Protein 3LB5 (pdb70)

Structure (mmCIF, N/CA/C/O backbone):
data_3LB5
#
_entry.id   3LB5
#
_cell.length_a   91.710
_cell.length_b   97.920
_cell.length_c   111.850
_cell.angle_alpha   90.00
_cell.angle_beta   90.00
_cell.angle_gamma   90.00
#
_symmetry.space_group_name_H-M   'C 2 2 21'
#
loop_
_entity.id
_entity.type
_entity.pdbx_description
1 polymer 'Hit-like protein involved in cell-cycle regulation'
2 non-polymer 'UNKNOWN LIGAND'
3 water water
#
loop_
_atom_site.grou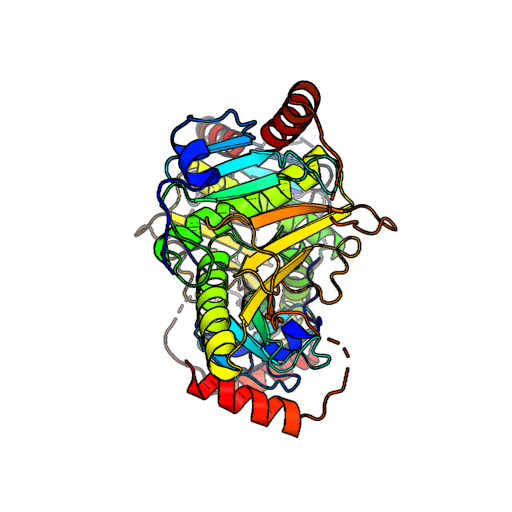p_PDB
_atom_site.id
_atom_site.type_symbol
_atom_site.label_atom_id
_atom_site.label_alt_id
_atom_site.label_comp_id
_atom_site.label_asym_id
_atom_site.label_entity_id
_atom_site.label_seq_id
_atom_site.pdbx_PDB_ins_code
_atom_site.Cartn_x
_atom_site.Cartn_y
_atom_site.Cartn_z
_atom_site.occupancy
_atom_site.B_iso_or_equiv
_atom_site.auth_seq_id
_atom_site.auth_comp_id
_atom_site.auth_asym_id
_atom_site.auth_atom_id
_atom_site.pdbx_PDB_model_num
ATOM 1 N N . ALA A 1 25 ? 41.365 9.186 -21.818 1.00 15.41 4 ALA A N 1
ATOM 2 C CA . ALA A 1 25 ? 40.670 9.652 -20.583 1.00 15.16 4 ALA A CA 1
ATOM 3 C C . ALA A 1 25 ? 39.304 10.305 -20.876 1.00 14.30 4 ALA A C 1
ATOM 4 O O . ALA A 1 25 ? 39.113 10.911 -21.930 1.00 14.57 4 ALA A O 1
ATOM 6 N N . TYR A 1 26 ? 38.374 10.180 -19.930 1.00 13.94 5 TYR A N 1
ATOM 7 C CA . TYR A 1 26 ? 37.063 10.842 -20.003 1.00 13.56 5 TYR A CA 1
ATOM 8 C C . TYR A 1 26 ? 37.195 12.364 -20.044 1.00 13.40 5 TYR A C 1
ATOM 9 O O . TYR A 1 26 ? 37.917 12.965 -19.245 1.00 13.26 5 TYR A O 1
ATOM 18 N N . ASP A 1 27 ? 36.483 12.973 -20.984 1.00 13.40 6 ASP A N 1
ATOM 19 C CA . ASP A 1 27 ? 36.542 14.408 -21.180 1.00 14.11 6 ASP A CA 1
ATOM 20 C C . ASP A 1 27 ? 35.195 15.020 -20.794 1.00 13.63 6 ASP A C 1
ATOM 21 O O . ASP A 1 27 ? 34.198 14.823 -21.479 1.00 13.21 6 ASP A O 1
ATOM 26 N N . ASN A 1 28 ? 35.211 15.762 -19.689 1.00 13.57 7 ASN A N 1
ATOM 27 C CA . ASN A 1 28 ? 34.047 16.436 -19.092 1.00 14.07 7 ASN A CA 1
ATOM 28 C C . ASN A 1 28 ? 33.379 17.458 -19.999 1.00 13.56 7 ASN A C 1
ATOM 29 O O . ASN A 1 28 ? 32.333 18.010 -19.647 1.00 13.31 7 ASN A O 1
ATOM 34 N N . ASN A 1 29 ? 34.012 17.747 -21.132 1.00 12.68 8 ASN A N 1
ATOM 35 C CA . ASN A 1 29 ? 33.508 18.763 -22.059 1.00 12.51 8 ASN A CA 1
ATOM 36 C C . ASN A 1 29 ? 32.638 18.186 -23.167 1.00 11.34 8 ASN A C 1
ATOM 37 O O . ASN A 1 29 ? 32.100 18.927 -23.988 1.00 10.40 8 ASN A O 1
ATOM 42 N N . ASN A 1 30 ? 32.488 16.860 -23.176 1.00 10.11 9 ASN A N 1
ATOM 43 C CA . ASN A 1 30 ? 31.688 16.207 -24.193 1.00 8.98 9 ASN A CA 1
ATOM 44 C C . ASN A 1 30 ? 30.232 16.652 -24.091 1.00 8.49 9 ASN A C 1
ATOM 45 O O . ASN A 1 30 ? 29.722 17.005 -23.001 1.00 7.52 9 ASN A O 1
ATOM 50 N N . ILE A 1 31 ? 29.566 16.608 -25.228 1.00 7.66 10 ILE A N 1
ATOM 51 C CA . ILE A 1 31 ? 28.178 17.051 -25.323 1.00 8.28 10 ILE A CA 1
ATOM 52 C C . ILE A 1 31 ? 27.165 16.447 -24.320 1.00 7.37 10 ILE A C 1
ATOM 53 O O . ILE A 1 31 ? 26.253 17.149 -23.878 1.00 7.82 10 ILE A O 1
ATOM 58 N N . PHE A 1 32 ? 27.305 15.175 -23.947 1.00 6.72 11 PHE A N 1
ATOM 59 C CA . PHE A 1 32 ? 26.362 14.601 -22.988 1.00 6.32 11 PHE A CA 1
ATOM 60 C C . PHE A 1 32 ? 26.644 15.081 -21.544 1.00 6.18 11 PHE A C 1
ATOM 61 O O . PHE A 1 32 ? 25.722 15.243 -20.748 1.00 5.64 11 PHE A O 1
ATOM 69 N N . ALA A 1 33 ? 27.917 15.320 -21.211 1.00 5.88 12 ALA A N 1
ATOM 70 C CA . ALA A 1 33 ? 28.265 15.972 -19.925 1.00 5.23 12 ALA A CA 1
ATOM 71 C C . ALA A 1 33 ? 27.644 17.385 -19.843 1.00 5.87 12 ALA A C 1
ATOM 72 O O . ALA A 1 33 ? 27.125 17.801 -18.794 1.00 5.14 12 ALA A O 1
ATOM 74 N N . LYS A 1 34 ? 27.717 18.118 -20.952 1.00 5.54 13 LYS A N 1
ATOM 75 C CA . LYS A 1 34 ? 27.095 19.441 -21.064 1.00 5.87 13 LYS A CA 1
ATOM 76 C C . LYS A 1 34 ? 25.584 19.316 -20.878 1.00 5.63 13 LYS A C 1
ATOM 77 O O . LYS A 1 34 ? 24.991 20.075 -20.127 1.00 5.90 13 LYS A O 1
ATOM 83 N N . LEU A 1 35 ? 24.979 18.339 -21.544 1.00 5.95 14 LEU A N 1
ATOM 84 C CA . LEU A 1 35 ? 23.539 18.027 -21.371 1.00 6.40 14 LEU A CA 1
ATOM 85 C C . LEU A 1 35 ? 23.166 17.812 -19.882 1.00 7.08 14 LEU A C 1
ATOM 86 O O . LEU A 1 35 ? 22.248 18.441 -19.378 1.00 7.14 14 LEU A O 1
ATOM 91 N N . ILE A 1 36 ? 23.893 16.931 -19.197 1.00 7.33 15 ILE A N 1
ATOM 92 C CA . ILE A 1 36 ? 23.736 16.725 -17.736 1.00 8.04 15 ILE A CA 1
ATOM 93 C C . ILE A 1 36 ? 23.787 18.047 -16.947 1.00 8.68 15 ILE A C 1
ATOM 94 O O . ILE A 1 36 ? 22.999 18.258 -16.004 1.00 8.67 15 ILE A O 1
ATOM 99 N N . ARG A 1 37 ? 24.690 18.946 -17.343 1.00 8.87 16 ARG A N 1
ATOM 100 C CA . ARG A 1 37 ? 24.818 20.240 -16.662 1.00 9.06 16 ARG A CA 1
ATOM 101 C C . ARG A 1 37 ? 23.809 21.300 -17.138 1.00 9.68 16 ARG A C 1
ATOM 102 O O . ARG A 1 37 ? 23.937 22.495 -16.799 1.00 8.52 16 ARG A O 1
ATOM 110 N N . ASN A 1 38 ? 22.813 20.874 -17.921 1.00 9.48 17 ASN A N 1
ATOM 111 C CA . ASN A 1 38 ? 21.827 21.793 -18.518 1.00 11.02 17 ASN A CA 1
ATOM 112 C C . ASN A 1 38 ? 22.445 22.926 -19.364 1.00 11.17 17 ASN A C 1
ATOM 113 O O . ASN A 1 38 ? 21.910 24.044 -19.422 1.00 11.41 17 ASN A O 1
ATOM 118 N N . GLU A 1 39 ? 23.565 22.628 -20.026 1.00 10.49 18 GLU A N 1
ATOM 119 C CA . GLU A 1 39 ? 24.271 23.624 -20.854 1.00 10.35 18 GLU A CA 1
ATOM 120 C C . GLU A 1 39 ? 23.659 23.728 -22.246 1.00 9.71 18 GLU A C 1
ATOM 121 O O . GLU A 1 39 ? 23.813 24.745 -22.937 1.00 9.28 18 GLU A O 1
ATOM 127 N N . ILE A 1 40 ? 22.986 22.653 -22.647 1.00 8.90 19 ILE A N 1
ATOM 128 C CA . ILE A 1 40 ? 22.318 22.562 -23.943 1.00 8.76 19 ILE A CA 1
ATOM 129 C C . ILE A 1 40 ? 20.942 21.959 -23.698 1.00 7.85 19 ILE A C 1
ATOM 130 O O . ILE A 1 40 ? 20.740 21.272 -22.684 1.00 7.78 19 ILE A O 1
ATOM 135 N N . PRO A 1 41 ? 19.981 22.227 -24.597 1.00 7.89 20 PRO A N 1
ATOM 136 C CA . PRO A 1 41 ? 18.671 21.652 -24.329 1.00 7.69 20 PRO A CA 1
ATOM 137 C C . PRO A 1 41 ? 18.606 20.153 -24.668 1.00 7.64 20 PRO A C 1
ATOM 138 O O . PRO A 1 41 ? 19.419 19.628 -25.457 1.00 7.51 20 PRO A O 1
ATOM 142 N N . SER A 1 42 ? 17.652 19.479 -24.046 1.00 7.55 21 SER A N 1
ATOM 143 C CA . SER A 1 42 ? 17.359 18.085 -24.354 1.00 7.83 21 SER A CA 1
ATOM 144 C C . SER A 1 42 ? 15.863 17.888 -24.251 1.00 8.16 21 SER A C 1
ATOM 145 O O . SER A 1 42 ? 15.174 18.718 -23.673 1.00 8.21 21 SER A O 1
ATOM 148 N N . VAL A 1 43 ? 15.364 16.811 -24.854 1.00 8.36 22 VAL A N 1
ATOM 149 C CA . VAL A 1 43 ? 13.960 16.459 -24.760 1.00 8.82 22 VAL A CA 1
ATOM 150 C C . VAL A 1 43 ? 13.920 15.199 -23.883 1.00 9.08 22 VAL A C 1
ATOM 151 O O . VAL A 1 43 ? 14.130 14.092 -24.365 1.00 8.37 22 VAL A O 1
ATOM 155 N N . ARG A 1 44 ? 13.654 15.385 -22.592 1.00 9.34 23 ARG A N 1
ATOM 156 C CA . ARG A 1 44 ? 13.795 14.288 -21.636 1.00 9.52 23 ARG A CA 1
ATOM 157 C C . ARG A 1 44 ? 12.511 13.515 -21.408 1.00 9.98 23 ARG A C 1
ATOM 158 O O . ARG A 1 44 ? 11.422 14.099 -21.363 1.00 9.76 23 ARG A O 1
ATOM 166 N N . VAL A 1 45 ? 12.641 12.201 -21.244 1.00 10.45 24 VAL A N 1
ATOM 167 C CA . VAL A 1 45 ? 11.482 11.370 -20.896 1.00 11.35 24 VAL A CA 1
ATOM 168 C C . VAL A 1 45 ? 11.515 10.791 -19.480 1.00 11.74 24 VAL A C 1
ATOM 169 O O . VAL A 1 45 ? 10.462 10.481 -18.918 1.00 12.11 24 VAL A O 1
ATOM 173 N N . TYR A 1 46 ? 12.711 10.650 -18.902 1.00 12.23 25 TYR A N 1
ATOM 174 C CA . TYR A 1 46 ? 12.836 10.143 -17.527 1.00 12.59 25 TYR A CA 1
ATOM 175 C C . TYR A 1 46 ? 14.124 10.676 -16.940 1.00 12.18 25 TYR A C 1
ATOM 176 O O . TYR A 1 46 ? 15.116 10.812 -17.637 1.00 12.24 25 TYR A O 1
ATOM 185 N N . GLU A 1 47 ? 14.110 10.939 -15.641 1.00 12.07 26 GLU A N 1
ATOM 186 C CA . GLU A 1 47 ? 15.295 11.359 -14.930 1.00 11.76 26 GLU A CA 1
ATOM 187 C C . GLU A 1 47 ? 15.167 10.908 -13.478 1.00 11.67 26 GLU A C 1
ATOM 188 O O . GLU A 1 47 ? 14.075 10.974 -12.913 1.00 12.02 26 GLU A O 1
ATOM 194 N N . ASP A 1 48 ? 16.270 10.438 -12.897 1.00 11.73 27 ASP A N 1
ATOM 195 C CA . ASP A 1 48 ? 16.382 10.220 -11.435 1.00 13.08 27 ASP A CA 1
ATOM 196 C C . ASP A 1 48 ? 17.781 10.593 -10.942 1.00 12.72 27 ASP A C 1
ATOM 197 O O . ASP A 1 48 ? 18.536 11.215 -11.683 1.00 12.29 27 ASP A O 1
ATOM 202 N N . ASP A 1 49 ? 18.121 10.213 -9.702 1.00 13.09 28 ASP A N 1
ATOM 203 C CA A ASP A 1 49 ? 19.430 10.515 -9.127 0.50 12.71 28 ASP A CA 1
ATOM 204 C CA B ASP A 1 49 ? 19.438 10.506 -9.119 0.50 13.04 28 ASP A CA 1
ATOM 205 C C . ASP A 1 49 ? 20.604 10.019 -9.987 1.00 12.85 28 ASP A C 1
ATOM 206 O O . ASP A 1 49 ? 21.686 10.632 -9.992 1.00 12.96 28 ASP A O 1
ATOM 215 N N . ASP A 1 50 ? 20.381 8.927 -10.724 1.00 11.64 29 ASP A N 1
ATOM 216 C CA . ASP A 1 50 ? 21.449 8.220 -11.437 1.00 11.20 29 ASP A CA 1
ATOM 217 C C . ASP A 1 50 ? 21.489 8.406 -12.961 1.00 10.54 29 ASP A C 1
ATOM 218 O O . ASP A 1 50 ? 22.550 8.251 -13.568 1.00 9.70 29 ASP A O 1
ATOM 223 N N . VAL A 1 51 ? 20.343 8.700 -13.582 1.00 9.59 30 VAL A N 1
ATOM 224 C CA . VAL A 1 51 ? 20.270 8.651 -15.057 1.00 9.22 30 VAL A CA 1
ATOM 225 C C . VAL A 1 51 ? 19.383 9.734 -15.668 1.00 9.32 30 VAL A C 1
ATOM 226 O O . VAL A 1 51 ? 18.561 10.342 -14.987 1.00 9.53 30 VAL A O 1
ATOM 230 N N . ILE A 1 52 ? 19.550 9.938 -16.970 1.00 9.48 31 ILE A N 1
ATOM 231 C CA . ILE A 1 52 ? 18.645 10.728 -17.757 1.00 9.90 31 ILE A CA 1
ATOM 232 C C . ILE A 1 52 ? 18.368 9.910 -19.016 1.00 9.21 31 ILE A C 1
ATOM 233 O O . ILE A 1 52 ? 19.297 9.356 -19.620 1.00 9.46 31 ILE A O 1
ATOM 238 N N . ALA A 1 53 ? 17.090 9.852 -19.388 1.00 8.76 32 ALA A N 1
ATOM 239 C CA . ALA A 1 53 ? 16.668 9.276 -20.655 1.00 8.45 32 ALA A CA 1
ATOM 240 C C . ALA A 1 53 ? 16.116 10.410 -21.532 1.00 8.26 32 ALA A C 1
ATOM 241 O O . ALA A 1 53 ? 15.309 11.229 -21.075 1.00 9.09 32 ALA A O 1
ATOM 243 N N . PHE A 1 54 ? 16.535 10.469 -22.795 1.00 8.06 33 PHE A N 1
ATOM 244 C CA . PHE A 1 54 ? 16.141 11.592 -23.638 1.00 7.70 33 PHE A CA 1
ATOM 245 C C . PHE A 1 54 ? 16.135 11.174 -25.112 1.00 7.54 33 PHE A C 1
ATOM 246 O O . PHE A 1 54 ? 16.725 10.164 -25.485 1.00 8.02 33 PHE A O 1
ATOM 254 N N . MET A 1 55 ? 15.479 11.970 -25.938 1.00 7.53 34 MET A N 1
ATOM 255 C CA . MET A 1 55 ? 15.298 11.589 -27.340 1.00 7.48 34 MET A CA 1
ATOM 256 C C . MET A 1 55 ? 16.611 11.756 -28.093 1.00 8.11 34 MET A C 1
ATOM 257 O O . MET A 1 55 ? 17.302 12.769 -27.945 1.00 7.31 34 MET A O 1
ATOM 262 N N . ASP A 1 56 ? 16.953 10.755 -28.905 1.00 8.88 35 ASP A N 1
ATOM 263 C CA . ASP A 1 56 ? 18.021 10.917 -29.890 1.00 9.40 35 ASP A CA 1
ATOM 264 C C . ASP A 1 56 ? 17.575 11.954 -30.924 1.00 8.92 35 ASP A C 1
ATOM 265 O O . ASP A 1 56 ? 16.464 11.862 -31.462 1.00 9.18 35 ASP A O 1
ATOM 270 N N . ILE A 1 57 ? 18.423 12.953 -31.181 1.00 8.83 36 ILE A N 1
ATOM 271 C CA . ILE A 1 57 ? 18.131 13.980 -32.202 1.00 8.81 36 ILE A CA 1
ATOM 272 C C . ILE A 1 57 ? 18.379 13.498 -33.635 1.00 9.30 36 ILE A C 1
ATOM 273 O O . ILE A 1 57 ? 18.047 14.181 -34.594 1.00 8.96 36 ILE A O 1
ATOM 278 N N . MET A 1 58 ? 18.965 12.311 -33.752 1.00 9.42 37 MET A N 1
ATOM 279 C CA . MET A 1 58 ? 19.257 11.680 -35.028 1.00 10.46 37 MET A CA 1
ATOM 280 C C . MET A 1 58 ? 18.614 10.283 -34.977 1.00 10.13 37 MET A C 1
ATOM 281 O O . MET A 1 58 ? 19.309 9.271 -35.114 1.00 9.78 37 MET A O 1
ATOM 286 N N . PRO A 1 59 ? 17.279 10.225 -34.764 1.00 9.84 38 PRO A N 1
ATOM 287 C CA . PRO A 1 59 ? 16.651 8.930 -34.507 1.00 10.19 38 PRO A CA 1
ATOM 288 C C . PRO A 1 59 ? 16.688 7.963 -35.691 1.00 10.93 38 PRO A C 1
ATOM 289 O O . PRO A 1 59 ? 16.552 8.365 -36.866 1.00 10.51 38 PRO A O 1
ATOM 293 N N . GLN A 1 60 ? 16.874 6.696 -35.360 1.00 11.00 39 GLN A N 1
ATOM 294 C CA . GLN A 1 60 ? 16.843 5.628 -36.336 1.00 12.45 39 GLN A CA 1
ATOM 295 C C . GLN A 1 60 ? 15.401 5.160 -36.576 1.00 12.39 39 GLN A C 1
ATOM 296 O O . GLN A 1 60 ? 15.115 4.540 -37.589 1.00 12.19 39 GLN A O 1
ATOM 302 N N . ALA A 1 61 ? 14.503 5.527 -35.658 1.00 12.67 40 ALA A N 1
ATOM 303 C CA . ALA A 1 61 ? 13.059 5.317 -35.782 1.00 13.17 40 ALA A CA 1
ATOM 304 C C . ALA A 1 61 ? 12.336 6.286 -34.832 1.00 13.12 40 ALA A C 1
ATOM 305 O O . ALA A 1 61 ? 12.913 6.732 -33.835 1.00 13.20 40 ALA A O 1
ATOM 307 N N . PRO A 1 62 ? 11.073 6.623 -35.135 1.00 12.43 41 PRO A N 1
ATOM 308 C CA . PRO A 1 62 ? 10.351 7.481 -34.203 1.00 11.73 41 PRO A CA 1
ATOM 309 C C . PRO A 1 62 ? 10.325 6.886 -32.783 1.00 10.88 41 PRO A C 1
ATOM 310 O O . PRO A 1 62 ? 9.932 5.726 -32.605 1.00 10.60 41 PRO A O 1
ATOM 314 N N . GLY A 1 63 ? 10.775 7.665 -31.797 1.00 9.53 42 GLY A N 1
ATOM 315 C CA . GLY A 1 63 ? 10.776 7.239 -30.390 1.00 8.57 42 GLY A CA 1
ATOM 316 C C . GLY A 1 63 ? 12.118 6.691 -29.909 1.00 8.22 42 GLY A C 1
ATOM 317 O O . GLY A 1 63 ? 12.246 6.274 -28.756 1.00 8.11 42 GLY A O 1
ATOM 318 N N . HIS A 1 64 ? 13.118 6.705 -30.791 1.00 6.91 43 HIS A N 1
ATOM 319 C CA . HIS A 1 64 ? 14.503 6.330 -30.453 1.00 6.73 43 HIS A CA 1
ATOM 320 C C . HIS A 1 64 ? 15.001 7.138 -29.249 1.00 6.93 43 HIS A C 1
ATOM 321 O O . HIS A 1 64 ? 15.141 8.379 -29.302 1.00 7.14 43 HIS A O 1
ATOM 328 N N . THR A 1 65 ? 15.268 6.427 -28.163 1.00 7.04 44 THR A N 1
ATOM 329 C CA . THR A 1 65 ? 15.586 7.078 -26.889 1.00 7.44 44 THR A CA 1
ATOM 330 C C . THR A 1 65 ? 16.993 6.679 -26.473 1.00 7.74 44 THR A C 1
ATOM 331 O O . THR A 1 65 ? 17.411 5.538 -26.722 1.00 8.12 44 THR A O 1
ATOM 335 N N . LEU A 1 66 ? 17.719 7.603 -25.829 1.00 7.66 45 LEU A N 1
ATOM 336 C CA . LEU A 1 66 ? 19.017 7.263 -25.231 1.00 7.60 45 LEU A CA 1
ATOM 337 C C . LEU A 1 66 ? 18.950 7.274 -23.709 1.00 7.84 45 LEU A C 1
ATOM 338 O O . LEU A 1 66 ? 18.261 8.096 -23.120 1.00 7.10 45 LEU A O 1
ATOM 343 N N . VAL A 1 67 ? 19.701 6.386 -23.081 1.00 7.60 46 VAL A N 1
ATOM 344 C CA . VAL A 1 67 ? 19.843 6.404 -21.623 1.00 7.69 46 VAL A CA 1
ATOM 345 C C . VAL A 1 67 ? 21.320 6.641 -21.270 1.00 8.24 46 VAL A C 1
ATOM 346 O O . VAL A 1 67 ? 22.210 5.957 -21.789 1.00 7.60 46 VAL A O 1
ATOM 350 N N . ILE A 1 68 ? 21.581 7.613 -20.384 1.00 8.09 47 ILE A N 1
ATOM 351 C CA . ILE A 1 68 ? 22.940 7.891 -19.923 1.00 8.16 47 ILE A CA 1
ATOM 352 C C . ILE A 1 68 ? 23.012 7.909 -18.410 1.00 8.19 47 ILE A C 1
ATOM 353 O O . ILE A 1 68 ? 22.056 8.292 -17.759 1.00 7.88 47 ILE A O 1
ATOM 358 N N . PRO A 1 69 ? 24.159 7.498 -17.851 1.00 8.32 48 PRO A N 1
ATOM 359 C CA . PRO A 1 69 ? 24.359 7.754 -16.423 1.00 7.81 48 PRO A CA 1
ATOM 360 C C . PRO A 1 69 ? 24.737 9.230 -16.236 1.00 8.52 48 PRO A C 1
ATOM 361 O O . PRO A 1 69 ? 25.313 9.839 -17.129 1.00 7.81 48 PRO A O 1
ATOM 365 N N . LYS A 1 70 ? 24.369 9.792 -15.092 1.00 8.60 49 LYS A N 1
ATOM 366 C CA . LYS A 1 70 ? 24.820 11.115 -14.709 1.00 9.03 49 LYS A CA 1
ATOM 367 C C . LYS A 1 70 ? 26.304 11.092 -14.331 1.00 9.84 49 LYS A C 1
ATOM 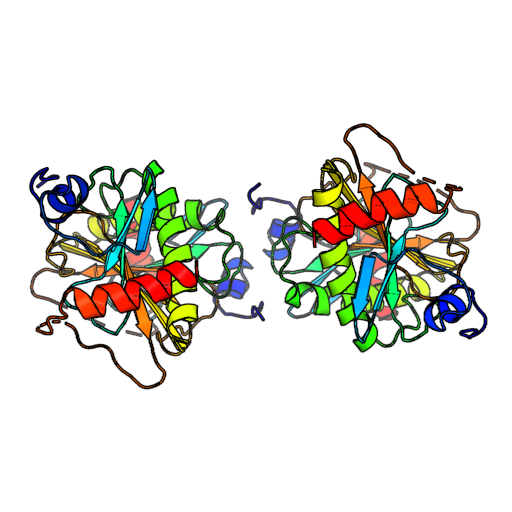368 O O . LYS A 1 70 ? 27.003 12.102 -14.470 1.00 9.65 49 LYS A O 1
ATOM 374 N N . LYS A 1 71 ? 26.788 9.931 -13.895 1.00 10.01 50 LYS A N 1
ATOM 375 C CA . LYS A 1 71 ? 28.201 9.780 -13.575 1.00 11.64 50 LYS A CA 1
ATOM 376 C C . LYS A 1 71 ? 28.919 9.456 -14.870 1.00 11.21 50 LYS A C 1
ATOM 377 O O . LYS A 1 71 ? 28.559 8.509 -15.557 1.00 11.53 50 LYS A O 1
ATOM 383 N N . GLY A 1 72 ? 29.919 10.264 -15.209 1.00 11.13 51 GLY A N 1
ATOM 384 C CA . GLY A 1 72 ? 30.574 10.176 -16.521 1.00 10.76 51 GLY A CA 1
ATOM 385 C C . GLY A 1 72 ? 31.616 9.080 -16.631 1.00 10.17 51 GLY A C 1
ATOM 386 O O . GLY A 1 72 ? 32.415 8.882 -15.718 1.00 8.65 51 GLY A O 1
ATOM 387 N N . SER A 1 73 ? 31.543 8.331 -17.733 1.00 9.59 52 SER A N 1
ATOM 388 C CA . SER A 1 73 ? 32.636 7.471 -18.199 1.00 9.36 52 SER A CA 1
ATOM 389 C C . SER A 1 73 ? 32.581 7.488 -19.726 1.00 9.29 52 SER A C 1
ATOM 390 O O . SER A 1 73 ? 31.572 7.888 -20.286 1.00 8.17 52 SER A O 1
ATOM 393 N N . ARG A 1 74 ? 33.668 7.103 -20.390 1.00 9.46 53 ARG A N 1
ATOM 394 C CA . ARG A 1 74 ? 33.721 7.120 -21.864 1.00 9.54 53 ARG A CA 1
ATOM 395 C C . ARG A 1 74 ? 32.684 6.178 -22.483 1.00 9.61 53 ARG A C 1
ATOM 396 O O . ARG A 1 74 ? 32.008 6.517 -23.473 1.00 9.27 53 ARG A O 1
ATOM 404 N N . ASN A 1 75 ? 32.549 5.010 -21.881 1.00 8.20 54 ASN A N 1
ATOM 405 C CA . ASN A 1 75 ? 31.641 3.960 -22.396 1.00 8.95 54 ASN A CA 1
ATOM 406 C C . ASN A 1 75 ? 31.476 2.842 -21.371 1.00 9.19 54 ASN A C 1
ATOM 407 O O . ASN A 1 75 ? 31.528 3.107 -20.168 1.00 8.73 54 ASN A O 1
ATOM 412 N N . LEU A 1 76 ? 31.233 1.606 -21.826 1.00 9.53 55 LEU A N 1
ATOM 413 C CA . LEU A 1 76 ? 31.041 0.484 -20.898 1.00 9.71 55 LEU A CA 1
ATOM 414 C C . LEU A 1 76 ? 32.343 0.051 -20.226 1.00 10.10 55 LEU A C 1
ATOM 415 O O . LEU A 1 76 ? 32.356 -0.402 -19.060 1.00 9.64 55 LEU A O 1
ATOM 420 N N . LEU A 1 77 ? 33.433 0.199 -20.972 1.00 10.08 56 LEU A N 1
ATOM 421 C CA . LEU A 1 77 ? 34.714 -0.398 -20.601 1.00 10.72 56 LEU A CA 1
ATOM 422 C C . LEU A 1 77 ? 35.338 0.276 -19.376 1.00 10.86 56 LEU A C 1
ATOM 423 O O . LEU A 1 77 ? 36.036 -0.381 -18.615 1.00 11.28 56 LEU A O 1
ATOM 428 N N . ASP A 1 78 ? 35.067 1.576 -19.199 1.00 11.01 57 ASP A N 1
ATOM 429 C CA . ASP A 1 78 ? 35.601 2.348 -18.076 1.00 11.01 57 ASP A CA 1
ATOM 430 C C . ASP A 1 78 ? 34.596 2.700 -16.965 1.00 11.13 57 ASP A C 1
ATOM 431 O O . ASP A 1 78 ? 35.000 3.227 -15.937 1.00 11.35 57 ASP A O 1
ATOM 436 N N . ALA A 1 79 ? 33.307 2.397 -17.152 1.00 11.04 58 ALA A N 1
ATOM 437 C CA . ALA A 1 79 ? 32.265 2.669 -16.142 1.00 10.51 58 ALA A CA 1
ATOM 438 C C . ALA A 1 79 ? 32.499 1.924 -14.820 1.00 10.81 58 ALA A C 1
ATOM 439 O O . ALA A 1 79 ? 32.913 0.762 -14.830 1.00 10.38 58 ALA A O 1
ATOM 441 N N . ASP A 1 80 ? 32.221 2.587 -13.693 1.00 11.07 59 ASP A N 1
ATOM 442 C CA . ASP A 1 80 ? 32.203 1.914 -12.393 1.00 12.17 59 ASP A CA 1
ATOM 443 C C . ASP A 1 80 ? 31.095 0.874 -12.509 1.00 12.73 59 ASP A C 1
ATOM 444 O O . ASP A 1 80 ? 30.047 1.152 -13.112 1.00 12.07 59 ASP A O 1
ATOM 449 N N . THR A 1 81 ? 31.311 -0.324 -11.975 1.00 13.16 60 THR A N 1
ATOM 450 C CA . THR A 1 81 ? 30.281 -1.367 -12.116 1.00 14.14 60 THR A CA 1
ATOM 451 C C . THR A 1 81 ? 28.956 -0.954 -11.455 1.00 13.78 60 THR A C 1
ATOM 452 O O . THR A 1 81 ? 27.881 -1.169 -12.025 1.00 14.81 60 THR A O 1
ATOM 456 N N . GLU A 1 82 ? 29.030 -0.331 -10.278 1.00 14.02 61 GLU A N 1
ATOM 457 C CA . GLU A 1 82 ? 27.830 0.116 -9.572 1.00 13.38 61 GLU A CA 1
ATOM 458 C C . GLU A 1 82 ? 27.001 1.109 -10.398 1.00 13.37 61 GLU A C 1
ATOM 459 O O . GLU A 1 82 ? 25.784 1.171 -10.250 1.00 13.18 61 GLU A O 1
ATOM 461 N N . THR A 1 83 ? 27.654 1.842 -11.298 1.00 11.85 62 THR A N 1
ATOM 462 C CA . THR A 1 83 ? 26.939 2.741 -12.201 1.00 11.95 62 THR A CA 1
ATOM 463 C C . THR A 1 83 ? 26.004 1.993 -13.146 1.00 11.37 62 THR A C 1
ATOM 464 O O . THR A 1 83 ? 24.952 2.517 -13.520 1.00 12.01 62 THR A O 1
ATOM 468 N N . LEU A 1 84 ? 26.372 0.764 -13.507 1.00 11.35 63 LEU A N 1
ATOM 469 C CA . LEU A 1 84 ? 25.646 0.000 -14.530 1.00 11.16 63 LEU A CA 1
ATOM 470 C C . LEU A 1 84 ? 24.252 -0.443 -14.078 1.00 11.33 63 LEU A C 1
ATOM 471 O O . LEU A 1 84 ? 23.356 -0.606 -14.909 1.00 10.98 63 LEU A O 1
ATOM 476 N N . PHE A 1 85 ? 24.062 -0.634 -12.773 1.00 10.84 64 PHE A N 1
ATOM 477 C CA . PHE A 1 85 ? 22.770 -1.145 -12.300 1.00 11.33 64 PHE A CA 1
ATOM 478 C C . PHE A 1 85 ? 21.611 -0.173 -12.540 1.00 11.24 64 PHE A C 1
ATOM 479 O O . PHE A 1 85 ? 20.633 -0.544 -13.193 1.00 11.74 64 PHE A O 1
ATOM 487 N N . PRO A 1 86 ? 21.730 1.082 -12.054 1.00 10.93 65 PRO A N 1
ATOM 488 C CA . PRO A 1 86 ? 20.665 2.010 -12.384 1.00 10.50 65 PRO A CA 1
ATOM 489 C C . PRO A 1 86 ? 20.530 2.258 -13.887 1.00 9.53 65 PRO A C 1
ATOM 490 O O . PRO A 1 86 ? 19.417 2.506 -14.371 1.00 8.90 65 PRO A O 1
ATOM 494 N N . VAL A 1 87 ? 21.634 2.183 -14.624 1.00 8.93 66 VAL A N 1
ATOM 495 C CA . VAL A 1 87 ? 21.568 2.370 -16.081 1.00 9.02 66 VAL A CA 1
ATOM 496 C C . VAL A 1 87 ? 20.739 1.264 -16.753 1.00 9.25 66 VAL A C 1
ATOM 497 O O . VAL A 1 87 ? 19.828 1.545 -17.543 1.00 9.60 66 VAL A O 1
ATOM 501 N N . ILE A 1 88 ? 21.036 0.006 -16.429 1.00 9.08 67 ILE A N 1
ATOM 502 C CA . ILE A 1 88 ? 20.319 -1.097 -17.065 1.00 8.28 67 ILE A CA 1
ATOM 503 C C . ILE A 1 88 ? 18.847 -1.168 -16.596 1.00 8.48 67 ILE A C 1
ATOM 504 O O . ILE A 1 88 ? 17.947 -1.520 -17.366 1.00 7.19 67 ILE A O 1
ATOM 509 N N . LYS A 1 89 ? 18.590 -0.786 -15.355 1.00 8.31 68 LYS A N 1
ATOM 510 C CA . LYS A 1 89 ? 17.210 -0.710 -14.880 1.00 9.11 68 LYS A CA 1
ATOM 511 C C . LYS A 1 89 ? 16.400 0.277 -15.721 1.00 9.32 68 LYS A C 1
ATOM 512 O O . LYS A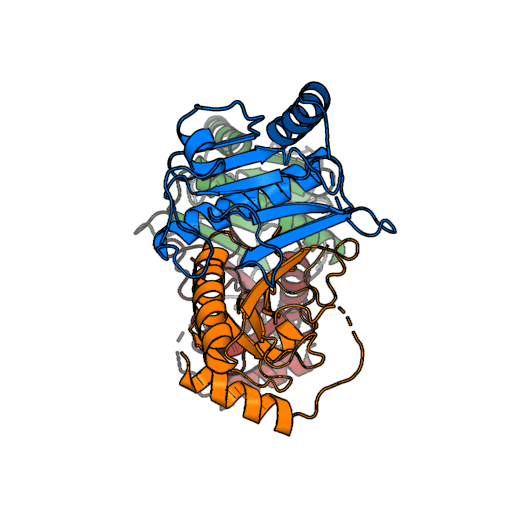 1 89 ? 15.233 0.008 -16.076 1.00 10.20 68 LYS A O 1
ATOM 518 N N . ALA A 1 90 ? 17.011 1.419 -16.020 1.00 8.43 69 ALA A N 1
ATOM 519 C CA . ALA A 1 90 ? 16.343 2.479 -16.763 1.00 8.32 69 ALA A CA 1
ATOM 520 C C . ALA A 1 90 ? 16.191 2.099 -18.231 1.00 7.84 69 ALA A C 1
ATOM 521 O O . ALA A 1 90 ? 15.188 2.427 -18.852 1.00 6.97 69 ALA A O 1
ATOM 523 N N . VAL A 1 91 ? 17.196 1.414 -18.774 1.00 6.85 70 VAL A N 1
ATOM 524 C CA . VAL A 1 91 ? 17.131 0.902 -20.162 1.00 7.76 70 VAL A CA 1
ATOM 525 C C . VAL A 1 91 ? 15.910 -0.019 -20.274 1.00 7.94 70 VAL A C 1
ATOM 526 O O . VAL A 1 91 ? 15.130 0.075 -21.241 1.00 8.39 70 VAL A O 1
ATOM 530 N N . GLN A 1 92 ? 15.726 -0.873 -19.270 1.00 7.70 71 GLN A N 1
ATOM 531 C CA . GLN A 1 92 ? 14.555 -1.767 -19.250 1.00 8.43 71 GLN A CA 1
ATOM 532 C C . GLN A 1 92 ? 13.247 -0.992 -19.162 1.00 8.72 71 GLN A C 1
ATOM 533 O O . GLN A 1 92 ? 12.318 -1.247 -19.921 1.00 8.61 71 GLN A O 1
ATOM 539 N N . LYS A 1 93 ? 13.207 -0.023 -18.249 1.00 10.01 72 LYS A N 1
ATOM 540 C CA . LYS A 1 93 ? 12.026 0.784 -18.002 1.00 11.31 72 LYS A CA 1
ATOM 541 C C . LYS A 1 93 ? 11.663 1.555 -19.292 1.00 11.31 72 LYS A C 1
ATOM 542 O O . LYS A 1 93 ? 10.497 1.603 -19.710 1.00 10.58 72 LYS A O 1
ATOM 548 N N . ILE A 1 94 ? 12.686 2.081 -19.959 1.00 11.04 73 ILE A N 1
ATOM 549 C CA . ILE A 1 94 ? 12.497 2.830 -21.211 1.00 11.57 73 ILE A CA 1
ATOM 550 C C . ILE A 1 94 ? 12.098 1.933 -22.392 1.00 10.71 73 ILE A C 1
ATOM 551 O O . ILE A 1 94 ? 11.221 2.294 -23.170 1.00 11.63 73 ILE A O 1
ATOM 556 N N . ALA A 1 95 ? 12.710 0.760 -22.505 1.00 10.11 74 ALA A N 1
ATOM 557 C CA . ALA A 1 95 ? 12.328 -0.226 -23.524 1.00 8.50 74 ALA A CA 1
ATOM 558 C C . ALA A 1 95 ? 10.833 -0.575 -23.469 1.00 8.56 74 ALA A C 1
ATOM 559 O O . ALA A 1 95 ? 10.168 -0.636 -24.515 1.00 7.56 74 ALA A O 1
ATOM 561 N N . LYS A 1 96 ? 10.341 -0.849 -22.261 1.00 7.75 75 LYS A N 1
ATOM 562 C CA . LYS A 1 96 ? 8.928 -1.163 -22.020 1.00 8.97 75 LYS A CA 1
ATOM 563 C C . LYS A 1 96 ? 8.013 0.003 -22.430 1.00 8.88 75 LYS A C 1
ATOM 564 O O . LYS A 1 96 ? 7.042 -0.184 -23.190 1.00 10.04 75 LYS A O 1
ATOM 570 N N . ALA A 1 97 ? 8.340 1.200 -21.956 1.00 9.37 76 ALA A N 1
ATOM 571 C CA . ALA A 1 97 ? 7.589 2.414 -22.265 1.00 9.70 76 ALA A CA 1
ATOM 572 C C . ALA A 1 97 ? 7.589 2.779 -23.759 1.00 9.79 76 ALA A C 1
ATOM 573 O O . ALA A 1 97 ? 6.555 3.150 -24.313 1.00 9.49 76 ALA A O 1
ATOM 575 N N . VAL A 1 98 ? 8.751 2.709 -24.389 1.00 9.85 77 VAL A N 1
ATOM 576 C CA . VAL A 1 98 ? 8.853 2.988 -25.841 1.00 10.19 77 VAL A CA 1
ATOM 577 C C . VAL A 1 98 ? 7.993 2.015 -26.648 1.00 9.99 77 VAL A C 1
ATOM 578 O O . VAL A 1 98 ? 7.241 2.428 -27.551 1.00 9.94 77 VAL A O 1
ATOM 582 N N . LYS A 1 99 ? 8.088 0.728 -26.312 1.00 9.96 78 LYS A N 1
ATOM 583 C CA . LYS A 1 99 ? 7.291 -0.287 -27.002 1.00 10.65 78 LYS A CA 1
ATOM 584 C C . LYS A 1 99 ? 5.798 0.011 -26.884 1.00 10.79 78 LYS A C 1
ATOM 585 O O . LYS A 1 99 ? 5.066 -0.099 -27.867 1.00 9.09 78 LYS A O 1
ATOM 591 N N . LYS A 1 100 ? 5.370 0.394 -25.677 1.00 11.05 79 LYS A N 1
ATOM 592 C CA . LYS A 1 100 ? 3.959 0.640 -25.397 1.00 11.92 79 LYS A CA 1
ATOM 593 C C . LYS A 1 100 ? 3.498 1.935 -26.063 1.00 12.01 79 LYS A C 1
ATOM 594 O O . LYS A 1 100 ? 2.398 1.981 -26.644 1.00 12.66 79 LYS A O 1
ATOM 600 N N . ALA A 1 101 ? 4.352 2.955 -26.026 1.00 11.68 80 ALA A N 1
ATOM 601 C CA . ALA A 1 101 ? 4.047 4.272 -26.601 1.00 12.32 80 ALA A CA 1
ATOM 602 C C . ALA A 1 101 ? 3.842 4.285 -28.112 1.00 12.71 80 ALA A C 1
ATOM 603 O O . ALA A 1 101 ? 3.073 5.100 -28.622 1.00 12.81 80 ALA A O 1
ATOM 605 N N . PHE A 1 102 ? 4.543 3.404 -28.825 1.00 12.82 81 PHE A N 1
ATOM 606 C CA . PHE A 1 102 ? 4.514 3.400 -30.291 1.00 12.88 81 PHE A CA 1
ATOM 607 C C . PHE A 1 102 ? 3.985 2.084 -30.812 1.00 12.74 81 PHE A C 1
ATOM 608 O O . PHE A 1 102 ? 3.979 1.834 -32.024 1.00 13.49 81 PHE A O 1
ATOM 616 N N . GLN A 1 103 ? 3.526 1.249 -29.889 1.00 12.42 82 GLN A N 1
ATOM 617 C CA . GLN A 1 103 ? 2.968 -0.054 -30.221 1.00 12.65 82 GLN A CA 1
ATOM 618 C C . GLN A 1 103 ? 3.935 -0.773 -31.167 1.00 12.54 82 GLN A C 1
ATOM 619 O O . GLN A 1 103 ? 3.554 -1.272 -32.232 1.00 12.43 82 GLN A O 1
ATOM 625 N N . ALA A 1 104 ? 5.207 -0.792 -30.764 1.00 11.86 83 ALA A N 1
ATOM 626 C CA . ALA A 1 104 ? 6.275 -1.297 -31.604 1.00 11.90 83 ALA A CA 1
ATOM 627 C C . ALA A 1 104 ? 6.241 -2.808 -31.582 1.00 11.47 83 ALA A C 1
ATOM 628 O O . ALA A 1 104 ? 5.853 -3.404 -30.577 1.00 10.82 83 ALA A O 1
ATOM 630 N N . ASP A 1 105 ? 6.611 -3.426 -32.701 1.00 10.72 84 ASP A N 1
ATOM 631 C CA . ASP A 1 105 ? 6.712 -4.881 -32.741 1.00 10.54 84 ASP A CA 1
ATOM 632 C C . ASP A 1 105 ? 7.922 -5.428 -31.959 1.00 10.44 84 ASP A C 1
ATOM 633 O O . ASP A 1 105 ? 7.907 -6.570 -31.485 1.00 9.77 84 ASP A O 1
ATOM 638 N N . GLY A 1 106 ? 8.952 -4.604 -31.812 1.00 9.93 85 GLY A N 1
ATOM 639 C CA . GLY A 1 106 ? 10.208 -5.028 -31.178 1.00 9.80 85 GLY A CA 1
ATOM 640 C C . GLY A 1 106 ? 10.968 -3.838 -30.616 1.00 9.63 85 GLY A C 1
ATOM 641 O O . GLY A 1 106 ? 10.580 -2.699 -30.857 1.00 9.57 85 GLY A O 1
ATOM 642 N N . ILE A 1 107 ? 12.023 -4.120 -29.845 1.00 9.30 86 ILE A N 1
ATOM 643 C CA . ILE A 1 107 ? 12.958 -3.115 -29.319 1.00 9.17 86 ILE A CA 1
ATOM 644 C C . ILE A 1 107 ? 14.386 -3.626 -29.530 1.00 9.28 86 ILE A C 1
ATOM 645 O O . ILE A 1 107 ? 14.705 -4.778 -29.183 1.00 8.38 86 ILE A O 1
ATOM 650 N N . THR A 1 108 ? 15.219 -2.782 -30.138 1.00 8.53 87 THR A N 1
ATOM 651 C CA . THR A 1 108 ? 16.636 -3.057 -30.287 1.00 8.90 87 THR A CA 1
ATOM 652 C C . THR A 1 108 ? 17.402 -2.158 -29.323 1.00 9.15 87 THR A C 1
ATOM 653 O O . THR A 1 108 ? 17.226 -0.925 -29.317 1.00 8.96 87 THR A O 1
ATOM 657 N N . VAL A 1 109 ? 18.242 -2.790 -28.512 1.00 8.86 88 VAL A N 1
ATOM 658 C CA . VAL A 1 109 ? 19.114 -2.102 -27.570 1.00 7.87 88 VAL A CA 1
ATOM 659 C C . VAL A 1 109 ? 20.547 -2.281 -28.084 1.00 8.35 88 VAL A C 1
ATOM 660 O O . VAL A 1 109 ? 20.961 -3.392 -28.465 1.00 8.72 88 VAL A O 1
ATOM 664 N N . MET A 1 110 ? 21.274 -1.174 -28.149 1.00 8.05 89 MET A N 1
ATOM 665 C CA . MET A 1 110 ? 22.656 -1.149 -28.629 1.00 8.87 89 MET A CA 1
ATOM 666 C C . MET A 1 110 ? 23.488 -0.272 -27.704 1.00 7.66 89 MET A C 1
ATOM 667 O O . MET A 1 110 ? 23.000 0.715 -27.148 1.00 8.70 89 MET A O 1
ATOM 672 N N . GLN A 1 111 ? 24.749 -0.618 -27.575 1.00 7.73 90 GLN A N 1
ATOM 673 C CA . GLN A 1 111 ? 25.684 0.178 -26.787 1.00 7.45 90 GLN A CA 1
ATOM 674 C C . GLN A 1 111 ? 27.020 -0.002 -27.490 1.00 7.98 90 GLN A C 1
ATOM 675 O O . GLN A 1 111 ? 27.457 -1.149 -27.719 1.00 8.00 90 GLN A O 1
ATOM 681 N N . PHE A 1 112 ? 27.618 1.122 -27.900 1.00 7.88 91 PHE A N 1
ATOM 682 C CA . PHE A 1 112 ? 28.814 1.113 -28.723 1.00 9.34 91 PHE A CA 1
ATOM 683 C C . PHE A 1 112 ? 30.076 1.558 -27.966 1.00 8.56 91 PHE A C 1
ATOM 684 O O . PHE A 1 112 ? 30.069 2.563 -27.252 1.00 8.00 91 PHE A O 1
ATOM 692 N N . ASN A 1 113 ? 31.159 0.809 -28.146 1.00 9.55 92 ASN A N 1
ATOM 693 C CA . ASN A 1 113 ? 32.422 1.151 -27.492 1.00 9.44 92 ASN A CA 1
ATOM 694 C C . ASN A 1 113 ? 33.571 1.373 -28.469 1.00 10.16 92 ASN A C 1
ATOM 695 O O . ASN A 1 113 ? 34.052 0.419 -29.096 1.00 10.09 92 ASN A O 1
ATOM 700 N N . GLU A 1 114 ? 34.013 2.633 -28.564 1.00 10.27 93 GLU A N 1
ATOM 701 C CA . GLU A 1 114 ? 35.114 3.053 -29.442 1.00 11.18 93 GLU A CA 1
ATOM 702 C C . GLU A 1 114 ? 34.693 3.249 -30.895 1.00 11.67 93 GLU A C 1
ATOM 703 O O . GLU A 1 114 ? 33.641 2.757 -31.324 1.00 12.30 93 GLU A O 1
ATOM 709 N N . ALA A 1 115 ? 35.538 3.979 -31.624 1.00 11.89 94 ALA A N 1
ATOM 710 C CA . ALA A 1 115 ? 35.328 4.379 -33.018 1.00 12.72 94 ALA A CA 1
ATOM 711 C C . ALA A 1 115 ? 34.967 3.226 -33.938 1.00 12.72 94 ALA A C 1
ATOM 712 O O . ALA A 1 115 ? 34.071 3.371 -34.763 1.00 13.44 94 ALA A O 1
ATOM 714 N N . ALA A 1 116 ? 35.662 2.093 -33.780 1.00 12.66 95 ALA A N 1
ATOM 715 C CA . ALA A 1 116 ? 35.425 0.886 -34.580 1.00 12.48 95 ALA A CA 1
ATOM 716 C C . ALA A 1 116 ? 34.061 0.251 -34.357 1.00 12.70 95 ALA A C 1
ATOM 717 O O . ALA A 1 116 ? 33.605 -0.550 -35.188 1.00 12.04 95 ALA A O 1
ATOM 719 N N . SER A 1 117 ? 33.421 0.574 -33.231 1.00 12.52 96 SER A N 1
ATOM 720 C CA . SER A 1 117 ? 32.023 0.179 -33.034 1.00 13.57 96 SER A CA 1
ATOM 721 C C . SER A 1 117 ? 31.074 1.361 -33.309 1.00 13.92 96 SER A C 1
ATOM 722 O O . SER A 1 117 ? 29.910 1.344 -32.930 1.00 13.68 96 SER A O 1
ATOM 725 N N . GLN A 1 118 ? 31.595 2.378 -33.995 1.00 15.15 97 GLN A N 1
ATOM 726 C CA . GLN A 1 118 ? 30.836 3.576 -34.374 1.00 16.34 97 GLN A CA 1
ATOM 727 C C . GLN A 1 118 ? 30.378 4.452 -33.199 1.00 16.42 97 GLN A C 1
ATOM 728 O O . GLN A 1 118 ? 29.437 5.239 -33.342 1.00 16.59 97 GLN A O 1
ATOM 734 N N . GLN A 1 119 ? 31.052 4.339 -32.057 1.00 16.22 98 GLN A N 1
ATOM 735 C CA . GLN A 1 119 ? 30.812 5.270 -30.967 1.00 16.21 98 GLN A CA 1
ATOM 736 C C . GLN A 1 119 ? 31.272 6.660 -31.417 1.00 16.43 98 GLN A C 1
ATOM 737 O O . GLN A 1 119 ? 32.389 6.818 -31.906 1.00 17.10 98 GLN A O 1
ATOM 743 N N . THR A 1 120 ? 30.428 7.664 -31.243 1.00 16.37 99 THR A N 1
ATOM 744 C CA . THR A 1 120 ? 30.824 9.033 -31.625 1.00 16.94 99 THR A CA 1
ATOM 745 C C . THR A 1 120 ? 30.874 10.043 -30.464 1.00 15.89 99 THR A C 1
ATOM 746 O O . THR A 1 120 ? 31.740 10.934 -30.466 1.00 16.62 99 THR A O 1
ATOM 750 N N . VAL A 1 121 ? 29.935 9.938 -29.523 1.00 13.94 100 VAL A N 1
ATOM 751 C CA . VAL A 1 121 ? 29.962 10.744 -28.284 1.00 12.79 100 VAL A CA 1
ATOM 752 C C . VAL A 1 121 ? 30.556 9.892 -27.174 1.00 11.98 100 VAL A C 1
ATOM 753 O O . VAL A 1 121 ? 30.038 8.826 -26.881 1.00 11.89 100 VAL A O 1
ATOM 757 N N . TYR A 1 122 ? 31.651 10.344 -26.576 1.00 11.43 101 TYR A N 1
ATOM 758 C CA . TYR A 1 122 ? 32.358 9.525 -25.580 1.00 10.74 101 TYR A CA 1
ATOM 759 C C . TYR A 1 122 ? 31.864 9.731 -24.146 1.00 10.14 101 TYR A C 1
ATOM 760 O O . TYR A 1 122 ? 32.607 10.140 -23.253 1.00 9.50 101 TYR A O 1
ATOM 769 N N . HIS A 1 123 ? 30.575 9.452 -23.971 1.00 9.03 102 HIS A N 1
ATOM 770 C CA . HIS A 1 123 ? 29.946 9.349 -22.659 1.00 9.40 102 HIS A CA 1
ATOM 771 C C . HIS A 1 123 ? 29.047 8.121 -22.782 1.00 9.21 102 HIS A C 1
ATOM 772 O O . HIS A 1 123 ? 28.312 7.995 -23.763 1.00 8.96 102 HIS A O 1
ATOM 779 N N . LEU A 1 124 ? 29.108 7.226 -21.806 1.00 8.60 103 LEU A N 1
ATOM 780 C CA . LEU A 1 124 ? 28.328 5.982 -21.901 1.00 9.17 103 LEU A CA 1
ATOM 781 C C . LEU A 1 124 ? 26.865 6.249 -22.251 1.00 9.07 103 LEU A C 1
ATOM 782 O O . LEU A 1 124 ? 26.190 7.013 -21.570 1.00 9.48 103 LEU A O 1
ATOM 787 N N . HIS A 1 125 ? 26.380 5.604 -23.301 1.00 9.47 104 HIS A N 1
ATOM 788 C CA . HIS A 1 125 ? 24.956 5.680 -23.621 1.00 10.06 104 HIS A CA 1
ATOM 789 C C . HIS A 1 125 ? 24.430 4.405 -24.267 1.00 10.04 104 HIS A C 1
ATOM 790 O O . HIS A 1 125 ? 25.128 3.776 -25.064 1.00 9.84 104 HIS A O 1
ATOM 797 N N . PHE A 1 126 ? 23.216 4.019 -23.871 1.00 9.32 105 PHE A N 1
ATOM 798 C CA . PHE A 1 126 ? 22.523 2.918 -24.496 1.00 9.76 105 PHE A CA 1
ATOM 799 C C . PHE A 1 126 ? 21.446 3.472 -25.391 1.00 8.79 105 PHE A C 1
ATOM 800 O O . PHE A 1 126 ? 20.737 4.428 -25.022 1.00 8.60 105 PHE A O 1
ATOM 808 N N . HIS A 1 127 ? 21.317 2.851 -26.554 1.00 9.01 106 HIS A N 1
ATOM 809 C CA . HIS A 1 127 ? 20.250 3.137 -27.511 1.00 9.13 106 HIS A CA 1
ATOM 810 C C . HIS A 1 127 ? 19.047 2.218 -27.235 1.00 10.22 106 HIS A C 1
ATOM 811 O O . HIS A 1 127 ? 19.229 1.010 -27.022 1.00 9.73 106 HIS A O 1
ATOM 818 N N . ILE A 1 128 ? 17.829 2.784 -27.275 1.00 9.66 107 ILE A N 1
ATOM 819 C CA . ILE A 1 128 ? 16.593 1.992 -27.262 1.00 9.16 107 ILE A CA 1
ATOM 820 C C . ILE A 1 128 ? 15.794 2.403 -28.481 1.00 8.66 107 ILE A C 1
ATOM 821 O O . ILE A 1 128 ? 15.287 3.532 -28.549 1.00 8.89 107 ILE A O 1
ATOM 826 N N . ILE A 1 129 ? 15.698 1.489 -29.434 1.00 7.99 108 ILE A N 1
ATOM 827 C CA . ILE A 1 129 ? 15.142 1.793 -30.755 1.00 8.24 108 ILE A CA 1
ATOM 828 C C . ILE A 1 129 ? 13.892 0.921 -31.008 1.00 8.57 108 ILE A C 1
ATOM 829 O O . ILE A 1 129 ? 13.984 -0.308 -31.027 1.00 9.03 108 ILE A O 1
ATOM 834 N N . PRO A 1 130 ? 12.718 1.549 -31.207 1.00 8.98 109 PRO A N 1
ATOM 835 C CA . PRO A 1 130 ? 11.557 0.709 -31.533 1.00 8.93 109 PRO A CA 1
ATOM 836 C C . PRO A 1 130 ? 11.650 0.117 -32.934 1.00 9.76 109 PRO A C 1
ATOM 837 O O . PRO A 1 130 ? 12.210 0.737 -33.846 1.00 8.96 109 PRO A O 1
ATOM 841 N N . ARG A 1 131 ? 11.079 -1.069 -33.087 1.00 9.72 110 ARG A N 1
ATOM 842 C CA . ARG A 1 131 ? 11.144 -1.801 -34.335 1.00 11.05 110 ARG A CA 1
ATOM 843 C C . ARG A 1 131 ? 9.747 -2.210 -34.766 1.00 11.09 110 ARG A C 1
ATOM 844 O O . ARG A 1 131 ? 8.905 -2.523 -33.921 1.00 10.28 110 ARG A O 1
ATOM 852 N N . MET A 1 132 ? 9.509 -2.157 -36.073 1.00 11.57 111 MET A N 1
ATOM 853 C CA . MET A 1 132 ? 8.274 -2.644 -36.684 1.00 12.66 111 MET A CA 1
ATOM 854 C C . MET A 1 132 ? 8.584 -3.773 -37.664 1.00 13.34 111 MET A C 1
ATOM 855 O O . MET A 1 132 ? 9.598 -3.740 -38.366 1.00 12.03 111 MET A O 1
ATOM 860 N N . GLU A 1 133 ? 7.697 -4.766 -37.695 1.00 14.79 112 GLU A N 1
ATOM 861 C CA . GLU A 1 133 ? 7.780 -5.886 -38.628 1.00 16.37 112 GLU A CA 1
ATOM 862 C C . GLU A 1 133 ? 8.058 -5.365 -40.031 1.00 17.42 112 GLU A C 1
ATOM 863 O O . GLU A 1 133 ? 7.373 -4.456 -40.505 1.00 17.73 112 GLU A O 1
ATOM 865 N N . GLY A 1 134 ? 9.101 -5.902 -40.660 1.00 18.36 113 GLY A N 1
ATOM 866 C CA . GLY A 1 134 ? 9.418 -5.594 -42.049 1.00 19.97 113 GLY A CA 1
ATOM 867 C C . GLY A 1 134 ? 10.149 -4.293 -42.344 1.00 20.96 113 GLY A C 1
ATOM 868 O O . GLY A 1 134 ? 10.435 -4.017 -43.512 1.00 21.06 113 GLY A O 1
ATOM 869 N N . ILE A 1 135 ? 10.453 -3.497 -41.312 1.00 21.27 114 ILE A N 1
ATOM 870 C CA . ILE A 1 135 ? 11.248 -2.270 -41.484 1.00 22.04 114 ILE A CA 1
ATOM 871 C C . ILE A 1 135 ? 12.693 -2.440 -40.984 1.00 22.68 114 ILE A C 1
ATOM 872 O O . ILE A 1 135 ? 12.941 -2.620 -39.778 1.00 22.16 114 ILE A O 1
ATOM 877 N N . GLU A 1 136 ? 13.637 -2.378 -41.923 1.00 23.35 115 GLU A N 1
ATOM 878 C CA . GLU A 1 136 ? 15.061 -2.492 -41.621 1.00 24.00 115 GLU A CA 1
ATOM 879 C C . GLU A 1 136 ? 15.562 -1.170 -41.045 1.00 24.75 115 GLU A C 1
ATOM 880 O O . GLU A 1 136 ? 15.054 -0.106 -41.412 1.00 25.00 115 GLU A O 1
ATOM 882 N N . LEU A 1 137 ? 16.535 -1.233 -40.131 1.00 25.49 116 LEU A N 1
ATOM 883 C CA . LEU A 1 137 ? 17.137 -0.016 -39.583 1.00 25.63 116 LEU A CA 1
ATOM 884 C C . LEU A 1 137 ? 18.110 0.628 -40.569 1.00 26.17 116 LEU A C 1
ATOM 885 O O . LEU A 1 137 ? 19.141 0.041 -40.906 1.00 26.61 116 LEU A O 1
ATOM 890 N N . ILE A 1 144 ? 18.074 13.913 -39.090 1.00 16.54 123 ILE A N 1
ATOM 891 C CA . ILE A 1 144 ? 18.102 14.965 -38.071 1.00 15.92 123 ILE A CA 1
ATOM 892 C C . ILE A 1 144 ? 16.684 15.494 -37.889 1.00 15.04 123 ILE A C 1
ATOM 893 O O . ILE A 1 144 ? 16.044 15.895 -38.856 1.00 15.05 123 ILE A O 1
ATOM 898 N N . THR A 1 145 ? 16.200 15.478 -36.647 1.00 13.83 124 THR A N 1
ATOM 899 C CA . THR A 1 145 ? 14.788 15.688 -36.389 1.00 12.62 124 THR A CA 1
ATOM 900 C C . THR A 1 145 ? 14.537 16.876 -35.472 1.00 13.08 124 THR A C 1
ATOM 901 O O . THR A 1 145 ? 15.044 16.901 -34.351 1.00 13.10 124 THR A O 1
ATOM 905 N N . PRO A 1 146 ? 13.742 17.848 -35.948 1.00 13.54 125 PRO A N 1
ATOM 906 C CA . PRO A 1 146 ? 13.399 19.033 -35.166 1.00 13.95 125 PRO A CA 1
ATOM 907 C C . PRO A 1 146 ? 12.782 18.724 -33.801 1.00 13.92 125 PRO A C 1
ATOM 908 O O . PRO A 1 146 ? 12.042 17.746 -33.625 1.00 12.94 125 PRO A O 1
ATOM 912 N N . THR A 1 147 ? 13.106 19.588 -32.857 1.00 14.13 126 THR A N 1
ATOM 913 C CA . THR A 1 147 ? 12.706 19.470 -31.466 1.00 14.23 126 THR A CA 1
ATOM 914 C C . THR A 1 147 ? 11.211 19.279 -31.257 1.00 13.87 126 THR A C 1
ATOM 915 O O . THR A 1 147 ? 10.807 18.490 -30.404 1.00 13.19 126 THR A O 1
ATOM 919 N N . GLU A 1 148 ? 10.389 20.000 -32.020 1.00 13.41 127 GLU A N 1
ATOM 920 C CA . GLU A 1 148 ? 8.939 19.838 -31.862 1.00 13.87 127 GLU A CA 1
ATOM 921 C C . GLU A 1 148 ? 8.471 18.382 -32.064 1.00 13.31 127 GLU A C 1
ATOM 922 O O . GLU A 1 148 ? 7.621 17.903 -31.315 1.00 13.41 127 GLU A O 1
ATOM 928 N N . ILE A 1 149 ? 9.028 17.689 -33.063 1.00 12.42 128 ILE A N 1
ATOM 929 C CA . ILE A 1 149 ? 8.673 16.286 -33.325 1.00 11.93 128 ILE A CA 1
ATOM 930 C C . ILE A 1 149 ? 9.163 15.357 -32.204 1.00 11.66 128 ILE A C 1
ATOM 931 O O . ILE A 1 149 ? 8.427 14.472 -31.757 1.00 11.57 128 ILE A O 1
ATOM 936 N N . LEU A 1 150 ? 10.393 15.566 -31.746 1.00 11.06 129 LEU A N 1
ATOM 937 C CA . LEU A 1 150 ? 10.932 14.791 -30.627 1.00 11.31 129 LEU A CA 1
ATOM 938 C C . LEU A 1 150 ? 10.105 14.987 -29.356 1.00 11.86 129 LEU A C 1
ATOM 939 O O . LEU A 1 150 ? 9.974 14.063 -28.552 1.00 11.96 129 LEU A O 1
ATOM 944 N N . GLU A 1 151 ? 9.576 16.199 -29.177 1.00 12.66 130 GLU A N 1
ATOM 945 C CA . GLU A 1 151 ? 8.702 16.518 -28.042 1.00 13.69 130 GLU A CA 1
ATOM 946 C C . GLU A 1 151 ? 7.353 15.816 -28.139 1.00 13.27 130 GLU A C 1
ATOM 947 O O . GLU A 1 151 ? 6.859 15.315 -27.140 1.00 12.85 130 GLU A O 1
ATOM 953 N N . GLU A 1 152 ? 6.765 15.766 -29.339 1.00 12.78 131 GLU A N 1
ATOM 954 C CA . GLU A 1 152 ? 5.565 14.952 -29.552 1.00 13.19 131 GLU A CA 1
ATOM 955 C C . GLU A 1 152 ? 5.850 13.514 -29.118 1.00 12.86 131 GLU A C 1
ATOM 956 O O . GLU A 1 152 ? 5.054 12.899 -28.404 1.00 12.97 131 GLU A O 1
ATOM 962 N N . ASN A 1 153 ? 7.007 12.995 -29.524 1.00 12.28 132 ASN A N 1
ATOM 963 C CA . ASN A 1 153 ? 7.342 11.586 -29.269 1.00 12.07 132 ASN A CA 1
ATOM 964 C C . ASN A 1 153 ? 7.633 11.310 -27.786 1.00 11.41 132 ASN A C 1
ATOM 965 O O . ASN A 1 153 ? 7.217 10.294 -27.224 1.00 10.97 132 ASN A O 1
ATOM 970 N N . ALA A 1 154 ? 8.305 12.254 -27.148 1.00 11.96 133 ALA A N 1
ATOM 971 C CA . ALA A 1 154 ? 8.594 12.182 -25.717 1.00 11.66 133 ALA A CA 1
ATOM 972 C C . ALA A 1 154 ? 7.352 12.160 -24.838 1.00 12.13 133 ALA A C 1
ATOM 973 O O . ALA A 1 154 ? 7.337 11.482 -23.805 1.00 12.01 133 ALA A O 1
ATOM 975 N N . LYS A 1 155 ? 6.319 12.906 -25.238 1.00 12.11 134 LYS A N 1
ATOM 976 C CA . LYS A 1 155 ? 5.082 12.974 -24.463 1.00 12.36 134 LYS A CA 1
ATOM 977 C C . LYS A 1 155 ? 4.450 11.582 -24.392 1.00 12.41 134 LYS A C 1
ATOM 978 O O . LYS A 1 155 ? 4.039 11.131 -23.326 1.00 11.96 134 LYS A O 1
ATOM 980 N N . LYS A 1 156 ? 4.428 10.896 -25.535 1.00 12.89 135 LYS A N 1
ATOM 981 C CA . LYS A 1 156 ? 3.970 9.509 -25.625 1.00 13.24 135 LYS A CA 1
ATOM 982 C C . LYS A 1 156 ? 4.750 8.538 -24.717 1.00 13.11 135 LYS A C 1
ATOM 983 O O . LYS A 1 156 ? 4.152 7.689 -24.036 1.00 13.03 135 LYS A O 1
ATOM 989 N N . ILE A 1 157 ? 6.077 8.671 -24.693 1.00 12.73 136 ILE A N 1
ATOM 990 C CA . ILE A 1 157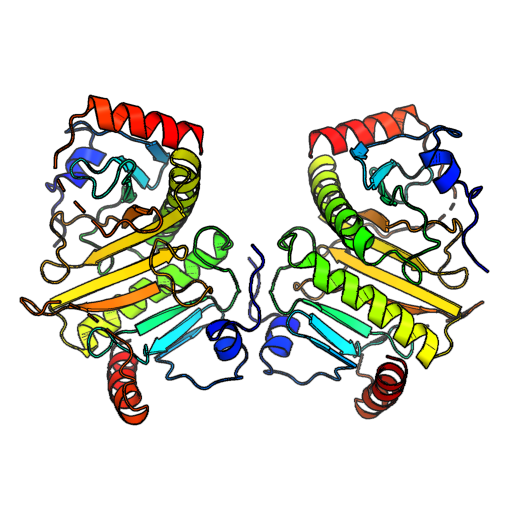 ? 6.912 7.788 -23.873 1.00 12.41 136 ILE A CA 1
ATOM 991 C C . ILE A 1 157 ? 6.651 8.067 -22.397 1.00 12.77 136 ILE A C 1
ATOM 992 O O . ILE A 1 157 ? 6.504 7.130 -21.612 1.00 12.21 136 ILE A O 1
ATOM 997 N N . ARG A 1 158 ? 6.562 9.352 -22.044 1.00 13.17 137 ARG A N 1
ATOM 998 C CA . ARG A 1 158 ? 6.282 9.771 -20.662 1.00 14.20 137 ARG A CA 1
ATOM 999 C C . ARG A 1 158 ? 4.961 9.194 -20.168 1.00 14.94 137 ARG A C 1
ATOM 1000 O O . ARG A 1 158 ? 4.868 8.723 -19.032 1.00 14.86 137 ARG A O 1
ATOM 1008 N N . ALA A 1 159 ? 3.950 9.227 -21.035 1.00 15.64 138 ALA A N 1
ATOM 1009 C CA . ALA A 1 159 ? 2.620 8.718 -20.702 1.00 16.53 138 ALA A CA 1
ATOM 1010 C C . ALA A 1 159 ? 2.630 7.210 -20.417 1.00 17.08 138 ALA A C 1
ATOM 1011 O O . ALA A 1 159 ? 1.858 6.736 -19.580 1.00 16.64 138 ALA A O 1
ATOM 1013 N N . ALA A 1 160 ? 3.519 6.480 -21.102 1.00 17.29 139 ALA A N 1
ATOM 1014 C CA . ALA A 1 160 ? 3.558 5.012 -21.045 1.00 18.54 139 ALA A CA 1
ATOM 1015 C C . ALA A 1 160 ? 4.419 4.479 -19.908 1.00 19.15 139 ALA A C 1
ATOM 1016 O O . ALA A 1 160 ? 4.473 3.271 -19.672 1.00 19.43 139 ALA A O 1
ATOM 1018 N N . LEU A 1 161 ? 5.098 5.381 -19.210 1.00 19.99 140 LEU A N 1
ATOM 1019 C CA . LEU A 1 161 ? 5.897 5.008 -18.048 1.00 20.72 140 LEU A CA 1
ATOM 1020 C C . LEU A 1 161 ? 5.007 4.569 -16.885 1.00 21.36 140 LEU A C 1
ATOM 1021 O O . LEU A 1 161 ? 5.459 3.853 -15.983 1.00 21.50 140 LEU A O 1
ATOM 1027 N N . GLN B 1 24 ? 3.056 -13.430 -24.541 1.00 18.80 3 GLN B N 1
ATOM 1028 C CA . GLN B 1 24 ? 3.399 -14.809 -24.999 1.00 18.25 3 GLN B CA 1
ATOM 1029 C C . GLN B 1 24 ? 4.165 -15.558 -23.904 1.00 17.57 3 GLN B C 1
ATOM 1030 O O . GLN B 1 24 ? 4.888 -14.950 -23.113 1.00 17.94 3 GLN B O 1
ATOM 1032 N N . ALA B 1 25 ? 4.009 -16.874 -23.880 1.00 16.12 4 ALA B N 1
ATOM 1033 C CA . ALA B 1 25 ? 4.623 -17.709 -22.857 1.00 15.01 4 ALA B CA 1
ATOM 1034 C C . ALA B 1 25 ? 6.076 -17.973 -23.207 1.00 13.46 4 ALA B C 1
ATOM 1035 O O . ALA B 1 25 ? 6.433 -18.145 -24.379 1.00 12.63 4 ALA B O 1
ATOM 1037 N N . TYR B 1 26 ? 6.911 -17.991 -22.178 1.00 12.07 5 TYR B N 1
ATOM 1038 C CA . TYR B 1 26 ? 8.294 -18.415 -22.328 1.00 10.47 5 TYR B CA 1
ATOM 1039 C C . TYR B 1 26 ? 8.310 -19.891 -22.771 1.00 10.25 5 TYR B C 1
ATOM 1040 O O . TYR B 1 26 ? 7.460 -20.692 -22.352 1.00 9.57 5 TYR B O 1
ATOM 1049 N N . ASP B 1 27 ? 9.249 -20.220 -23.655 1.00 9.74 6 ASP B N 1
ATOM 1050 C CA . ASP B 1 27 ? 9.373 -21.544 -24.236 1.00 10.19 6 ASP B CA 1
ATOM 1051 C C . ASP B 1 27 ? 10.500 -22.258 -23.523 1.00 10.22 6 ASP B C 1
ATOM 1052 O O . ASP B 1 27 ? 11.675 -21.993 -23.768 1.00 11.03 6 ASP B O 1
ATOM 1057 N N . ASN B 1 28 ? 10.147 -23.157 -22.618 1.00 10.50 7 ASN B N 1
ATOM 1058 C CA . ASN B 1 28 ? 11.171 -23.892 -21.882 1.00 11.24 7 ASN B CA 1
ATOM 1059 C C . ASN B 1 28 ? 12.025 -24.839 -22.730 1.00 11.43 7 ASN B C 1
ATOM 1060 O O . ASN B 1 28 ? 13.073 -25.296 -22.278 1.00 12.24 7 ASN B O 1
ATOM 1065 N N . ASN B 1 29 ? 11.612 -25.078 -23.972 1.00 10.89 8 ASN B N 1
ATOM 1066 C CA . ASN B 1 29 ? 12.397 -25.884 -24.894 1.00 11.67 8 ASN B CA 1
ATOM 1067 C C . ASN B 1 29 ? 13.337 -25.093 -25.815 1.00 11.98 8 ASN B C 1
ATOM 1068 O O . ASN B 1 29 ? 13.999 -25.701 -26.662 1.00 11.30 8 ASN B O 1
ATOM 1070 N N . ASN B 1 30 ? 13.415 -23.761 -25.632 1.00 11.40 9 ASN B N 1
ATOM 1071 C CA . ASN B 1 30 ? 14.313 -22.916 -26.423 1.00 10.64 9 ASN B CA 1
ATOM 1072 C C . ASN B 1 30 ? 15.758 -23.312 -26.186 1.00 10.06 9 ASN B C 1
ATOM 1073 O O . ASN B 1 30 ? 16.098 -23.795 -25.114 1.00 8.69 9 ASN B O 1
ATOM 1078 N N . ILE B 1 31 ? 16.602 -23.147 -27.203 1.00 9.73 10 ILE B N 1
ATOM 1079 C CA . ILE B 1 31 ? 17.946 -23.738 -27.133 1.00 10.73 10 ILE B CA 1
ATOM 1080 C C . ILE B 1 31 ? 18.836 -23.220 -25.984 1.00 10.19 10 ILE B C 1
ATOM 1081 O O . ILE B 1 31 ? 19.666 -23.964 -25.459 1.00 10.04 10 ILE B O 1
ATOM 1086 N N . PHE B 1 32 ? 18.651 -21.968 -25.567 1.00 10.02 11 PHE B N 1
ATOM 1087 C CA . PHE B 1 32 ? 19.392 -21.457 -24.413 1.00 8.89 11 PHE B CA 1
ATOM 1088 C C . PHE B 1 32 ? 18.891 -22.010 -23.073 1.00 8.50 11 PHE B C 1
ATOM 1089 O O . PHE B 1 32 ? 19.702 -22.258 -22.196 1.00 9.51 11 PHE B O 1
ATOM 1097 N N . ALA B 1 33 ? 17.583 -22.168 -22.894 1.00 8.28 12 ALA B N 1
ATOM 1098 C CA . ALA B 1 33 ? 17.071 -22.888 -21.710 1.00 7.87 12 ALA B CA 1
ATOM 1099 C C . ALA B 1 33 ? 17.635 -24.327 -21.650 1.00 7.26 12 ALA B C 1
ATOM 1100 O O . ALA B 1 33 ? 17.963 -24.846 -20.576 1.00 6.33 12 ALA B O 1
ATOM 1102 N N . LYS B 1 34 ? 17.722 -24.961 -22.814 1.00 6.84 13 LYS B N 1
ATOM 1103 C CA . LYS B 1 34 ? 18.295 -26.322 -22.920 1.00 7.72 13 LYS B CA 1
ATOM 1104 C C . LYS B 1 34 ? 19.784 -26.325 -22.554 1.00 6.61 13 LYS B C 1
ATOM 1105 O O . LYS B 1 34 ? 20.228 -27.216 -21.859 1.00 7.39 13 LYS B O 1
ATOM 1111 N N . LEU B 1 35 ? 20.539 -25.316 -23.001 1.00 7.57 14 LEU B N 1
ATOM 1112 C CA . LEU B 1 35 ? 21.956 -25.130 -22.617 1.00 6.69 14 LEU B CA 1
ATOM 1113 C C . LEU B 1 35 ? 22.098 -25.010 -21.086 1.00 7.29 14 LEU B C 1
ATOM 1114 O O . LEU B 1 35 ? 22.918 -25.699 -20.466 1.00 8.07 14 LEU B O 1
ATOM 1119 N N . ILE B 1 36 ? 21.286 -24.135 -20.492 1.00 7.25 15 ILE B N 1
ATOM 1120 C CA . ILE B 1 36 ? 21.297 -23.913 -19.032 1.00 7.29 15 ILE B CA 1
ATOM 1121 C C . ILE B 1 36 ? 21.070 -25.215 -18.272 1.00 7.66 15 ILE B C 1
ATOM 1122 O O . ILE B 1 36 ? 21.758 -25.469 -17.288 1.00 7.93 15 ILE B O 1
ATOM 1127 N N . ARG B 1 37 ? 20.113 -26.027 -18.719 1.00 7.67 16 ARG B N 1
ATOM 1128 C CA . ARG B 1 37 ? 19.840 -27.337 -18.106 1.00 8.17 16 ARG B CA 1
ATOM 1129 C C . ARG B 1 37 ? 20.797 -28.457 -18.510 1.00 8.24 16 ARG B C 1
ATOM 1130 O O . ARG B 1 37 ? 20.571 -29.621 -18.148 1.00 8.86 16 ARG B O 1
ATOM 1138 N N . ASN B 1 38 ? 21.847 -28.133 -19.266 1.00 8.66 17 ASN B N 1
ATOM 1139 C CA . ASN B 1 38 ? 22.870 -29.116 -19.625 1.00 9.01 17 ASN B CA 1
ATOM 1140 C C . ASN B 1 38 ? 22.374 -30.190 -20.586 1.00 9.76 17 ASN B C 1
ATOM 1141 O O . ASN B 1 38 ? 22.839 -31.351 -20.557 1.00 9.68 17 ASN B O 1
ATOM 1146 N N . GLU B 1 39 ? 21.418 -29.812 -21.430 1.00 9.25 18 GLU B N 1
ATOM 1147 C CA . GLU B 1 39 ? 20.844 -30.765 -22.375 1.00 10.36 18 GLU B CA 1
ATOM 1148 C C . GLU B 1 39 ? 21.507 -30.670 -23.740 1.00 9.92 18 GLU B C 1
ATOM 1149 O O . GLU B 1 39 ? 21.369 -31.579 -24.559 1.00 10.36 18 GLU B O 1
ATOM 1155 N N . ILE B 1 40 ? 22.199 -29.558 -23.988 1.00 9.99 19 ILE B N 1
ATOM 1156 C CA . ILE B 1 40 ? 23.058 -29.396 -25.189 1.00 10.69 19 ILE B CA 1
ATOM 1157 C C . ILE B 1 40 ? 24.423 -28.836 -24.781 1.00 10.21 19 ILE B C 1
ATOM 1158 O O . ILE B 1 40 ? 24.512 -28.225 -23.728 1.00 11.64 19 ILE B O 1
ATOM 1163 N N . PRO B 1 41 ? 25.493 -29.069 -25.583 1.00 10.60 20 PRO B N 1
ATOM 1164 C CA . PRO B 1 41 ? 26.794 -28.533 -25.180 1.00 10.19 20 PRO B CA 1
ATOM 1165 C C . PRO B 1 41 ? 26.933 -27.052 -25.521 1.00 10.48 20 PRO B C 1
ATOM 1166 O O . PRO B 1 41 ? 26.158 -26.514 -26.334 1.00 9.68 20 PRO B O 1
ATOM 1170 N N . SER B 1 42 ? 27.888 -26.408 -24.845 1.00 10.03 21 SER B N 1
ATOM 1171 C CA . SER B 1 42 ? 28.278 -25.039 -25.133 1.00 10.93 21 SER B CA 1
ATOM 1172 C C . SER B 1 42 ? 29.785 -24.889 -24.906 1.00 10.99 21 SER B C 1
ATOM 1173 O O . SER B 1 42 ? 30.438 -25.761 -24.302 1.00 11.38 21 SER B O 1
ATOM 1176 N N . VAL B 1 43 ? 30.340 -23.799 -25.419 1.00 10.88 22 VAL B N 1
ATOM 1177 C CA . VAL B 1 43 ? 31.729 -23.492 -25.177 1.00 10.77 22 VAL B CA 1
ATOM 1178 C C . VAL B 1 43 ? 31.673 -22.286 -24.260 1.00 11.27 22 VAL B C 1
ATOM 1179 O O . VAL B 1 43 ? 31.513 -21.150 -24.711 1.00 10.43 22 VAL B O 1
ATOM 1183 N N . ARG B 1 44 ? 31.751 -22.558 -22.965 1.00 10.59 23 ARG B N 1
ATOM 1184 C CA . ARG B 1 44 ? 31.554 -21.532 -21.958 1.00 11.22 23 ARG B CA 1
ATOM 1185 C C . ARG B 1 44 ? 32.881 -20.844 -21.642 1.00 11.18 23 ARG B C 1
ATOM 1186 O O . ARG B 1 44 ? 33.908 -21.502 -21.525 1.00 10.04 23 ARG B O 1
ATOM 1194 N N . VAL B 1 45 ? 32.845 -19.522 -21.516 1.00 11.32 24 VAL B N 1
ATOM 1195 C CA . VAL B 1 45 ? 34.027 -18.755 -21.145 1.00 12.09 24 VAL B CA 1
ATOM 1196 C C . VAL B 1 45 ? 33.978 -18.279 -19.684 1.00 12.52 24 VAL B C 1
ATOM 1197 O O . VAL B 1 45 ? 35.012 -18.063 -19.071 1.00 13.42 24 VAL B O 1
ATOM 1201 N N . TYR B 1 46 ? 32.783 -18.132 -19.133 1.00 12.50 25 TYR B N 1
ATOM 1202 C CA . TYR B 1 46 ? 32.612 -17.603 -17.781 1.00 13.80 25 TYR B CA 1
ATOM 1203 C C . TYR B 1 46 ? 31.237 -18.024 -17.279 1.00 13.55 25 TYR B C 1
ATOM 1204 O O . TYR B 1 46 ? 30.297 -18.187 -18.064 1.00 13.30 25 TYR B O 1
ATOM 1213 N N . GLU B 1 47 ? 31.140 -18.202 -15.963 1.00 13.74 26 GLU B N 1
ATOM 1214 C CA . GLU B 1 47 ? 29.913 -18.619 -15.321 1.00 13.61 26 GLU B CA 1
ATOM 1215 C C . GLU B 1 47 ? 29.969 -18.235 -13.833 1.00 13.15 26 GLU B C 1
ATOM 1216 O O . GLU B 1 47 ? 31.007 -18.347 -13.206 1.00 11.61 26 GLU B O 1
ATOM 1222 N N . ASP B 1 48 ? 28.862 -17.731 -13.307 1.00 12.50 27 ASP B N 1
ATOM 1223 C CA . ASP B 1 48 ? 28.685 -17.603 -11.869 1.00 12.86 27 ASP B CA 1
ATOM 1224 C C . ASP B 1 48 ? 27.290 -18.131 -11.513 1.00 12.98 27 ASP B C 1
ATOM 1225 O O . ASP B 1 48 ? 26.678 -18.810 -12.325 1.00 12.75 27 ASP B O 1
ATOM 1230 N N . ASP B 1 49 ? 26.791 -17.835 -10.310 1.00 13.04 28 ASP B N 1
ATOM 1231 C CA . ASP B 1 49 ? 25.480 -18.350 -9.903 1.00 13.78 28 ASP B CA 1
ATOM 1232 C C . ASP B 1 49 ? 24.324 -17.871 -10.794 1.00 13.00 28 ASP B C 1
ATOM 1233 O O . ASP B 1 49 ? 23.264 -18.528 -10.867 1.00 13.03 28 ASP B O 1
ATOM 1238 N N . ASP B 1 50 ? 24.544 -16.759 -11.501 1.00 10.93 29 ASP B N 1
ATOM 1239 C CA . ASP B 1 50 ? 23.454 -16.069 -12.177 1.00 10.59 29 ASP B CA 1
ATOM 1240 C C . ASP B 1 50 ? 23.566 -16.035 -13.703 1.00 9.75 29 ASP B C 1
ATOM 1241 O O . ASP B 1 50 ? 22.584 -15.766 -14.381 1.00 9.89 29 ASP B O 1
ATOM 1246 N N . VAL B 1 51 ? 24.752 -16.269 -14.248 1.00 8.74 30 VAL B N 1
ATOM 1247 C CA . VAL B 1 51 ? 24.899 -16.097 -15.701 1.00 8.82 30 VAL B CA 1
ATOM 1248 C C . VAL B 1 51 ? 25.839 -17.096 -16.316 1.00 8.82 30 VAL B C 1
ATOM 1249 O O . VAL B 1 51 ? 26.683 -17.681 -15.632 1.00 9.94 30 VAL B O 1
ATOM 1253 N N . ILE B 1 52 ? 25.727 -17.239 -17.630 1.00 9.19 31 ILE B N 1
ATOM 1254 C CA . ILE B 1 52 ? 26.648 -18.027 -18.394 1.00 8.47 31 ILE B CA 1
ATOM 1255 C C . ILE B 1 52 ? 27.051 -17.190 -19.574 1.00 8.72 31 ILE B C 1
ATOM 1256 O O . ILE B 1 52 ? 26.204 -16.573 -20.198 1.00 8.49 31 ILE B O 1
ATOM 1261 N N . ALA B 1 53 ? 28.351 -17.169 -19.854 1.00 8.00 32 ALA B N 1
ATOM 1262 C CA . ALA B 1 53 ? 28.878 -16.538 -21.059 1.00 8.07 32 ALA B CA 1
ATOM 1263 C C . ALA B 1 53 ? 29.508 -17.609 -21.907 1.00 7.78 32 ALA B C 1
ATOM 1264 O O . ALA B 1 53 ? 30.283 -18.429 -21.407 1.00 8.44 32 ALA B O 1
ATOM 1266 N N . PHE B 1 54 ? 29.198 -17.596 -23.200 1.00 7.79 33 PHE B N 1
ATOM 1267 C CA . PHE B 1 54 ? 29.550 -18.709 -24.056 1.00 8.24 33 PHE B CA 1
ATOM 1268 C C . PHE B 1 54 ? 29.690 -18.217 -25.502 1.00 8.73 33 PHE B C 1
ATOM 1269 O O . PHE B 1 54 ? 29.194 -17.153 -25.860 1.00 8.50 33 PHE B O 1
ATOM 1277 N N . MET B 1 55 ? 30.426 -18.976 -26.291 1.00 9.04 34 MET B N 1
ATOM 1278 C CA . MET B 1 55 ? 30.726 -18.594 -27.657 1.00 10.22 34 MET B CA 1
ATOM 1279 C C . MET B 1 55 ? 29.495 -18.713 -28.542 1.00 10.46 34 MET B C 1
ATOM 1280 O O . MET B 1 55 ? 28.773 -19.721 -28.491 1.00 10.46 34 MET B O 1
ATOM 1285 N N . ASP B 1 56 ? 29.254 -17.678 -29.349 1.00 10.90 35 ASP B N 1
ATOM 1286 C CA . ASP B 1 56 ? 28.259 -17.765 -30.410 1.00 11.25 35 ASP B CA 1
ATOM 1287 C C . ASP B 1 56 ? 28.785 -18.720 -31.491 1.00 11.19 35 ASP B C 1
ATOM 1288 O O . ASP B 1 56 ? 29.918 -18.559 -31.954 1.00 11.81 35 ASP B O 1
ATOM 1293 N N . ILE B 1 57 ? 27.982 -19.712 -31.891 1.00 11.22 36 ILE B N 1
ATOM 1294 C CA . ILE B 1 57 ? 28.410 -20.697 -32.901 1.00 11.11 36 ILE B CA 1
ATOM 1295 C C . ILE B 1 57 ? 28.310 -20.211 -34.355 1.00 11.46 36 ILE B C 1
ATOM 1296 O O . ILE B 1 57 ? 28.814 -20.873 -35.267 1.00 9.76 36 ILE B O 1
ATOM 1301 N N . MET B 1 58 ? 27.669 -19.068 -34.572 1.00 11.39 37 MET B N 1
ATOM 1302 C CA . MET B 1 58 ? 27.700 -18.435 -35.894 1.00 12.61 37 MET B CA 1
ATOM 1303 C C . MET B 1 58 ? 28.180 -16.999 -35.717 1.00 12.35 37 MET B C 1
ATOM 1304 O O . MET B 1 58 ? 27.397 -16.056 -35.859 1.00 11.57 37 MET B O 1
ATOM 1309 N N . PRO B 1 59 ? 29.466 -16.826 -35.366 1.00 12.12 38 PRO B N 1
ATOM 1310 C CA . PRO B 1 59 ? 29.876 -15.497 -34.890 1.00 12.33 38 PRO B CA 1
ATOM 1311 C C . PRO B 1 59 ? 29.918 -14.465 -36.011 1.00 12.98 38 PRO B C 1
ATOM 1312 O O . PRO B 1 59 ? 30.217 -14.805 -37.163 1.00 12.70 38 PRO B O 1
ATOM 1316 N N . GLN B 1 60 ? 29.612 -13.218 -35.667 1.00 13.24 39 GLN B N 1
ATOM 1317 C CA . GLN B 1 60 ? 29.718 -12.113 -36.622 1.00 14.71 39 GLN B CA 1
ATOM 1318 C C . GLN B 1 60 ? 31.143 -11.580 -36.697 1.00 14.44 39 GLN B C 1
ATOM 1319 O O . GLN B 1 60 ? 31.472 -10.817 -37.603 1.00 15.66 39 GLN B O 1
ATOM 1325 N N . ALA B 1 61 ? 31.978 -11.975 -35.737 1.00 14.04 40 ALA B N 1
ATOM 1326 C CA . ALA B 1 61 ? 33.415 -11.687 -35.733 1.00 13.88 40 ALA B CA 1
ATOM 1327 C C . ALA B 1 61 ? 34.071 -12.700 -34.804 1.00 14.06 40 ALA B C 1
ATOM 1328 O O . ALA B 1 61 ? 33.406 -13.212 -33.899 1.00 14.19 40 ALA B O 1
ATOM 1330 N N . PRO B 1 62 ? 35.365 -13.009 -35.011 1.00 13.67 41 PRO B N 1
ATOM 1331 C CA . PRO B 1 62 ? 35.947 -14.027 -34.127 1.00 13.03 41 PRO B CA 1
ATOM 1332 C C . PRO B 1 62 ? 35.994 -13.549 -32.679 1.00 12.33 41 PRO B C 1
ATOM 1333 O O . PRO B 1 62 ? 36.351 -12.393 -32.412 1.00 11.85 41 PRO B O 1
ATOM 1337 N N . GLY B 1 63 ? 35.585 -14.419 -31.761 1.00 11.20 42 GLY B N 1
ATOM 1338 C CA . GLY B 1 63 ? 35.488 -14.046 -30.342 1.00 10.13 42 GLY B CA 1
ATOM 1339 C C . GLY B 1 63 ? 34.122 -13.550 -29.859 1.00 8.97 42 GLY B C 1
ATOM 1340 O O . GLY B 1 63 ? 33.949 -13.255 -28.668 1.00 7.97 42 GLY B O 1
ATOM 1341 N N . HIS B 1 64 ? 33.176 -13.448 -30.788 1.00 8.35 43 HIS B N 1
ATOM 1342 C CA . HIS B 1 64 ? 31.771 -13.044 -30.525 1.00 8.60 43 HIS B CA 1
ATOM 1343 C C . HIS B 1 64 ? 31.191 -13.959 -29.435 1.00 8.45 43 HIS B C 1
ATOM 1344 O O . HIS B 1 64 ? 31.120 -15.190 -29.607 1.00 8.04 43 HIS B O 1
ATOM 1351 N N . THR B 1 65 ? 30.819 -13.341 -28.321 1.00 7.90 44 THR B N 1
ATOM 1352 C CA . THR B 1 65 ? 30.372 -14.031 -27.117 1.00 8.32 44 THR B CA 1
ATOM 1353 C C . THR B 1 65 ? 28.945 -13.610 -26.770 1.00 8.35 44 THR B C 1
ATOM 1354 O O . THR B 1 65 ? 28.539 -12.448 -27.010 1.00 7.02 44 THR B O 1
ATOM 1358 N N . LEU B 1 66 ? 28.193 -14.561 -26.201 1.00 8.18 45 LEU B N 1
ATOM 1359 C CA . LEU B 1 66 ? 26.847 -14.296 -25.722 1.00 8.19 45 LEU B CA 1
ATOM 1360 C C . LEU B 1 66 ? 26.824 -14.357 -24.198 1.00 7.47 45 LEU B C 1
ATOM 1361 O O . LEU B 1 66 ? 27.490 -15.206 -23.593 1.00 7.01 45 LEU B O 1
ATOM 1366 N N . VAL B 1 67 ? 26.049 -13.475 -23.579 1.00 6.41 46 VAL B N 1
ATOM 1367 C CA . VAL B 1 67 ? 25.876 -13.540 -22.108 1.00 7.37 46 VAL B CA 1
ATOM 1368 C C . VAL B 1 67 ? 24.386 -13.728 -21.822 1.00 7.95 46 VAL B C 1
ATOM 1369 O O . VAL B 1 67 ? 23.555 -12.964 -22.343 1.00 7.31 46 VAL B O 1
ATOM 1373 N N . ILE B 1 68 ? 24.057 -14.766 -21.041 1.00 7.54 47 ILE B N 1
ATOM 1374 C CA . ILE B 1 68 ? 22.646 -15.031 -20.679 1.00 8.21 47 ILE B CA 1
ATOM 1375 C C . ILE B 1 68 ? 22.457 -15.131 -19.170 1.00 8.37 47 ILE B C 1
ATOM 1376 O O . ILE B 1 68 ? 23.351 -15.624 -18.466 1.00 8.64 47 ILE B O 1
ATOM 1381 N N . PRO B 1 69 ? 21.263 -14.732 -18.672 1.00 8.99 48 PRO B N 1
ATOM 1382 C CA . PRO B 1 69 ? 20.905 -15.108 -17.309 1.00 8.62 48 PRO B CA 1
ATOM 1383 C C . PRO B 1 69 ? 20.591 -16.622 -17.233 1.00 9.19 48 PRO B C 1
ATOM 1384 O O . PRO B 1 69 ? 20.141 -17.227 -18.202 1.00 9.70 48 PRO B O 1
ATOM 1388 N N . LYS B 1 70 ? 20.807 -17.221 -16.075 1.00 8.86 49 LYS B N 1
ATOM 1389 C CA . LYS B 1 70 ? 20.398 -18.596 -15.868 1.00 9.74 49 LYS B CA 1
ATOM 1390 C C . LYS B 1 70 ? 18.894 -18.588 -15.564 1.00 10.44 49 LYS B C 1
ATOM 1391 O O . LYS B 1 70 ? 18.190 -19.590 -15.799 1.00 10.55 49 LYS B O 1
ATOM 1397 N N . LYS B 1 71 ? 18.409 -17.473 -15.017 1.00 9.42 50 LYS B N 1
ATOM 1398 C CA . LYS B 1 71 ? 16.979 -17.345 -14.786 1.00 10.38 50 LYS B CA 1
ATOM 1399 C C . LYS B 1 71 ? 16.273 -16.945 -16.077 1.00 11.26 50 LYS B C 1
ATOM 1400 O O . LYS B 1 71 ? 16.641 -15.953 -16.698 1.00 12.38 50 LYS B O 1
ATOM 1406 N N . GLY B 1 72 ? 15.257 -17.727 -16.452 1.00 11.03 51 GLY B N 1
ATOM 1407 C CA . GLY B 1 72 ? 14.561 -17.570 -17.725 1.00 11.46 51 GLY B CA 1
ATOM 1408 C C . GLY B 1 72 ? 13.697 -16.317 -17.873 1.00 11.34 51 GLY B C 1
ATOM 1409 O O . GLY B 1 72 ? 12.923 -15.971 -16.987 1.00 11.93 51 GLY B O 1
ATOM 1410 N N . SER B 1 73 ? 13.869 -15.612 -18.987 1.00 11.09 52 SER B N 1
ATOM 1411 C CA . SER B 1 73 ? 12.867 -14.659 -19.473 1.00 10.23 52 SER B CA 1
ATOM 1412 C C . SER B 1 73 ? 13.012 -14.651 -20.982 1.00 9.93 52 SER B C 1
ATOM 1413 O O . SER B 1 73 ? 14.073 -15.006 -21.500 1.00 9.91 52 SER B O 1
ATOM 1416 N N . ARG B 1 74 ? 11.953 -14.283 -21.694 1.00 9.25 53 ARG B N 1
ATOM 1417 C CA . ARG B 1 74 ? 12.016 -14.245 -23.163 1.00 9.79 53 ARG B CA 1
ATOM 1418 C C . ARG B 1 74 ? 13.044 -13.227 -23.658 1.00 9.85 53 ARG B C 1
ATOM 1419 O O . ARG B 1 74 ? 13.719 -13.455 -24.664 1.00 9.99 53 ARG B O 1
ATOM 1427 N N . ASN B 1 75 ? 13.113 -12.087 -22.973 1.00 8.70 54 ASN B N 1
ATOM 1428 C CA . ASN B 1 75 ? 14.000 -10.994 -23.396 1.00 8.97 54 ASN B CA 1
ATOM 1429 C C . ASN B 1 75 ? 14.137 -9.964 -22.281 1.00 8.49 54 ASN B C 1
ATOM 1430 O O . ASN B 1 75 ? 13.933 -10.303 -21.112 1.00 7.50 54 ASN B O 1
ATOM 1435 N N . LEU B 1 76 ? 14.500 -8.721 -22.612 1.00 9.53 55 LEU B N 1
ATOM 1436 C CA . LEU B 1 76 ? 14.727 -7.697 -21.578 1.00 9.72 55 LEU B CA 1
ATOM 1437 C C . LEU B 1 76 ? 13.441 -7.222 -20.912 1.00 10.29 55 LEU B C 1
ATOM 1438 O O . LEU B 1 76 ? 13.423 -6.874 -19.719 1.00 10.70 55 LEU B O 1
ATOM 1443 N N . LEU B 1 77 ? 12.382 -7.173 -21.708 1.00 11.08 56 LEU B N 1
ATOM 1444 C CA . LEU B 1 77 ? 11.078 -6.618 -21.321 1.00 11.42 56 LEU B CA 1
ATOM 1445 C C . LEU B 1 77 ? 10.397 -7.401 -20.191 1.00 11.65 56 LEU B C 1
ATOM 1446 O O . LEU B 1 77 ? 9.759 -6.800 -19.326 1.00 12.09 56 LEU B O 1
ATOM 1451 N N . ASP B 1 78 ? 10.545 -8.727 -20.195 1.00 11.35 57 ASP B N 1
ATOM 1452 C CA . ASP B 1 78 ? 9.904 -9.573 -19.165 1.00 12.23 57 ASP B CA 1
ATOM 1453 C C . ASP B 1 78 ? 10.864 -10.081 -18.082 1.00 12.14 57 ASP B C 1
ATOM 1454 O O . ASP B 1 78 ? 10.452 -10.830 -17.201 1.00 11.76 57 ASP B O 1
ATOM 1459 N N . ALA B 1 79 ? 12.140 -9.688 -18.152 1.00 11.85 58 ALA B N 1
ATOM 1460 C CA . ALA B 1 79 ? 13.116 -10.095 -17.130 1.00 11.54 58 ALA B CA 1
ATOM 1461 C C . ALA B 1 79 ? 12.801 -9.419 -15.801 1.00 11.83 58 ALA B C 1
ATOM 1462 O O . ALA B 1 79 ? 12.289 -8.297 -15.788 1.00 11.64 58 ALA B O 1
ATOM 1464 N N . ASP B 1 80 ? 13.101 -10.103 -14.698 1.00 12.63 59 ASP B N 1
ATOM 1465 C CA . ASP B 1 80 ? 13.126 -9.477 -13.367 1.00 14.17 59 ASP B CA 1
ATOM 1466 C C . ASP B 1 80 ? 14.190 -8.395 -13.412 1.00 14.01 59 ASP B C 1
ATOM 1467 O O . ASP B 1 80 ? 15.280 -8.641 -13.937 1.00 13.35 59 ASP B O 1
ATOM 1472 N N . THR B 1 81 ? 13.914 -7.221 -12.844 1.00 13.89 60 THR B N 1
ATOM 1473 C CA . THR B 1 81 ? 14.943 -6.173 -12.783 1.00 14.04 60 THR B CA 1
ATOM 1474 C C . THR B 1 81 ? 16.197 -6.645 -12.011 1.00 13.83 60 THR B C 1
ATOM 1475 O O . THR B 1 81 ? 17.326 -6.337 -12.412 1.00 13.83 60 THR B O 1
ATOM 1479 N N . GLU B 1 82 ? 16.018 -7.414 -10.936 1.00 13.82 61 GLU B N 1
ATOM 1480 C CA . GLU B 1 82 ? 17.180 -7.907 -10.160 1.00 13.96 61 GLU B CA 1
ATOM 1481 C C . GLU B 1 82 ? 18.127 -8.773 -10.995 1.00 13.25 61 GLU B C 1
ATOM 1482 O O . GLU B 1 82 ? 19.349 -8.780 -10.776 1.00 12.73 61 GLU B O 1
ATOM 1488 N N . THR B 1 83 ? 17.566 -9.497 -11.955 1.00 12.01 62 THR B N 1
ATOM 1489 C CA . THR B 1 83 ? 18.360 -10.361 -12.834 1.00 11.79 62 THR B CA 1
ATOM 1490 C C . THR B 1 83 ? 19.329 -9.553 -13.688 1.00 11.53 62 THR B C 1
ATOM 1491 O O . THR B 1 83 ? 20.465 -9.963 -13.931 1.00 10.61 62 THR B O 1
ATOM 1495 N N . LEU B 1 84 ? 18.876 -8.379 -14.099 1.00 11.93 63 LEU B N 1
ATOM 1496 C CA . LEU B 1 84 ? 19.689 -7.506 -14.955 1.00 12.19 63 LEU B CA 1
ATOM 1497 C C . LEU B 1 84 ? 21.027 -7.059 -14.343 1.00 11.71 63 LEU B C 1
ATOM 1498 O O . LEU B 1 84 ? 21.950 -6.744 -15.074 1.00 11.46 63 LEU B O 1
ATOM 1503 N N . PHE B 1 85 ? 21.131 -7.032 -13.015 1.00 11.78 64 PHE B N 1
ATOM 1504 C CA . PHE B 1 85 ? 22.347 -6.560 -12.374 1.00 11.65 64 PHE B CA 1
ATOM 1505 C C . PHE B 1 85 ? 23.524 -7.502 -12.612 1.00 11.03 64 PHE B C 1
ATOM 1506 O O . PHE B 1 85 ? 24.524 -7.087 -13.206 1.00 10.58 64 PHE B O 1
ATOM 1514 N N . PRO B 1 86 ? 23.404 -8.784 -12.208 1.00 11.04 65 PRO B N 1
ATOM 1515 C CA . PRO B 1 86 ? 24.502 -9.691 -12.546 1.00 10.70 65 PRO B CA 1
ATOM 1516 C C . PRO B 1 86 ? 24.710 -9.863 -14.045 1.00 10.58 65 PRO B C 1
ATOM 1517 O O . PRO B 1 86 ? 25.828 -10.134 -14.466 1.00 10.53 65 PRO B O 1
ATOM 1521 N N . VAL B 1 87 ? 23.658 -9.711 -14.847 1.00 10.67 66 VAL B N 1
ATOM 1522 C CA . VAL B 1 87 ? 23.819 -9.802 -16.317 1.00 10.31 66 VAL B CA 1
ATOM 1523 C C . VAL B 1 87 ? 24.712 -8.676 -16.837 1.00 10.22 66 VAL B C 1
ATOM 1524 O O . VAL B 1 87 ? 25.685 -8.930 -17.535 1.00 10.88 66 VAL B O 1
ATOM 1528 N N . ILE B 1 88 ? 24.396 -7.440 -16.466 1.00 9.93 67 ILE B N 1
ATOM 1529 C CA . ILE B 1 88 ? 25.133 -6.303 -17.004 1.00 9.13 67 ILE B CA 1
ATOM 1530 C C . ILE B 1 88 ? 26.572 -6.279 -16.478 1.00 8.77 67 ILE B C 1
ATOM 1531 O O . ILE B 1 88 ? 27.492 -5.903 -17.209 1.00 8.69 67 ILE B O 1
ATOM 1536 N N . LYS B 1 89 ? 26.773 -6.682 -15.224 1.00 7.67 68 LYS B N 1
ATOM 1537 C CA . LYS B 1 89 ? 28.124 -6.826 -14.681 1.00 8.47 68 LYS B CA 1
ATOM 1538 C C . LYS B 1 89 ? 28.968 -7.777 -15.533 1.00 8.32 68 LYS B C 1
ATOM 1539 O O . LYS B 1 89 ? 30.136 -7.493 -15.845 1.00 8.58 68 LYS B O 1
ATOM 1545 N N . ALA B 1 90 ? 28.372 -8.911 -15.900 1.00 8.36 69 ALA B N 1
ATOM 1546 C CA . ALA B 1 90 ? 29.059 -9.918 -16.692 1.00 8.41 69 ALA B CA 1
ATOM 1547 C C . ALA B 1 90 ? 29.245 -9.424 -18.139 1.00 8.70 69 ALA B C 1
ATOM 1548 O O . ALA B 1 90 ? 30.273 -9.678 -18.764 1.00 8.61 69 ALA B O 1
ATOM 1550 N N . VAL B 1 91 ? 28.256 -8.707 -18.673 1.00 8.57 70 VAL B N 1
ATOM 1551 C CA . VAL B 1 91 ? 28.417 -8.058 -19.995 1.00 9.03 70 VAL B CA 1
ATOM 1552 C C . VAL B 1 91 ? 29.645 -7.101 -19.995 1.00 8.98 70 VAL B C 1
ATOM 1553 O O . VAL B 1 91 ? 30.400 -7.061 -20.967 1.00 9.22 70 VAL B O 1
ATOM 1557 N N . GLN B 1 92 ? 29.822 -6.327 -18.929 1.00 8.54 71 GLN B N 1
ATOM 1558 C CA . GLN B 1 92 ? 30.981 -5.436 -18.844 1.00 8.73 71 GLN B CA 1
ATOM 1559 C C . GLN B 1 92 ? 32.272 -6.241 -18.729 1.00 8.87 71 GLN B C 1
ATOM 1560 O O . GLN B 1 92 ? 33.261 -5.956 -19.407 1.00 8.25 71 GLN B O 1
ATOM 1566 N N . LYS B 1 93 ? 32.254 -7.258 -17.874 1.00 9.74 72 LYS B N 1
ATOM 1567 C CA . LYS B 1 93 ? 33.430 -8.107 -17.666 1.00 10.83 72 LYS B CA 1
ATOM 1568 C C . LYS B 1 93 ? 33.838 -8.789 -18.973 1.00 10.45 72 LYS B C 1
ATOM 1569 O O . LYS B 1 93 ? 35.017 -8.843 -19.297 1.00 10.39 72 LYS B O 1
ATOM 1575 N N . ILE B 1 94 ? 32.856 -9.304 -19.712 1.00 11.47 73 ILE B N 1
ATOM 1576 C CA . ILE B 1 94 ? 33.111 -9.961 -21.004 1.00 11.79 73 ILE B CA 1
ATOM 1577 C C . ILE B 1 94 ? 33.552 -8.982 -22.093 1.00 11.53 73 ILE B C 1
ATOM 1578 O O . ILE B 1 94 ? 34.404 -9.328 -22.902 1.00 12.36 73 ILE B O 1
ATOM 1583 N N . ALA B 1 95 ? 32.967 -7.780 -22.124 1.00 10.86 74 ALA B N 1
ATOM 1584 C CA . ALA B 1 95 ? 33.326 -6.763 -23.117 1.00 10.09 74 ALA B CA 1
ATOM 1585 C C . ALA B 1 95 ? 34.829 -6.474 -23.010 1.00 10.57 74 ALA B C 1
ATOM 1586 O O . ALA B 1 95 ? 35.539 -6.465 -23.998 1.00 9.19 74 ALA B O 1
ATOM 1588 N N . LYS B 1 96 ? 35.290 -6.279 -21.783 1.00 10.45 75 LYS B N 1
ATOM 1589 C CA . LYS B 1 96 ? 36.700 -6.045 -21.491 1.00 11.49 75 LYS B CA 1
ATOM 1590 C C . LYS B 1 96 ? 37.621 -7.226 -21.817 1.00 11.68 75 LYS B C 1
ATOM 1591 O O . LYS B 1 96 ? 38.701 -7.028 -22.375 1.00 12.05 75 LYS B O 1
ATOM 1597 N N . ALA B 1 97 ? 37.213 -8.443 -21.458 1.00 11.99 76 ALA B N 1
ATOM 1598 C CA . ALA B 1 97 ? 38.028 -9.631 -21.748 1.00 11.27 76 ALA B CA 1
ATOM 1599 C C . ALA B 1 97 ? 38.131 -9.900 -23.251 1.00 11.33 76 ALA B C 1
ATOM 1600 O O . ALA B 1 97 ? 39.199 -10.237 -23.739 1.00 10.56 76 ALA B O 1
ATOM 1602 N N . VAL B 1 98 ? 37.008 -9.775 -23.962 1.00 11.07 77 VAL B N 1
ATOM 1603 C CA . VAL B 1 98 ? 36.971 -9.973 -25.416 1.00 11.74 77 VAL B CA 1
ATOM 1604 C C . VAL B 1 98 ? 37.861 -8.949 -26.146 1.00 11.91 77 VAL B C 1
ATOM 1605 O O . VAL B 1 98 ? 38.599 -9.308 -27.064 1.00 12.04 77 VAL B O 1
ATOM 1609 N N . LYS B 1 99 ? 37.799 -7.678 -25.733 1.00 11.65 78 LYS B N 1
ATOM 1610 C CA . LYS B 1 99 ? 38.603 -6.647 -26.367 1.00 11.64 78 LYS B CA 1
ATOM 1611 C C . LYS B 1 99 ? 40.088 -6.916 -26.160 1.00 11.96 78 LYS B C 1
ATOM 1612 O O . LYS B 1 99 ? 40.874 -6.731 -27.082 1.00 10.27 78 LYS B O 1
ATOM 1618 N N . LYS B 1 100 ? 40.462 -7.332 -24.949 1.00 12.56 79 LYS B N 1
ATOM 1619 C CA . LYS B 1 100 ? 41.875 -7.659 -24.671 1.00 13.85 79 LYS B CA 1
ATOM 1620 C C . LYS B 1 100 ? 42.292 -8.929 -25.395 1.00 14.08 79 LYS B C 1
ATOM 1621 O O . LYS B 1 100 ? 43.308 -8.949 -26.070 1.00 14.83 79 LYS B O 1
ATOM 1623 N N . ALA B 1 101 ? 41.491 -9.981 -25.265 1.00 14.57 80 ALA B N 1
ATOM 1624 C CA . ALA B 1 101 ? 41.836 -11.276 -25.844 1.00 14.88 80 ALA B CA 1
ATOM 1625 C C . ALA B 1 101 ? 42.046 -11.220 -27.362 1.00 15.15 80 ALA B C 1
ATOM 1626 O O . ALA B 1 101 ? 42.837 -11.994 -27.913 1.00 15.27 80 ALA B O 1
ATOM 1628 N N . PHE B 1 102 ? 41.357 -10.299 -28.032 1.00 15.13 81 PHE B N 1
ATOM 1629 C CA . PHE B 1 102 ? 41.460 -10.195 -29.490 1.00 14.99 81 PHE B CA 1
ATOM 1630 C C . PHE B 1 102 ? 42.104 -8.910 -29.991 1.00 14.93 81 PHE B C 1
ATOM 1631 O O . PHE B 1 102 ? 42.112 -8.637 -31.195 1.00 15.09 81 PHE B O 1
ATOM 1639 N N . GLN B 1 103 ? 42.658 -8.135 -29.062 1.00 14.63 82 GLN B N 1
ATOM 1640 C CA . GLN B 1 103 ? 43.194 -6.805 -29.350 1.00 14.61 82 GLN B CA 1
ATOM 1641 C C . GLN B 1 103 ? 42.230 -6.039 -30.260 1.00 14.30 82 GLN B C 1
ATOM 1642 O O . GLN B 1 103 ? 42.632 -5.486 -31.292 1.00 13.90 82 GLN B O 1
ATOM 1648 N N . ALA B 1 104 ? 40.954 -6.030 -29.870 1.00 13.29 83 ALA B N 1
ATOM 1649 C CA . ALA B 1 104 ? 39.909 -5.409 -30.660 1.00 12.75 83 ALA B CA 1
ATOM 1650 C C . ALA B 1 104 ? 39.987 -3.887 -30.587 1.00 12.56 83 ALA B C 1
ATOM 1651 O O . ALA B 1 104 ? 40.315 -3.326 -29.543 1.00 13.17 83 ALA B O 1
ATOM 1653 N N . ASP B 1 105 ? 39.694 -3.231 -31.707 1.00 11.84 84 ASP B N 1
ATOM 1654 C CA . ASP B 1 105 ? 39.609 -1.774 -31.751 1.00 11.99 84 ASP B CA 1
ATOM 1655 C C . ASP B 1 105 ? 38.357 -1.276 -31.027 1.00 11.39 84 ASP B C 1
ATOM 1656 O O . ASP B 1 105 ? 38.370 -0.226 -30.386 1.00 11.45 84 ASP B O 1
ATOM 1661 N N . GLY B 1 106 ? 37.284 -2.050 -31.108 1.00 10.67 85 GLY B N 1
ATOM 1662 C CA . GLY B 1 106 ? 36.041 -1.693 -30.436 1.00 10.35 85 GLY B CA 1
ATOM 1663 C C . GLY B 1 106 ? 35.209 -2.880 -29.995 1.00 9.83 85 GLY B C 1
ATOM 1664 O O . GLY B 1 106 ? 35.499 -4.025 -30.345 1.00 9.67 85 GLY B O 1
ATOM 1665 N N . ILE B 1 107 ? 34.160 -2.598 -29.221 1.00 9.73 86 ILE B N 1
ATOM 1666 C CA . ILE B 1 107 ? 33.235 -3.631 -28.773 1.00 9.37 86 ILE B CA 1
ATOM 1667 C C . ILE B 1 107 ? 31.809 -3.151 -29.006 1.00 8.97 86 ILE B C 1
ATOM 1668 O O . ILE B 1 107 ? 31.412 -2.101 -28.492 1.00 8.71 86 ILE B O 1
ATOM 1673 N N . THR B 1 108 ? 31.038 -3.943 -29.753 1.00 8.46 87 THR B N 1
ATOM 1674 C CA . THR B 1 108 ? 29.606 -3.675 -29.931 1.00 8.96 87 THR B CA 1
ATOM 1675 C C . THR B 1 108 ? 28.783 -4.607 -29.045 1.00 9.08 87 THR B C 1
ATOM 1676 O O . THR B 1 108 ? 28.943 -5.829 -29.097 1.00 8.74 87 THR B O 1
ATOM 1680 N N . VAL B 1 109 ? 27.914 -4.015 -28.226 1.00 8.45 88 VAL B N 1
ATOM 1681 C CA . VAL B 1 109 ? 26.993 -4.771 -27.390 1.00 8.44 88 VAL B CA 1
ATOM 1682 C C . VAL B 1 109 ? 25.617 -4.610 -28.004 1.00 8.46 88 VAL B C 1
ATOM 1683 O O . VAL B 1 109 ? 25.186 -3.492 -28.273 1.00 7.80 88 VAL B O 1
ATOM 1687 N N . MET B 1 110 ? 24.917 -5.721 -28.229 1.00 8.15 89 MET B N 1
ATOM 1688 C CA . MET B 1 110 ? 23.556 -5.634 -28.756 1.00 9.10 89 MET B CA 1
ATOM 1689 C C . MET B 1 110 ? 22.619 -6.512 -27.965 1.00 8.89 89 MET B C 1
ATOM 1690 O O . MET B 1 110 ? 23.017 -7.568 -27.454 1.00 9.27 89 MET B O 1
ATOM 1695 N N . GLN B 1 111 ? 21.364 -6.100 -27.889 1.00 8.21 90 GLN B N 1
ATOM 1696 C CA . GLN B 1 111 ? 20.376 -6.916 -27.211 1.00 8.35 90 GLN B CA 1
ATOM 1697 C C . GLN B 1 111 ? 19.044 -6.764 -27.959 1.00 8.25 90 GLN B C 1
ATOM 1698 O O . GLN B 1 111 ? 18.556 -5.642 -28.157 1.00 8.26 90 GLN B O 1
ATOM 1704 N N . PHE B 1 112 ? 18.503 -7.895 -28.398 1.00 7.84 91 PHE B N 1
ATOM 1705 C CA . PHE B 1 112 ? 17.316 -7.909 -29.274 1.00 8.87 91 PHE B CA 1
ATOM 1706 C C . PHE B 1 112 ? 16.043 -8.399 -28.622 1.00 8.49 91 PHE B C 1
ATOM 1707 O O . PHE B 1 112 ? 16.017 -9.467 -27.996 1.00 9.49 91 PHE B O 1
ATOM 1715 N N . ASN B 1 113 ? 14.986 -7.603 -28.762 1.00 8.11 92 ASN B N 1
ATOM 1716 C CA . ASN B 1 113 ? 13.677 -7.941 -28.231 1.00 8.70 92 ASN B CA 1
ATOM 1717 C C . ASN B 1 113 ? 12.629 -8.105 -29.327 1.00 8.58 92 ASN B C 1
ATOM 1718 O O . ASN B 1 113 ? 12.196 -7.129 -29.917 1.00 8.31 92 ASN B O 1
ATOM 1723 N N . GLU B 1 114 ? 12.224 -9.355 -29.551 1.00 9.65 93 GLU B N 1
ATOM 1724 C CA . GLU B 1 114 ? 11.170 -9.756 -30.501 1.00 10.28 93 GLU B CA 1
ATOM 1725 C C . GLU B 1 114 ? 11.680 -9.955 -31.928 1.00 11.03 93 GLU B C 1
ATOM 1726 O O . GLU B 1 114 ? 12.781 -9.509 -32.272 1.00 10.28 93 GLU B O 1
ATOM 1732 N N . ALA B 1 115 ? 10.861 -10.648 -32.720 1.00 11.26 94 ALA B N 1
ATOM 1733 C CA . ALA B 1 115 ? 11.097 -10.908 -34.146 1.00 12.04 94 ALA B CA 1
ATOM 1734 C C . ALA B 1 115 ? 11.503 -9.667 -34.927 1.00 11.64 94 ALA B C 1
ATOM 1735 O O . ALA B 1 115 ? 12.448 -9.710 -35.712 1.00 11.65 94 ALA B O 1
ATOM 1737 N N . ALA B 1 116 ? 10.789 -8.568 -34.713 1.00 11.28 95 ALA B N 1
ATOM 1738 C CA . ALA B 1 116 ? 11.077 -7.330 -35.444 1.00 11.92 95 ALA B CA 1
ATOM 1739 C C . ALA B 1 116 ? 12.449 -6.724 -35.106 1.00 11.76 95 ALA B C 1
ATOM 1740 O O . ALA B 1 116 ? 12.973 -5.935 -35.886 1.00 11.99 95 ALA B O 1
ATOM 1742 N N . SER B 1 117 ? 13.017 -7.089 -33.956 1.00 11.45 96 SER B N 1
ATOM 1743 C CA . SER B 1 117 ? 14.413 -6.757 -33.633 1.00 11.86 96 SER B CA 1
ATOM 1744 C C . SER B 1 117 ? 15.384 -7.894 -33.986 1.00 12.11 96 SER B C 1
ATOM 1745 O O . SER B 1 117 ? 16.546 -7.897 -33.544 1.00 11.75 96 SER B O 1
ATOM 1748 N N . GLN B 1 118 ? 14.918 -8.861 -34.780 1.00 11.94 97 GLN B N 1
ATOM 1749 C CA . GLN B 1 118 ? 15.766 -9.993 -35.186 1.00 12.73 97 GLN B CA 1
ATOM 1750 C C . GLN B 1 118 ? 16.268 -10.829 -33.982 1.00 12.34 97 GLN B C 1
ATOM 1751 O O . GLN B 1 118 ? 17.351 -11.429 -34.035 1.00 12.30 97 GLN B O 1
ATOM 1757 N N . GLN B 1 119 ? 15.520 -10.845 -32.881 1.00 12.16 98 GLN B N 1
ATOM 1758 C CA . GLN B 1 119 ? 15.823 -11.809 -31.823 1.00 12.06 98 GLN B CA 1
ATOM 1759 C C . GLN B 1 119 ? 15.573 -13.210 -32.402 1.00 12.47 98 GLN B C 1
ATOM 1760 O O . GLN B 1 119 ? 14.514 -13.460 -32.974 1.00 13.40 98 GLN B O 1
ATOM 1766 N N . THR B 1 120 ? 16.547 -14.103 -32.291 1.00 13.28 99 THR B N 1
ATOM 1767 C CA . THR B 1 120 ? 16.412 -15.444 -32.913 1.00 14.39 99 THR B CA 1
ATOM 1768 C C . THR B 1 120 ? 16.132 -16.555 -31.907 1.00 13.65 99 THR B C 1
ATOM 1769 O O . THR B 1 120 ? 15.484 -17.555 -32.241 1.00 14.05 99 THR B O 1
ATOM 1773 N N . VAL B 1 121 ? 16.606 -16.382 -30.681 1.00 11.61 100 VAL B N 1
ATOM 1774 C CA . VAL B 1 121 ? 16.325 -17.350 -29.602 1.00 11.27 100 VAL B CA 1
ATOM 1775 C C . VAL B 1 121 ? 15.642 -16.560 -28.509 1.00 10.06 100 VAL B C 1
ATOM 1776 O O . VAL B 1 121 ? 16.151 -15.528 -28.101 1.00 9.13 100 VAL B O 1
ATOM 1780 N N . TYR B 1 122 ? 14.477 -17.035 -28.070 1.00 10.26 101 TYR B N 1
ATOM 1781 C CA . TYR B 1 122 ? 13.621 -16.297 -27.143 1.00 10.02 101 TYR B CA 1
ATOM 1782 C C . TYR B 1 122 ? 13.959 -16.540 -25.679 1.00 10.48 101 TYR B C 1
ATOM 1783 O O . TYR B 1 122 ? 13.111 -16.897 -24.867 1.00 10.08 101 TYR B O 1
ATOM 1792 N N . HIS B 1 123 ? 15.247 -16.361 -25.391 1.00 10.16 102 HIS B N 1
ATOM 1793 C CA . HIS B 1 123 ? 15.778 -16.252 -24.044 1.00 9.92 102 HIS B CA 1
ATOM 1794 C C . HIS B 1 123 ? 16.677 -14.990 -23.991 1.00 9.69 102 HIS B C 1
ATOM 1795 O O . HIS B 1 123 ? 17.381 -14.688 -24.961 1.00 9.76 102 HIS B O 1
ATOM 1802 N N . LEU B 1 124 ? 16.642 -14.241 -22.889 1.00 10.49 103 LEU B N 1
ATOM 1803 C CA . LEU B 1 124 ? 17.443 -13.003 -22.780 1.00 9.48 103 LEU B CA 1
ATOM 1804 C C . LEU B 1 124 ? 18.922 -13.275 -23.074 1.00 9.23 103 LEU B C 1
ATOM 1805 O O . LEU B 1 124 ? 19.526 -14.102 -22.439 1.00 9.92 103 LEU B O 1
ATOM 1810 N N . HIS B 1 125 ? 19.476 -12.626 -24.089 1.00 9.20 104 HIS B N 1
ATOM 1811 C CA . HIS B 1 125 ? 20.908 -12.693 -24.320 1.00 9.25 104 HIS B CA 1
ATOM 1812 C C . HIS B 1 125 ? 21.464 -11.370 -24.822 1.00 9.30 104 HIS B C 1
ATOM 1813 O O . HIS B 1 125 ? 20.833 -10.707 -25.652 1.00 10.07 104 HIS B O 1
ATOM 1820 N N . PHE B 1 126 ? 22.651 -11.003 -24.326 1.00 9.04 105 PHE B N 1
ATOM 1821 C CA . PHE B 1 126 ? 23.441 -9.885 -24.873 1.00 9.02 105 PHE B CA 1
ATOM 1822 C C . PHE B 1 126 ? 24.538 -10.419 -25.796 1.00 8.12 105 PHE B C 1
ATOM 1823 O O . PHE B 1 126 ? 25.215 -11.403 -25.477 1.00 7.44 105 PHE B O 1
ATOM 1831 N N . HIS B 1 127 ? 24.665 -9.799 -26.965 1.00 7.70 106 HIS B N 1
ATOM 1832 C CA . HIS B 1 127 ? 25.792 -10.029 -27.866 1.00 7.79 106 HIS B CA 1
ATOM 1833 C C . HIS B 1 127 ? 26.979 -9.147 -27.483 1.00 8.71 106 HIS B C 1
ATOM 1834 O O . HIS B 1 127 ? 26.830 -7.915 -27.310 1.00 8.52 106 HIS B O 1
ATOM 1841 N N . ILE B 1 128 ? 28.161 -9.761 -27.373 1.00 8.96 107 ILE B N 1
ATOM 1842 C CA . ILE B 1 128 ? 29.408 -8.999 -27.195 1.00 9.91 107 ILE B CA 1
ATOM 1843 C C . ILE B 1 128 ? 30.329 -9.263 -28.395 1.00 10.01 107 ILE B C 1
ATOM 1844 O O . ILE B 1 128 ? 30.871 -10.365 -28.561 1.00 10.20 107 ILE B O 1
ATOM 1849 N N . ILE B 1 129 ? 30.457 -8.250 -29.248 1.00 9.80 108 ILE B N 1
ATOM 1850 C CA . ILE B 1 129 ? 31.119 -8.412 -30.541 1.00 10.15 108 ILE B CA 1
ATOM 1851 C C . ILE B 1 129 ? 32.351 -7.519 -30.668 1.00 10.50 108 ILE B C 1
ATOM 1852 O O . ILE B 1 129 ? 32.240 -6.283 -30.662 1.00 9.93 108 ILE B O 1
ATOM 1857 N N . PRO B 1 130 ? 33.535 -8.138 -30.819 1.00 10.09 109 PRO B N 1
ATOM 1858 C CA . PRO B 1 130 ? 34.706 -7.325 -31.111 1.00 10.58 109 PRO B CA 1
ATOM 1859 C C . PRO B 1 130 ? 34.693 -6.709 -32.517 1.00 10.66 109 PRO B C 1
ATOM 1860 O O . PRO B 1 130 ? 34.258 -7.340 -33.504 1.00 10.40 109 PRO B O 1
ATOM 1864 N N . ARG B 1 131 ? 35.151 -5.464 -32.593 1.00 10.99 110 ARG B N 1
ATOM 1865 C CA . ARG B 1 131 ? 35.201 -4.737 -33.856 1.00 11.08 110 ARG B CA 1
ATOM 1866 C C . ARG B 1 131 ? 36.640 -4.413 -34.179 1.00 11.17 110 ARG B C 1
ATOM 1867 O O . ARG B 1 131 ? 37.461 -4.254 -33.281 1.00 11.08 110 ARG B O 1
ATOM 1875 N N . MET B 1 132 ? 36.941 -4.359 -35.467 1.00 11.82 111 MET B N 1
ATOM 1876 C CA . MET B 1 132 ? 38.246 -3.886 -35.931 1.00 12.89 111 MET B CA 1
ATOM 1877 C C . MET B 1 132 ? 37.979 -2.738 -36.859 1.00 13.16 111 MET B C 1
ATOM 1878 O O . MET B 1 132 ? 36.994 -2.753 -37.604 1.00 12.66 111 MET B O 1
ATOM 1883 N N . GLU B 1 133 ? 38.850 -1.733 -36.810 1.00 14.67 112 GLU B N 1
ATOM 1884 C CA . GLU B 1 133 ? 38.732 -0.568 -37.675 1.00 15.27 112 GLU B CA 1
ATOM 1885 C C . GLU B 1 133 ? 38.630 -1.015 -39.131 1.00 16.06 112 GLU B C 1
ATOM 1886 O O . GLU B 1 133 ? 39.440 -1.824 -39.594 1.00 16.14 112 GLU B O 1
ATOM 1888 N N . GLY B 1 134 ? 37.591 -0.534 -39.816 1.00 16.52 113 GLY B N 1
ATOM 1889 C CA . GLY B 1 134 ? 37.381 -0.782 -41.238 1.00 17.46 113 GLY B CA 1
ATOM 1890 C C . GLY B 1 134 ? 37.003 -2.197 -41.629 1.00 18.51 113 GLY B C 1
ATOM 1891 O O . GLY B 1 134 ? 37.122 -2.579 -42.795 1.00 18.33 113 GLY B O 1
ATOM 1892 N N . ILE B 1 135 ? 36.555 -2.984 -40.655 1.00 18.84 114 ILE B N 1
ATOM 1893 C CA . ILE B 1 135 ? 36.046 -4.317 -40.931 1.00 19.87 114 ILE B CA 1
ATOM 1894 C C . ILE B 1 135 ? 34.547 -4.311 -40.590 1.00 20.15 114 ILE B C 1
ATOM 1895 O O . ILE B 1 135 ? 34.170 -4.224 -39.422 1.00 19.41 114 ILE B O 1
ATOM 1900 N N . GLU B 1 136 ? 33.702 -4.349 -41.623 1.00 20.96 115 GLU B N 1
ATOM 1901 C CA . GLU B 1 136 ? 32.247 -4.228 -41.446 1.00 21.70 115 GLU B CA 1
ATOM 1902 C C . GLU B 1 136 ? 31.597 -5.491 -40.874 1.00 22.16 115 GLU B C 1
ATOM 1903 O O . GLU B 1 136 ? 32.272 -6.495 -40.609 1.00 22.37 115 GLU B O 1
ATOM 1905 N N . ASN B 1 141 ? 24.914 -14.833 -39.947 1.00 29.66 120 ASN B N 1
ATOM 1906 C CA . ASN B 1 141 ? 24.983 -15.884 -40.954 1.00 29.60 120 ASN B CA 1
ATOM 1907 C C . ASN B 1 141 ? 24.508 -17.229 -40.400 1.00 29.31 120 ASN B C 1
ATOM 1908 O O . ASN B 1 141 ? 24.173 -17.333 -39.219 1.00 29.42 120 ASN B O 1
ATOM 1910 N N . ASN B 1 142 ? 24.473 -18.244 -41.265 1.00 28.85 121 ASN B N 1
ATOM 1911 C CA . ASN B 1 142 ? 24.112 -19.612 -40.862 1.00 28.21 121 ASN B CA 1
ATOM 1912 C C . ASN B 1 142 ? 25.282 -20.595 -41.021 1.00 27.61 121 ASN B C 1
ATOM 1913 O O . ASN B 1 142 ? 25.084 -21.818 -41.104 1.00 27.62 121 ASN B O 1
ATOM 1915 N N . ILE B 1 143 ? 26.496 -20.044 -41.062 1.00 26.40 122 ILE B N 1
ATOM 1916 C CA . ILE B 1 143 ? 27.731 -20.830 -41.110 1.00 25.25 122 ILE B CA 1
ATOM 1917 C C . ILE B 1 143 ? 28.153 -21.135 -39.668 1.00 24.18 122 ILE B C 1
ATOM 1918 O O . ILE B 1 143 ? 28.503 -20.220 -38.917 1.00 23.91 122 ILE B O 1
ATOM 1923 N N . ILE B 1 144 ? 28.094 -22.408 -39.272 1.00 22.62 123 ILE B N 1
ATOM 1924 C CA . ILE B 1 144 ? 28.533 -22.795 -37.925 1.00 21.27 123 ILE B CA 1
ATOM 1925 C C . ILE B 1 144 ? 30.066 -22.824 -37.886 1.00 20.16 123 ILE B C 1
ATOM 1926 O O . ILE B 1 144 ? 30.700 -23.324 -38.815 1.00 19.92 123 ILE B O 1
ATOM 1931 N N . THR B 1 145 ? 30.658 -22.267 -36.832 1.00 18.40 124 THR B N 1
ATOM 1932 C CA . THR B 1 145 ? 32.104 -22.385 -36.626 1.00 17.39 124 THR B CA 1
ATOM 1933 C C . THR B 1 145 ? 32.401 -23.709 -35.905 1.00 16.88 124 THR B C 1
ATOM 1934 O O . THR B 1 145 ? 31.775 -23.988 -34.885 1.00 16.21 124 THR B O 1
ATOM 1938 N N . PRO B 1 146 ? 33.355 -24.519 -36.428 1.00 16.91 125 PRO B N 1
ATOM 1939 C CA . PRO B 1 146 ? 33.657 -25.803 -35.774 1.00 16.58 125 PRO B CA 1
ATOM 1940 C C . PRO B 1 146 ? 33.973 -25.646 -34.282 1.00 16.36 125 PRO B C 1
ATOM 1941 O O . PRO B 1 146 ? 34.610 -24.670 -33.880 1.00 15.61 125 PRO B O 1
ATOM 1945 N N . THR B 1 147 ? 33.500 -26.592 -33.475 1.00 16.51 126 THR B N 1
ATOM 1946 C CA . THR B 1 147 ? 33.600 -26.482 -32.019 1.00 16.55 126 THR B CA 1
ATOM 1947 C C . THR B 1 147 ? 35.046 -26.267 -31.557 1.00 16.73 126 THR B C 1
ATOM 1948 O O . THR B 1 147 ? 35.306 -25.407 -30.713 1.00 16.62 126 THR B O 1
ATOM 1952 N N . GLU B 1 148 ? 35.985 -27.014 -32.146 1.00 16.39 127 GLU B N 1
ATOM 1953 C CA . GLU B 1 148 ? 37.416 -26.850 -31.837 1.00 16.03 127 GLU B CA 1
ATOM 1954 C C . GLU B 1 148 ? 37.927 -25.401 -31.991 1.00 15.73 127 GLU B C 1
ATOM 1955 O O . GLU B 1 148 ? 38.709 -24.928 -31.157 1.00 15.42 127 GLU B O 1
ATOM 1957 N N . ILE B 1 149 ? 37.477 -24.698 -33.035 1.00 15.12 128 ILE B N 1
ATOM 1958 C CA . ILE B 1 149 ? 37.848 -23.286 -33.229 1.00 14.46 128 ILE B CA 1
ATOM 1959 C C . ILE B 1 149 ? 37.258 -22.347 -32.163 1.00 14.35 128 ILE B C 1
ATOM 1960 O O . ILE B 1 149 ? 37.943 -21.441 -31.684 1.00 13.97 128 ILE B O 1
ATOM 1965 N N . LEU B 1 150 ? 35.996 -22.574 -31.789 1.00 14.13 129 LEU B N 1
ATOM 1966 C CA . LEU B 1 150 ? 35.357 -21.800 -30.726 1.00 14.15 129 LEU B CA 1
ATOM 1967 C C . LEU B 1 150 ? 36.125 -21.921 -29.422 1.00 14.62 129 LEU B C 1
ATOM 1968 O O . LEU B 1 150 ? 36.227 -20.945 -28.668 1.00 15.05 129 LEU B O 1
ATOM 1973 N N . GLU B 1 151 ? 36.642 -23.126 -29.160 1.00 15.10 130 GLU B N 1
ATOM 1974 C CA . GLU B 1 151 ? 37.449 -23.425 -27.964 1.00 15.83 130 GLU B CA 1
ATOM 1975 C C . GLU B 1 151 ? 38.764 -22.652 -27.896 1.00 15.79 130 GLU B C 1
ATOM 1976 O O . GLU B 1 151 ? 39.120 -22.114 -26.846 1.00 16.27 130 GLU B O 1
ATOM 1982 N N . GLU B 1 152 ? 39.495 -22.613 -29.007 1.00 16.05 131 GLU B N 1
ATOM 1983 C CA . GLU B 1 152 ? 40.719 -21.825 -29.081 1.00 15.72 131 GLU B CA 1
ATOM 1984 C C . GLU B 1 152 ? 40.417 -20.346 -28.792 1.00 15.07 131 GLU B C 1
ATOM 1985 O O . GLU B 1 152 ? 41.181 -19.674 -28.103 1.00 14.52 131 GLU B O 1
ATOM 1991 N N . ASN B 1 153 ? 39.280 -19.865 -29.287 1.00 14.20 132 ASN B N 1
ATOM 1992 C CA . ASN B 1 153 ? 38.844 -18.494 -29.018 1.00 14.16 132 ASN B CA 1
ATOM 1993 C C . ASN B 1 153 ? 38.400 -18.300 -27.571 1.00 14.11 132 ASN B C 1
ATOM 1994 O O . ASN B 1 153 ? 38.693 -17.260 -26.955 1.00 14.37 132 ASN B O 1
ATOM 1999 N N . ALA B 1 154 ? 37.726 -19.312 -27.027 1.00 13.51 133 ALA B N 1
ATOM 2000 C CA . ALA B 1 154 ? 37.310 -19.307 -25.618 1.00 14.12 133 ALA B CA 1
ATOM 2001 C C . ALA B 1 154 ? 38.498 -19.201 -24.658 1.00 13.79 133 ALA B C 1
ATOM 2002 O O . ALA B 1 154 ? 38.456 -18.452 -23.684 1.00 13.98 133 ALA B O 1
ATOM 2004 N N . LYS B 1 155 ? 39.555 -19.958 -24.946 1.00 14.10 134 LYS B N 1
ATOM 2005 C CA . LYS B 1 155 ? 40.756 -19.984 -24.100 1.00 14.14 134 LYS B CA 1
ATOM 2006 C C . LYS B 1 155 ? 41.390 -18.595 -23.958 1.00 13.86 134 LYS B C 1
ATOM 2007 O O . LYS B 1 155 ? 41.745 -18.188 -22.853 1.00 13.41 134 LYS B O 1
ATOM 2009 N N . LYS B 1 156 ? 41.474 -17.867 -25.072 1.00 13.90 135 LYS B N 1
ATOM 2010 C CA . LYS B 1 156 ? 41.957 -16.480 -25.112 1.00 14.19 135 LYS B CA 1
ATOM 2011 C C . LYS B 1 156 ? 41.136 -15.554 -24.218 1.00 14.47 135 LYS B C 1
ATOM 2012 O O . LYS B 1 156 ? 41.674 -14.722 -23.475 1.00 13.80 135 LYS B O 1
ATOM 2018 N N . ILE B 1 157 ? 39.819 -15.690 -24.323 1.00 14.89 136 ILE B N 1
ATOM 2019 C CA . ILE B 1 157 ? 38.895 -14.924 -23.514 1.00 15.69 136 ILE B CA 1
ATOM 2020 C C . ILE B 1 157 ? 39.055 -15.317 -22.034 1.00 16.36 136 ILE B C 1
ATOM 2021 O O . ILE B 1 157 ? 39.151 -14.443 -21.165 1.00 16.67 136 ILE B O 1
ATOM 2026 N N . ARG B 1 158 ? 39.137 -16.619 -21.767 1.00 16.56 137 ARG B N 1
ATOM 2027 C CA . ARG B 1 158 ? 39.297 -17.126 -20.395 1.00 17.32 137 ARG B CA 1
ATOM 2028 C C . ARG B 1 158 ? 40.577 -16.606 -19.728 1.00 17.58 137 ARG B C 1
ATOM 2029 O O . ARG B 1 158 ? 40.584 -16.325 -18.530 1.00 17.82 137 ARG B O 1
ATOM 2037 N N . ALA B 1 159 ? 41.650 -16.492 -20.507 1.00 17.51 138 ALA B N 1
ATOM 2038 C CA . ALA B 1 159 ? 42.921 -15.963 -20.003 1.00 18.32 138 ALA B CA 1
ATOM 2039 C C . ALA B 1 159 ? 42.901 -14.435 -19.804 1.00 18.58 138 ALA B C 1
ATOM 2040 O O . ALA B 1 159 ? 43.653 -13.907 -18.980 1.00 18.90 138 ALA B O 1
ATOM 2042 N N . ALA B 1 160 ? 42.039 -13.744 -20.550 1.00 18.69 139 ALA B N 1
ATOM 2043 C CA . ALA B 1 160 ? 41.906 -12.281 -20.486 1.00 19.33 139 ALA B CA 1
ATOM 2044 C C . ALA B 1 160 ? 40.970 -11.780 -19.380 1.00 19.90 139 ALA B C 1
ATOM 2045 O O . ALA B 1 160 ? 40.916 -10.579 -19.090 1.00 19.81 139 ALA B O 1
ATOM 2047 N N . LEU B 1 161 ? 40.216 -12.694 -18.780 1.00 20.84 140 LEU B N 1
ATOM 2048 C CA . LEU B 1 161 ? 39.364 -12.355 -17.661 1.00 21.59 140 LEU B CA 1
ATOM 2049 C C . LEU B 1 161 ? 40.241 -12.068 -16.464 1.00 22.54 140 LEU B C 1
ATOM 2050 O O . LEU B 1 161 ? 40.285 -10.939 -15.962 1.00 23.24 140 LEU B O 1
ATOM 2056 N N . GLN C 1 24 ? -19.570 -40.438 -6.111 1.00 28.11 3 GLN C N 1
ATOM 2057 C CA . GLN C 1 24 ? -20.351 -39.176 -5.939 1.00 28.19 3 GLN C CA 1
ATOM 2058 C C . GLN C 1 24 ? -19.864 -38.054 -6.852 1.00 27.64 3 GLN C C 1
ATOM 2059 O O . GLN C 1 24 ? -18.654 -37.865 -7.039 1.00 27.78 3 GLN C O 1
ATOM 2065 N N . ALA C 1 25 ? -20.824 -37.301 -7.391 1.00 26.80 4 ALA C N 1
ATOM 2066 C CA . ALA C 1 25 ? -20.546 -36.213 -8.324 1.00 25.92 4 ALA C CA 1
ATOM 2067 C C . ALA C 1 25 ? -21.147 -34.878 -7.862 1.00 25.15 4 ALA C C 1
ATOM 2068 O O . ALA C 1 25 ? -21.700 -34.771 -6.759 1.00 25.57 4 ALA C O 1
ATOM 2070 N N . TYR C 1 26 ? -21.027 -33.870 -8.725 1.00 23.82 5 TYR C N 1
ATOM 2071 C CA . TYR C 1 26 ? -21.320 -32.484 -8.391 1.00 21.82 5 TYR C CA 1
ATOM 2072 C C . TYR C 1 26 ? -22.802 -32.211 -8.079 1.00 21.90 5 TYR C C 1
ATOM 2073 O O . TYR C 1 26 ? -23.715 -32.728 -8.741 1.00 21.69 5 TYR C O 1
ATOM 2082 N N . ASP C 1 27 ? -23.024 -31.397 -7.055 1.00 20.88 6 ASP C N 1
ATOM 2083 C CA . ASP C 1 27 ? -24.361 -31.061 -6.601 1.00 20.86 6 ASP C CA 1
ATOM 2084 C C . ASP C 1 27 ? -24.634 -29.579 -6.848 1.00 20.05 6 ASP C C 1
ATOM 2085 O O . ASP C 1 27 ? -23.999 -28.714 -6.230 1.00 20.16 6 ASP C O 1
ATOM 2090 N N . ASN C 1 28 ? -25.585 -29.297 -7.741 1.00 18.83 7 ASN C N 1
ATOM 2091 C CA . ASN C 1 28 ? -25.988 -27.926 -8.075 1.00 18.10 7 ASN C CA 1
ATOM 2092 C C . ASN C 1 28 ? -26.505 -27.125 -6.886 1.00 17.14 7 ASN C C 1
ATOM 2093 O O . ASN C 1 28 ? -26.757 -25.915 -7.001 1.00 17.07 7 ASN C O 1
ATOM 2098 N N . ASN C 1 29 ? -26.679 -27.811 -5.760 1.00 15.47 8 ASN C N 1
ATOM 2099 C CA . ASN C 1 29 ? -27.234 -27.211 -4.555 1.00 14.27 8 ASN C CA 1
ATOM 2100 C C . ASN C 1 29 ? -26.262 -26.998 -3.421 1.00 12.93 8 ASN C C 1
ATOM 2101 O O . ASN C 1 29 ? -26.673 -26.545 -2.343 1.00 12.44 8 ASN C O 1
ATOM 2106 N N . ASN C 1 30 ? -24.990 -27.339 -3.641 1.00 11.41 9 ASN C N 1
ATOM 2107 C CA . ASN C 1 30 ? -23.960 -27.057 -2.640 1.00 10.15 9 ASN C CA 1
ATOM 2108 C C . ASN C 1 30 ? -23.891 -25.560 -2.387 1.00 9.64 9 ASN C C 1
ATOM 2109 O O . ASN C 1 30 ? -24.268 -24.761 -3.259 1.00 9.59 9 ASN C O 1
ATOM 2114 N N . ILE C 1 31 ? -23.404 -25.184 -1.199 1.00 9.48 10 ILE C N 1
ATOM 2115 C CA . ILE C 1 31 ? -23.428 -23.784 -0.743 1.00 9.57 10 ILE C CA 1
ATOM 2116 C C . ILE C 1 31 ? -22.733 -22.802 -1.687 1.00 9.02 10 ILE C C 1
ATOM 2117 O O . ILE C 1 31 ? -23.201 -21.675 -1.836 1.00 8.48 10 ILE C O 1
ATOM 2122 N N . PHE C 1 32 ? -21.638 -23.228 -2.329 1.00 7.55 11 PHE C N 1
ATOM 2123 C CA . PHE C 1 32 ? -20.913 -22.334 -3.227 1.00 7.19 11 PHE C CA 1
ATOM 2124 C C . PHE C 1 32 ? -21.631 -22.173 -4.555 1.00 6.83 11 PHE C C 1
ATOM 2125 O O . PHE C 1 32 ? -21.62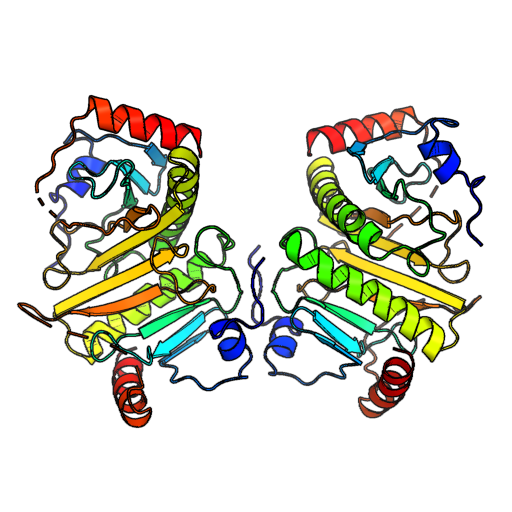8 -21.079 -5.126 1.00 7.01 11 PHE C O 1
ATOM 2133 N N . ALA C 1 33 ? -22.282 -23.250 -5.017 1.00 6.76 12 ALA C N 1
ATOM 2134 C CA . ALA C 1 33 ? -23.191 -23.176 -6.170 1.00 6.91 12 ALA C CA 1
ATOM 2135 C C . ALA C 1 33 ? -24.313 -22.169 -5.902 1.00 6.88 12 ALA C C 1
ATOM 2136 O O . ALA C 1 33 ? -24.669 -21.387 -6.789 1.00 6.37 12 ALA C O 1
ATOM 2138 N N . LYS C 1 34 ? -24.841 -22.183 -4.675 1.00 6.41 13 LYS C N 1
ATOM 2139 C CA . LYS C 1 34 ? -25.871 -21.237 -4.254 1.00 7.36 13 LYS C CA 1
ATOM 2140 C C . LYS C 1 34 ? -25.319 -19.805 -4.160 1.00 6.99 13 LYS C C 1
ATOM 2141 O O . LYS C 1 34 ? -25.999 -18.857 -4.529 1.00 7.40 13 LYS C O 1
ATOM 2147 N N . LEU C 1 35 ? -24.090 -19.656 -3.666 1.00 6.32 14 LEU C N 1
ATOM 2148 C CA . LEU C 1 35 ? -23.444 -18.360 -3.631 1.00 5.89 14 LEU C CA 1
ATOM 2149 C C . LEU C 1 35 ? -23.355 -17.763 -5.058 1.00 6.40 14 LEU C C 1
ATOM 2150 O O . LEU C 1 35 ? -23.722 -16.590 -5.298 1.00 5.54 14 LEU C O 1
ATOM 2155 N N . ILE C 1 36 ? -22.863 -18.581 -5.983 1.00 5.95 15 ILE C N 1
ATOM 2156 C CA . ILE C 1 36 ? -22.772 -18.195 -7.396 1.00 7.71 15 ILE C CA 1
ATOM 2157 C C . ILE C 1 36 ? -24.111 -17.642 -7.917 1.00 8.25 15 ILE C C 1
ATOM 2158 O O . ILE C 1 36 ? -24.123 -16.629 -8.634 1.00 8.93 15 ILE C O 1
ATOM 2163 N N . ARG C 1 37 ? -25.222 -18.280 -7.532 1.00 9.50 16 ARG C N 1
ATOM 2164 C CA . ARG C 1 37 ? -26.570 -17.868 -7.987 1.00 10.30 16 ARG C CA 1
ATOM 2165 C C . ARG C 1 37 ? -27.197 -16.800 -7.090 1.00 11.04 16 ARG C C 1
ATOM 2166 O O . ARG C 1 37 ? -28.396 -16.535 -7.192 1.00 10.80 16 ARG C O 1
ATOM 2174 N N . ASN C 1 38 ? -26.385 -16.199 -6.217 1.00 11.03 17 ASN C N 1
ATOM 2175 C CA . ASN C 1 38 ? -26.836 -15.169 -5.271 1.00 11.71 17 ASN C CA 1
ATOM 2176 C C . ASN C 1 38 ? -27.985 -15.606 -4.335 1.00 11.31 17 ASN C C 1
ATOM 2177 O O . ASN C 1 38 ? -28.828 -14.805 -3.944 1.00 11.79 17 ASN C O 1
ATOM 2182 N N . GLU C 1 39 ? -27.994 -16.883 -3.970 1.00 10.56 18 GLU C N 1
ATOM 2183 C CA . GLU C 1 39 ? -29.080 -17.438 -3.158 1.00 10.37 18 GLU C CA 1
ATOM 2184 C C . GLU C 1 39 ? -28.731 -17.376 -1.678 1.00 10.57 18 GLU C C 1
ATOM 2185 O O . GLU C 1 39 ? -29.563 -17.655 -0.810 1.00 10.34 18 GLU C O 1
ATOM 2191 N N . ILE C 1 40 ? -27.480 -17.010 -1.411 1.00 10.54 19 ILE C N 1
ATOM 2192 C CA . ILE C 1 40 ? -26.986 -16.722 -0.070 1.00 11.80 19 ILE C CA 1
ATOM 2193 C C . ILE C 1 40 ? -26.110 -15.469 -0.135 1.00 11.80 19 ILE C C 1
ATOM 2194 O O . ILE C 1 40 ? -25.579 -15.136 -1.201 1.00 11.72 19 ILE C O 1
ATOM 2199 N N . PRO C 1 41 ? -25.958 -14.762 0.996 1.00 12.40 20 PRO C N 1
ATOM 2200 C CA . PRO C 1 41 ? -25.138 -13.572 0.930 1.00 12.58 20 PRO C CA 1
ATOM 2201 C C . PRO C 1 41 ? -23.672 -13.952 0.830 1.00 12.81 20 PRO C C 1
ATOM 2202 O O . PRO C 1 41 ? -23.270 -15.047 1.255 1.00 12.38 20 PRO C O 1
ATOM 2206 N N . SER C 1 42 ? -22.882 -13.050 0.265 1.00 13.01 21 SER C N 1
ATOM 2207 C CA . SER C 1 42 ? -21.440 -13.224 0.216 1.00 12.61 21 SER C CA 1
ATOM 2208 C C . SER C 1 42 ? -20.779 -11.858 0.256 1.00 12.40 21 SER C C 1
ATOM 2209 O O . SER C 1 42 ? -21.380 -10.851 -0.143 1.00 11.67 21 SER C O 1
ATOM 2212 N N . VAL C 1 43 ? -19.538 -11.836 0.741 1.00 12.31 22 VAL C N 1
ATOM 2213 C CA . VAL C 1 43 ? -18.740 -10.624 0.748 1.00 11.74 22 VAL C CA 1
ATOM 2214 C C . VAL C 1 43 ? -17.640 -10.848 -0.278 1.00 11.12 22 VAL C C 1
ATOM 2215 O O . VAL C 1 43 ? -16.703 -11.599 -0.041 1.00 11.16 22 VAL C O 1
ATOM 2219 N N . ARG C 1 44 ? -17.754 -10.190 -1.420 1.00 11.18 23 ARG C N 1
ATOM 2220 C CA . ARG C 1 44 ? -16.865 -10.455 -2.530 1.00 11.84 23 ARG C CA 1
ATOM 2221 C C . ARG C 1 44 ? -15.802 -9.391 -2.707 1.00 12.03 23 ARG C C 1
ATOM 2222 O O . ARG C 1 44 ? -16.084 -8.194 -2.591 1.00 12.72 23 ARG C O 1
ATOM 2230 N N . VAL C 1 45 ? -14.588 -9.838 -3.011 1.00 11.80 24 VAL C N 1
ATOM 2231 C CA . VAL C 1 45 ? -13.492 -8.917 -3.305 1.00 12.17 24 VAL C CA 1
ATOM 2232 C C . VAL C 1 45 ? -13.656 -8.467 -4.747 1.00 12.76 24 VAL C C 1
ATOM 2233 O O . VAL C 1 45 ? -13.716 -7.264 -5.044 1.00 12.54 24 VAL C O 1
ATOM 2237 N N . TYR C 1 46 ? -13.784 -9.440 -5.634 1.00 13.42 25 TYR C N 1
ATOM 2238 C CA . TYR C 1 46 ? -14.120 -9.140 -7.016 1.00 14.72 25 TYR C CA 1
ATOM 2239 C C . TYR C 1 46 ? -14.610 -10.406 -7.707 1.00 14.65 25 TYR C C 1
ATOM 2240 O O . TYR C 1 46 ? -14.570 -11.508 -7.154 1.00 14.00 25 TYR C O 1
ATOM 2249 N N . GLU C 1 47 ? -15.100 -10.238 -8.923 1.00 14.81 26 GLU C N 1
ATOM 2250 C CA . GLU C 1 47 ? -15.533 -11.377 -9.694 1.00 14.73 26 GLU C CA 1
ATOM 2251 C C . GLU C 1 47 ? -15.439 -11.036 -11.178 1.00 14.40 26 GLU C C 1
ATOM 2252 O O . GLU C 1 47 ? -15.383 -9.859 -11.560 1.00 13.71 26 GLU C O 1
ATOM 2258 N N . ASP C 1 48 ? -15.397 -12.068 -12.005 1.00 13.96 27 ASP C N 1
ATOM 2259 C CA . ASP C 1 48 ? -15.581 -11.877 -13.434 1.00 13.87 27 ASP C CA 1
ATOM 2260 C C . ASP C 1 48 ? -16.383 -13.059 -14.008 1.00 13.98 27 ASP C C 1
ATOM 2261 O O . ASP C 1 48 ? -17.020 -13.801 -13.255 1.00 13.56 27 ASP C O 1
ATOM 2266 N N . ASP C 1 49 ? -16.368 -13.245 -15.323 1.00 13.85 28 ASP C N 1
ATOM 2267 C CA . ASP C 1 49 ? -17.137 -14.342 -15.925 1.00 13.55 28 ASP C CA 1
ATOM 2268 C C . ASP C 1 49 ? -16.660 -15.726 -15.530 1.00 12.59 28 ASP C C 1
ATOM 2269 O O . ASP C 1 49 ? -17.430 -16.688 -15.646 1.00 11.56 28 ASP C O 1
ATOM 2274 N N . ASP C 1 50 ? -15.415 -15.805 -15.039 1.00 11.77 29 ASP C N 1
ATOM 2275 C CA . ASP C 1 50 ? -14.769 -17.062 -14.651 1.00 10.88 29 ASP C CA 1
ATOM 2276 C C . ASP C 1 50 ? -14.768 -17.366 -13.133 1.00 10.18 29 ASP C C 1
ATOM 2277 O O . ASP C 1 50 ? -14.843 -18.531 -12.744 1.00 9.16 29 ASP C O 1
ATOM 2282 N N . VAL C 1 51 ? -14.622 -16.344 -12.294 1.00 10.32 30 VAL C N 1
ATOM 2283 C CA . VAL C 1 51 ? -14.353 -16.585 -10.856 1.00 10.11 30 VAL C CA 1
ATOM 2284 C C . VAL C 1 51 ? -15.080 -15.646 -9.918 1.00 10.44 30 VAL C C 1
ATOM 2285 O O . VAL C 1 51 ? -15.638 -14.630 -10.341 1.00 10.58 30 VAL C O 1
ATOM 2289 N N . ILE C 1 52 ? -15.079 -16.019 -8.632 1.00 10.57 31 ILE C N 1
ATOM 2290 C CA . ILE C 1 52 ? -15.494 -15.152 -7.547 1.00 10.73 31 ILE C CA 1
ATOM 2291 C C . ILE C 1 52 ? -14.451 -15.309 -6.442 1.00 10.57 31 ILE C C 1
ATOM 2292 O O . ILE C 1 52 ? -14.138 -16.425 -6.054 1.00 9.98 31 ILE C O 1
ATOM 2297 N N . ALA C 1 53 ? -13.889 -14.188 -5.991 1.00 10.56 32 ALA C N 1
ATOM 2298 C CA . ALA C 1 53 ? -13.146 -14.163 -4.735 1.00 10.89 32 ALA C CA 1
ATOM 2299 C C . ALA C 1 53 ? -14.025 -13.552 -3.665 1.00 9.87 32 ALA C C 1
ATOM 2300 O O . ALA C 1 53 ? -14.602 -12.473 -3.855 1.00 10.69 32 ALA C O 1
ATOM 2302 N N . PHE C 1 54 ? -14.107 -14.234 -2.535 1.00 9.31 33 PHE C N 1
ATOM 2303 C CA . PHE C 1 54 ? -14.964 -13.793 -1.452 1.00 8.95 33 PHE C CA 1
ATOM 2304 C C . PHE C 1 54 ? -14.381 -14.149 -0.092 1.00 8.85 33 PHE C C 1
ATOM 2305 O O . PHE C 1 54 ? -13.548 -15.055 0.022 1.00 9.25 33 PHE C O 1
ATOM 2313 N N . MET C 1 55 ? -14.845 -13.457 0.941 1.00 8.93 34 MET C N 1
ATOM 2314 C CA . MET C 1 55 ? -14.336 -13.653 2.296 1.00 9.08 34 MET C CA 1
ATOM 2315 C C . MET C 1 55 ? -14.837 -14.933 2.989 1.00 9.79 34 MET C C 1
ATOM 2316 O O . MET C 1 55 ? -16.036 -15.241 3.005 1.00 9.24 34 MET C O 1
ATOM 2321 N N . ASP C 1 56 ? -13.906 -15.651 3.606 1.00 10.08 35 ASP C N 1
ATOM 2322 C CA . ASP C 1 56 ? -14.246 -16.809 4.408 1.00 10.47 35 ASP C CA 1
ATOM 2323 C C . ASP C 1 56 ? -14.918 -16.292 5.691 1.00 10.22 35 ASP C C 1
ATOM 2324 O O . ASP C 1 56 ? -14.377 -15.421 6.408 1.00 9.51 35 ASP C O 1
ATOM 2329 N N . ILE C 1 57 ? -16.095 -16.830 5.972 1.00 9.85 36 ILE C N 1
ATOM 2330 C CA . ILE C 1 57 ? -16.832 -16.433 7.167 1.00 10.26 36 ILE C CA 1
ATOM 2331 C C . ILE C 1 57 ? -16.254 -17.004 8.472 1.00 10.44 36 ILE C C 1
ATOM 2332 O O . ILE C 1 57 ? -16.644 -16.588 9.576 1.00 10.02 36 ILE C O 1
ATOM 2337 N N . MET C 1 58 ? -15.331 -17.951 8.345 1.00 10.85 37 MET C N 1
ATOM 2338 C CA . MET C 1 58 ? -14.608 -18.454 9.516 1.00 12.43 37 MET C CA 1
ATOM 2339 C C . MET C 1 58 ? -13.101 -18.304 9.300 1.00 12.41 37 MET C C 1
ATOM 2340 O O . MET C 1 58 ? -12.374 -19.296 9.211 1.00 12.60 37 MET C O 1
ATOM 2345 N N . PRO C 1 59 ? -12.633 -17.044 9.223 1.00 13.16 38 PRO C N 1
ATOM 2346 C CA . PRO C 1 59 ? -11.278 -16.788 8.789 1.00 12.52 38 PRO C CA 1
ATOM 2347 C C . PRO C 1 59 ? -10.242 -17.334 9.765 1.00 13.02 38 PRO C C 1
ATOM 2348 O O . PRO C 1 59 ? -10.386 -17.215 11.003 1.00 12.65 38 PRO C O 1
ATOM 2352 N N . GLN C 1 60 ? -9.219 -17.962 9.209 1.00 12.86 39 GLN C N 1
ATOM 2353 C CA . GLN C 1 60 ? -8.090 -18.442 9.986 1.00 14.35 39 GLN C CA 1
ATOM 2354 C C . GLN C 1 60 ? -7.145 -17.293 10.342 1.00 13.68 39 GLN C C 1
ATOM 2355 O O . GLN C 1 60 ? -6.319 -17.418 11.251 1.00 13.41 39 GLN C O 1
ATOM 2361 N N . ALA C 1 61 ? -7.331 -16.159 9.666 1.00 12.85 40 ALA C N 1
ATOM 2362 C CA . ALA C 1 61 ? -6.526 -14.954 9.845 1.00 12.07 40 ALA C CA 1
ATOM 2363 C C . ALA C 1 61 ? -7.302 -13.841 9.175 1.00 11.85 40 ALA C C 1
ATOM 2364 O O . ALA C 1 61 ? -8.044 -14.121 8.232 1.00 11.49 40 ALA C O 1
ATOM 2366 N N . PRO C 1 62 ? -7.178 -12.583 9.664 1.00 11.65 41 PRO C N 1
ATOM 2367 C CA . PRO C 1 62 ? -7.881 -11.487 9.002 1.00 10.82 41 PRO C CA 1
ATOM 2368 C C . PRO C 1 62 ? -7.464 -11.365 7.537 1.00 10.60 41 PRO C C 1
ATOM 2369 O O . PRO C 1 62 ? -6.265 -11.316 7.237 1.00 10.34 41 PRO C O 1
ATOM 2373 N N . GLY C 1 63 ? -8.454 -11.349 6.648 1.00 8.99 42 GLY C N 1
ATOM 2374 C CA . GLY C 1 63 ? -8.234 -11.273 5.189 1.00 8.34 42 GLY C CA 1
ATOM 2375 C C . GLY C 1 63 ? -8.258 -12.594 4.444 1.00 8.05 42 GLY C C 1
ATOM 2376 O O . GLY C 1 63 ? -8.011 -12.628 3.228 1.00 8.35 42 GLY C O 1
ATOM 2377 N N . HIS C 1 64 ? -8.523 -13.675 5.177 1.00 7.74 43 HIS C N 1
ATOM 2378 C CA . HIS C 1 64 ? -8.643 -15.031 4.631 1.00 7.76 43 HIS C CA 1
ATOM 2379 C C . HIS C 1 64 ? -9.681 -15.043 3.517 1.00 7.95 43 HIS C C 1
ATOM 2380 O O . HIS C 1 64 ? -10.859 -14.785 3.762 1.00 8.28 43 HIS C O 1
ATOM 2387 N N . THR C 1 65 ? -9.238 -15.345 2.301 1.00 8.75 44 THR C N 1
ATOM 2388 C CA . THR C 1 65 ? -10.071 -15.263 1.111 1.00 9.47 44 THR C CA 1
ATOM 2389 C C . THR C 1 65 ? -10.179 -16.623 0.414 1.00 9.57 44 THR C C 1
ATOM 2390 O O . THR C 1 65 ? -9.263 -17.448 0.506 1.00 9.16 44 THR C O 1
ATOM 2394 N N . LEU C 1 66 ? -11.315 -16.856 -0.262 1.00 9.50 45 LEU C N 1
ATOM 2395 C CA . LEU C 1 66 ? -11.526 -18.089 -1.020 1.00 8.91 45 LEU C CA 1
ATOM 2396 C C . LEU C 1 66 ? -11.695 -17.722 -2.473 1.00 9.12 45 LEU C C 1
ATOM 2397 O O . LEU C 1 66 ? -12.265 -16.668 -2.792 1.00 7.64 45 LEU C O 1
ATOM 2402 N N . VAL C 1 67 ? -11.179 -18.573 -3.346 1.00 8.79 46 VAL C N 1
ATOM 2403 C CA . VAL C 1 67 ? -11.375 -18.365 -4.799 1.00 8.83 46 VAL C CA 1
ATOM 2404 C C . VAL C 1 67 ? -12.110 -19.584 -5.319 1.00 8.64 46 VAL C C 1
ATOM 2405 O O . VAL C 1 67 ? -11.697 -20.721 -5.043 1.00 8.53 46 VAL C O 1
ATOM 2409 N N . ILE C 1 68 ? -13.218 -19.343 -6.032 1.00 9.20 47 ILE C N 1
ATOM 2410 C CA . ILE C 1 68 ? -13.976 -20.407 -6.700 1.00 8.82 47 ILE C CA 1
ATOM 2411 C C . ILE C 1 68 ? -14.198 -20.109 -8.192 1.00 9.41 47 ILE C C 1
ATOM 2412 O O . ILE C 1 68 ? -14.272 -18.938 -8.602 1.00 8.85 47 ILE C O 1
ATOM 2417 N N . PRO C 1 69 ? -14.309 -21.169 -9.004 1.00 9.40 48 PRO C N 1
ATOM 2418 C CA . PRO C 1 69 ? -14.771 -20.986 -10.375 1.00 10.26 48 PRO C CA 1
ATOM 2419 C C . PRO C 1 69 ? -16.298 -20.814 -10.385 1.00 10.94 48 PRO C C 1
ATOM 2420 O O . PRO C 1 69 ? -16.993 -21.371 -9.524 1.00 11.38 48 PRO C O 1
ATOM 2424 N N . LYS C 1 70 ? -16.801 -20.014 -11.317 1.00 11.12 49 LYS C N 1
ATOM 2425 C CA . LYS C 1 70 ? -18.250 -19.872 -11.520 1.00 11.44 49 LYS C CA 1
ATOM 2426 C C . LYS C 1 70 ? -18.848 -21.127 -12.138 1.00 12.23 49 LYS C C 1
ATOM 2427 O O . LYS C 1 70 ? -20.004 -21.471 -11.855 1.00 12.45 49 LYS C O 1
ATOM 2433 N N . LYS C 1 71 ? -18.071 -21.813 -12.973 1.00 12.56 50 LYS C N 1
ATOM 2434 C CA . LYS C 1 71 ? -18.507 -23.089 -13.553 1.00 13.74 50 LYS C CA 1
ATOM 2435 C C . LYS C 1 71 ? -18.286 -24.171 -12.507 1.00 13.85 50 LYS C C 1
ATOM 2436 O O . LYS C 1 71 ? -17.370 -24.064 -11.716 1.00 15.04 50 LYS C O 1
ATOM 2438 N N . GLY C 1 72 ? -19.112 -25.208 -12.494 1.00 13.43 51 GLY C N 1
ATOM 2439 C CA . GLY C 1 72 ? -19.089 -26.149 -11.380 1.00 13.44 51 GLY C CA 1
ATOM 2440 C C . GLY C 1 72 ? -18.202 -27.376 -11.490 1.00 13.24 51 GLY C C 1
ATOM 2441 O O . GLY C 1 72 ? -18.290 -28.140 -12.444 1.00 13.66 51 GLY C O 1
ATOM 2442 N N . SER C 1 73 ? -17.323 -27.543 -10.509 1.00 12.63 52 SER C N 1
ATOM 2443 C CA A SER C 1 73 ? -16.651 -28.819 -10.322 0.70 12.33 52 SER C CA 1
ATOM 2444 C CA B SER C 1 73 ? -16.580 -28.785 -10.327 0.30 11.95 52 SER C CA 1
ATOM 2445 C C . SER C 1 73 ? -16.547 -29.105 -8.835 1.00 11.60 52 SER C C 1
ATOM 2446 O O . SER C 1 73 ? -16.517 -28.184 -8.019 1.00 11.47 52 SER C O 1
ATOM 2451 N N . ARG C 1 74 ? -16.525 -30.387 -8.482 1.00 10.74 53 ARG C N 1
ATOM 2452 C CA . ARG C 1 74 ? -16.475 -30.801 -7.066 1.00 10.90 53 ARG C CA 1
ATOM 2453 C C . ARG C 1 74 ? -15.199 -30.351 -6.380 1.00 10.41 53 ARG C C 1
ATOM 2454 O O . ARG C 1 74 ? -15.223 -29.839 -5.247 1.00 10.88 53 ARG C O 1
ATOM 2462 N N . ASN C 1 75 ? -14.074 -30.576 -7.059 1.00 8.88 54 ASN C N 1
ATOM 2463 C CA . ASN C 1 75 ? -12.757 -30.217 -6.505 1.00 8.23 54 ASN C CA 1
ATOM 2464 C C . ASN C 1 75 ? -11.703 -30.125 -7.593 1.00 7.71 54 ASN C C 1
ATOM 2465 O O . ASN C 1 75 ? -12.020 -29.752 -8.727 1.00 6.00 54 ASN C O 1
ATOM 2470 N N . LEU C 1 76 ? -10.442 -30.379 -7.252 1.00 8.13 55 LEU C N 1
ATOM 2471 C CA . LEU C 1 76 ? -9.384 -30.312 -8.259 1.00 8.40 55 LEU C CA 1
ATOM 2472 C C . LEU C 1 76 ? -9.436 -31.487 -9.242 1.00 8.15 55 LEU C C 1
ATOM 2473 O O . LEU C 1 76 ? -9.076 -31.341 -10.423 1.00 8.47 55 LEU C O 1
ATOM 2478 N N . LEU C 1 77 ? -9.872 -32.635 -8.732 1.00 8.50 56 LEU C N 1
ATOM 2479 C CA . LEU C 1 77 ? -9.811 -33.904 -9.443 1.00 9.80 56 LEU C CA 1
ATOM 2480 C C . LEU C 1 77 ? -10.709 -33.949 -10.677 1.00 10.41 56 LEU C C 1
ATOM 2481 O O . LEU C 1 77 ? -10.338 -34.549 -11.675 1.00 10.38 56 LEU C O 1
ATOM 2486 N N . ASP C 1 78 ? -11.887 -33.332 -10.593 1.00 10.45 57 ASP C N 1
ATOM 2487 C CA . ASP C 1 78 ? -12.829 -33.348 -11.719 1.00 12.06 57 ASP C CA 1
ATOM 2488 C C . ASP C 1 78 ? -12.827 -32.017 -12.464 1.00 13.16 57 ASP C C 1
ATOM 2489 O O . ASP C 1 78 ? -13.602 -31.814 -13.403 1.00 13.48 57 ASP C O 1
ATOM 2494 N N . ALA C 1 79 ? -11.928 -31.125 -12.055 1.00 14.56 58 ALA C N 1
ATOM 2495 C CA . ALA C 1 79 ? -11.950 -29.750 -12.524 1.00 15.69 58 ALA C CA 1
ATOM 2496 C C . ALA C 1 79 ? -11.715 -29.607 -14.007 1.00 16.86 58 ALA C C 1
ATOM 2497 O O . ALA C 1 79 ? -10.806 -30.211 -14.611 1.00 15.63 58 ALA C O 1
ATOM 2499 N N . ASP C 1 80 ? -12.591 -28.802 -14.588 1.00 18.03 59 ASP C N 1
ATOM 2500 C CA . ASP C 1 80 ? -12.420 -28.314 -15.915 1.00 18.74 59 ASP C CA 1
ATOM 2501 C C . ASP C 1 80 ? -11.001 -27.783 -16.028 1.00 19.07 59 ASP C C 1
ATOM 2502 O O . ASP C 1 80 ? -10.658 -26.691 -15.524 1.00 18.39 59 ASP C O 1
ATOM 2507 N N . THR C 1 81 ? -10.174 -28.566 -16.706 1.00 19.46 60 THR C N 1
ATOM 2508 C CA . THR C 1 81 ? -8.778 -28.227 -16.849 1.00 19.91 60 THR C CA 1
ATOM 2509 C C . THR C 1 81 ? -8.657 -26.822 -17.448 1.00 20.11 60 THR C C 1
ATOM 2510 O O . THR C 1 81 ? -7.801 -26.051 -17.018 1.00 19.82 60 THR C O 1
ATOM 2514 N N . GLU C 1 82 ? -9.543 -26.482 -18.391 1.00 20.02 61 GLU C N 1
ATOM 2515 C CA . GLU C 1 82 ? -9.616 -25.120 -18.950 1.00 19.88 61 GLU C CA 1
ATOM 2516 C C . GLU C 1 82 ? -9.639 -24.165 -17.775 1.00 18.95 61 GLU C C 1
ATOM 2517 O O . GLU C 1 82 ? -8.664 -23.459 -17.535 1.00 18.22 61 GLU C O 1
ATOM 2523 N N . THR C 1 83 ? -10.733 -24.234 -17.007 1.00 17.89 62 THR C N 1
ATOM 2524 C CA . THR C 1 83 ? -11.064 -23.295 -15.951 1.00 16.29 62 THR C CA 1
ATOM 2525 C C . THR C 1 83 ? -10.113 -23.244 -14.743 1.00 14.62 62 THR C C 1
ATOM 2526 O O . THR C 1 83 ? -10.159 -22.291 -13.948 1.00 12.79 62 THR C O 1
ATOM 2530 N N . LEU C 1 84 ? -9.235 -24.235 -14.616 1.00 12.49 63 LEU C N 1
ATOM 2531 C CA . LEU C 1 84 ? -8.135 -24.105 -13.644 1.00 10.40 63 LEU C CA 1
ATOM 2532 C C . LEU C 1 84 ? -7.238 -22.895 -13.960 1.00 9.34 63 LEU C C 1
ATOM 2533 O O . LEU C 1 84 ? -6.620 -22.330 -13.058 1.00 7.92 63 LEU C O 1
ATOM 2538 N N . PHE C 1 85 ? -7.181 -22.483 -15.226 1.00 8.03 64 PHE C N 1
ATOM 2539 C CA . PHE C 1 85 ? -6.310 -21.358 -15.599 1.00 7.61 64 PHE C CA 1
ATOM 2540 C C . PHE C 1 85 ? -6.813 -20.013 -14.993 1.00 7.89 64 PHE C C 1
ATOM 2541 O O . PHE C 1 85 ? -6.078 -19.360 -14.239 1.00 8.31 64 PHE C O 1
ATOM 2549 N N . PRO C 1 86 ? -8.069 -19.613 -15.276 1.00 7.67 65 PRO C N 1
ATOM 2550 C CA . PRO C 1 86 ? -8.535 -18.389 -14.584 1.00 7.35 65 PRO C CA 1
ATOM 2551 C C . PRO C 1 86 ? -8.597 -18.534 -13.070 1.00 7.16 65 PRO C C 1
ATOM 2552 O O . PRO C 1 86 ? -8.372 -17.552 -12.353 1.00 7.18 65 PRO C O 1
ATOM 2556 N N . VAL C 1 87 ? -8.850 -19.739 -12.568 1.00 6.31 66 VAL C N 1
ATOM 2557 C CA . VAL C 1 87 ? -8.807 -19.945 -11.119 1.00 7.22 66 VAL C CA 1
ATOM 2558 C C . VAL C 1 87 ? -7.410 -19.645 -10.539 1.00 7.45 66 VAL C C 1
ATOM 2559 O O . VAL C 1 87 ? -7.305 -18.849 -9.594 1.00 7.14 66 VAL C O 1
ATOM 2563 N N . ILE C 1 88 ? -6.356 -20.247 -11.099 1.00 5.97 67 ILE C N 1
ATOM 2564 C CA . ILE C 1 88 ? -5.010 -20.028 -10.556 1.00 6.33 67 ILE C CA 1
ATOM 2565 C C . ILE C 1 88 ? -4.503 -18.589 -10.756 1.00 6.67 67 ILE C C 1
ATOM 2566 O O . ILE C 1 88 ? -3.828 -18.039 -9.880 1.00 6.38 67 ILE C O 1
ATOM 2571 N N . LYS C 1 89 ? -4.846 -17.981 -11.885 1.00 6.75 68 LYS C N 1
ATOM 2572 C CA . LYS C 1 89 ? -4.610 -16.540 -12.099 1.00 7.33 68 LYS C CA 1
ATOM 2573 C C . LYS C 1 89 ? -5.219 -15.695 -10.957 1.00 7.58 68 LYS C C 1
ATOM 2574 O O . LYS C 1 89 ? -4.560 -14.778 -10.432 1.00 7.54 68 LYS C O 1
ATOM 2580 N N . ALA C 1 90 ? -6.458 -16.016 -10.568 1.00 5.90 69 ALA C N 1
ATOM 2581 C CA . ALA C 1 90 ? -7.181 -15.230 -9.575 1.00 6.93 69 ALA C CA 1
ATOM 2582 C C . ALA C 1 90 ? -6.588 -15.480 -8.200 1.00 6.27 69 ALA C C 1
ATOM 2583 O O . ALA C 1 90 ? -6.475 -14.572 -7.396 1.00 7.38 69 ALA C O 1
ATOM 2585 N N . VAL C 1 91 ? -6.173 -16.712 -7.949 1.00 6.09 70 VAL C N 1
ATOM 2586 C CA . VAL C 1 91 ? -5.513 -17.053 -6.683 1.00 6.22 70 VAL C CA 1
ATOM 2587 C C . VAL C 1 91 ? -4.220 -16.226 -6.510 1.00 6.85 70 VAL C C 1
ATOM 2588 O O . VAL C 1 91 ? -3.955 -15.689 -5.406 1.00 6.63 70 VAL C O 1
ATOM 2592 N N . GLN C 1 92 ? -3.436 -16.119 -7.589 1.00 6.15 71 GLN C N 1
ATOM 2593 C CA . GLN C 1 92 ? -2.205 -15.295 -7.572 1.00 6.79 71 GLN C CA 1
ATOM 2594 C C . GLN C 1 92 ? -2.552 -13.808 -7.338 1.00 7.07 71 GLN C C 1
ATOM 2595 O O . GLN C 1 92 ? -1.929 -13.158 -6.509 1.00 7.62 71 GLN C O 1
ATOM 2601 N N . LYS C 1 93 ? -3.558 -13.287 -8.041 1.00 7.24 72 LYS C N 1
ATOM 2602 C CA . LYS C 1 93 ? -4.016 -11.888 -7.830 1.00 8.75 72 LYS C CA 1
ATOM 2603 C C . LYS C 1 93 ? -4.468 -11.617 -6.396 1.00 8.27 72 LYS C C 1
ATOM 2604 O O . LYS C 1 93 ? -4.160 -10.564 -5.807 1.00 7.45 72 LYS C O 1
ATOM 2610 N N . ILE C 1 94 ? -5.193 -12.573 -5.846 1.00 7.80 73 ILE C N 1
ATOM 2611 C CA . ILE C 1 94 ? -5.688 -12.462 -4.485 1.00 8.33 73 ILE C CA 1
ATOM 2612 C C . ILE C 1 94 ? -4.551 -12.594 -3.481 1.00 8.53 73 ILE C C 1
ATOM 2613 O O . ILE C 1 94 ? -4.506 -11.830 -2.529 1.00 8.52 73 ILE C O 1
ATOM 2618 N N . ALA C 1 95 ? -3.658 -13.572 -3.680 1.00 8.10 74 ALA C N 1
ATOM 2619 C CA . ALA C 1 95 ? -2.455 -13.714 -2.828 1.00 8.33 74 ALA C CA 1
ATOM 2620 C C . ALA C 1 95 ? -1.669 -12.409 -2.725 1.00 7.22 74 ALA C C 1
ATOM 2621 O O . ALA C 1 95 ? -1.290 -11.987 -1.615 1.00 7.47 74 ALA C O 1
ATOM 2623 N N . LYS C 1 96 ? -1.411 -11.778 -3.872 1.00 7.20 75 LYS C N 1
ATOM 2624 C CA . LYS C 1 96 ? -0.645 -10.518 -3.890 1.00 7.58 75 LYS C CA 1
ATOM 2625 C C . LYS C 1 96 ? -1.389 -9.370 -3.176 1.00 7.40 75 LYS C C 1
ATOM 2626 O O . LYS C 1 96 ? -0.786 -8.600 -2.415 1.00 7.04 75 LYS C O 1
ATOM 2632 N N . ALA C 1 97 ? -2.690 -9.262 -3.431 1.00 7.25 76 ALA C N 1
ATOM 2633 C CA . ALA C 1 97 ? -3.494 -8.155 -2.917 1.00 7.28 76 ALA C CA 1
ATOM 2634 C C . ALA C 1 97 ? -3.743 -8.335 -1.419 1.00 7.52 76 ALA C C 1
ATOM 2635 O O . ALA C 1 97 ? -3.697 -7.370 -0.678 1.00 7.54 76 ALA C O 1
ATOM 2637 N N . VAL C 1 98 ? -3.995 -9.571 -0.989 1.00 7.46 77 VAL C N 1
ATOM 2638 C CA . VAL C 1 98 ? -4.095 -9.857 0.457 1.00 8.67 77 VAL C CA 1
ATOM 2639 C C . VAL C 1 98 ? -2.758 -9.509 1.141 1.00 9.04 77 VAL C C 1
ATOM 2640 O O . VAL C 1 98 ? -2.722 -8.838 2.192 1.00 9.38 77 VAL C O 1
ATOM 2644 N N . LYS C 1 99 ? -1.649 -9.942 0.556 1.00 9.04 78 LYS C N 1
ATOM 2645 C CA . LYS C 1 99 ? -0.347 -9.632 1.174 1.00 9.89 78 LYS C CA 1
ATOM 2646 C C . LYS C 1 99 ? -0.149 -8.120 1.335 1.00 10.32 78 LYS C C 1
ATOM 2647 O O . LYS C 1 99 ? 0.203 -7.646 2.436 1.00 10.18 78 LYS C O 1
ATOM 2653 N N . LYS C 1 100 ? -0.395 -7.372 0.258 1.00 10.59 79 LYS C N 1
ATOM 2654 C CA . LYS C 1 100 ? -0.253 -5.897 0.297 1.00 11.68 79 LYS C CA 1
ATOM 2655 C C . LYS C 1 100 ? -1.242 -5.244 1.263 1.00 11.52 79 LYS C C 1
ATOM 2656 O O . LYS C 1 100 ? -0.847 -4.402 2.086 1.00 11.80 79 LYS C O 1
ATOM 2662 N N . ALA C 1 101 ? -2.517 -5.635 1.173 1.00 11.83 80 ALA C N 1
ATOM 2663 C CA . ALA C 1 101 ? -3.583 -4.997 1.953 1.00 11.92 80 ALA C CA 1
ATOM 2664 C C . ALA C 1 101 ? -3.351 -5.125 3.459 1.00 12.08 80 ALA C C 1
ATOM 2665 O O . ALA C 1 101 ? -3.624 -4.187 4.230 1.00 12.25 80 ALA C O 1
ATOM 2667 N N . PHE C 1 102 ? -2.823 -6.278 3.864 1.00 11.05 81 PHE C N 1
ATOM 2668 C CA . PHE C 1 102 ? -2.601 -6.576 5.276 1.00 11.38 81 PHE C CA 1
ATOM 2669 C C . PHE C 1 102 ? -1.133 -6.471 5.718 1.00 11.02 81 PHE C C 1
ATOM 2670 O O . PHE C 1 102 ? -0.800 -6.746 6.871 1.00 10.91 81 PHE C O 1
ATOM 2678 N N . GLN C 1 103 ? -0.273 -6.045 4.798 1.00 11.06 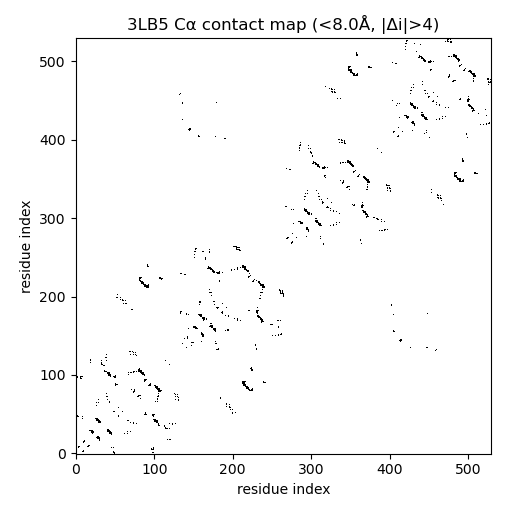82 GLN C N 1
ATOM 2679 C CA . GLN C 1 103 ? 1.182 -6.023 5.044 1.00 11.36 82 GLN C CA 1
ATOM 2680 C C . GLN C 1 103 ? 1.617 -7.312 5.730 1.00 10.62 82 GLN C C 1
ATOM 2681 O O . GLN C 1 103 ? 2.227 -7.320 6.805 1.00 9.68 82 GLN C O 1
ATOM 2687 N N . ALA C 1 104 ? 1.237 -8.408 5.099 1.00 10.24 83 ALA C N 1
ATOM 2688 C CA . ALA C 1 104 ? 1.426 -9.731 5.651 1.00 10.16 83 ALA C CA 1
ATOM 2689 C C . ALA C 1 104 ? 2.840 -10.192 5.332 1.00 9.74 83 ALA C C 1
ATOM 2690 O O . ALA C 1 104 ? 3.397 -9.835 4.291 1.00 9.76 83 ALA C O 1
ATOM 2692 N N . ASP C 1 105 ? 3.416 -10.967 6.246 1.00 8.73 84 ASP C N 1
ATOM 2693 C CA . ASP C 1 105 ? 4.742 -11.547 6.048 1.00 8.67 84 ASP C CA 1
ATOM 2694 C C . ASP C 1 105 ? 4.747 -12.693 5.027 1.00 8.27 84 ASP C C 1
ATOM 2695 O O . ASP C 1 105 ? 5.735 -12.889 4.325 1.00 8.23 84 ASP C O 1
ATOM 2700 N N . GLY C 1 106 ? 3.643 -13.434 4.950 1.00 7.84 85 GLY C N 1
ATOM 2701 C CA . GLY C 1 106 ? 3.548 -14.567 4.015 1.00 8.16 85 GLY C CA 1
ATOM 2702 C C . GLY C 1 106 ? 2.123 -14.859 3.568 1.00 8.05 85 GLY C C 1
ATOM 2703 O O . GLY C 1 106 ? 1.174 -14.171 3.975 1.00 7.80 85 GLY C O 1
ATOM 2704 N N . ILE C 1 107 ? 1.995 -15.866 2.703 1.00 7.74 86 ILE C N 1
ATOM 2705 C CA . ILE C 1 107 ? 0.723 -16.307 2.186 1.00 7.61 86 ILE C CA 1
ATOM 2706 C C . ILE C 1 107 ? 0.741 -17.828 2.087 1.00 7.13 86 ILE C C 1
ATOM 2707 O O . ILE C 1 107 ? 1.628 -18.408 1.465 1.00 7.50 86 ILE C O 1
ATOM 2712 N N . THR C 1 108 ? -0.263 -18.457 2.679 1.00 6.36 87 THR C N 1
ATOM 2713 C CA . THR C 1 108 ? -0.458 -19.914 2.566 1.00 6.05 87 THR C CA 1
ATOM 2714 C C . THR C 1 108 ? -1.636 -20.179 1.646 1.00 6.59 87 THR C C 1
ATOM 2715 O O . THR C 1 108 ? -2.708 -19.601 1.834 1.00 7.61 87 THR C O 1
ATOM 2719 N N . VAL C 1 109 ? -1.410 -20.976 0.601 1.00 6.84 88 VAL C N 1
ATOM 2720 C CA . VAL C 1 109 ? -2.478 -21.373 -0.323 1.00 6.75 88 VAL C CA 1
ATOM 2721 C C . VAL C 1 109 ? -2.767 -22.842 -0.042 1.00 7.78 88 VAL C C 1
ATOM 2722 O O . VAL C 1 109 ? -1.848 -23.645 0.042 1.00 7.21 88 VAL C O 1
ATOM 2726 N N . MET C 1 110 ? -4.044 -23.172 0.122 1.00 8.45 89 MET C N 1
ATOM 2727 C CA . MET C 1 110 ? -4.471 -24.538 0.370 1.00 9.89 89 MET C CA 1
ATOM 2728 C C . MET C 1 110 ? -5.682 -24.891 -0.480 1.00 9.67 89 MET C C 1
ATOM 2729 O O . MET C 1 110 ? -6.534 -24.031 -0.787 1.00 9.48 89 MET C O 1
ATOM 2734 N N . GLN C 1 111 ? -5.765 -26.167 -0.853 1.00 9.11 90 GLN C N 1
ATOM 2735 C CA . GLN C 1 111 ? -6.881 -26.677 -1.625 1.00 8.92 90 GLN C CA 1
ATOM 2736 C C . GLN C 1 111 ? -7.087 -28.142 -1.205 1.00 9.13 90 GLN C C 1
ATOM 2737 O O . GLN C 1 111 ? -6.130 -28.919 -1.132 1.00 9.05 90 GLN C O 1
ATOM 2743 N N . PHE C 1 112 ? -8.323 -28.504 -0.891 1.00 8.59 91 PHE C N 1
ATOM 2744 C CA . PHE C 1 112 ? -8.573 -29.804 -0.291 1.00 9.58 91 PHE C CA 1
ATOM 2745 C C . PHE C 1 112 ? -9.519 -30.610 -1.147 1.00 9.71 91 PHE C C 1
ATOM 2746 O O . PHE C 1 112 ? -10.520 -30.083 -1.679 1.00 10.04 91 PHE C O 1
ATOM 2754 N N . ASN C 1 113 ? -9.187 -31.889 -1.270 1.00 9.75 92 ASN C N 1
ATOM 2755 C CA . ASN C 1 113 ? -9.945 -32.826 -2.082 1.00 10.08 92 ASN C CA 1
ATOM 2756 C C . ASN C 1 113 ? -10.448 -34.021 -1.286 1.00 10.06 92 ASN C C 1
ATOM 2757 O O . ASN C 1 113 ? -9.659 -34.839 -0.838 1.00 9.50 92 ASN C O 1
ATOM 2762 N N . GLU C 1 114 ? -11.779 -34.084 -1.141 1.00 10.58 93 GLU C N 1
ATOM 2763 C CA . GLU C 1 114 ? -12.541 -35.132 -0.436 1.00 11.07 93 GLU C CA 1
ATOM 2764 C C . GLU C 1 114 ? -12.475 -35.026 1.098 1.00 11.81 93 GLU C C 1
ATOM 2765 O O . GLU C 1 114 ? -11.696 -34.233 1.657 1.00 10.82 93 GLU C O 1
ATOM 2771 N N . ALA C 1 115 ? -13.315 -35.829 1.748 1.00 12.70 94 ALA C N 1
ATOM 2772 C CA . ALA C 1 115 ? -13.523 -35.788 3.203 1.00 14.05 94 ALA C CA 1
ATOM 2773 C C . ALA C 1 115 ? -12.246 -36.041 4.005 1.00 14.15 94 ALA C C 1
ATOM 2774 O O . ALA C 1 115 ? -12.005 -35.372 5.011 1.00 14.69 94 ALA C O 1
ATOM 2776 N N . ALA C 1 116 ? -11.419 -36.982 3.540 1.00 14.29 95 ALA C N 1
ATOM 2777 C CA . ALA C 1 116 ? -10.148 -37.318 4.189 1.00 13.88 95 ALA C CA 1
ATOM 2778 C C . ALA C 1 116 ? -9.169 -36.132 4.259 1.00 14.15 95 ALA C C 1
ATOM 2779 O O . ALA C 1 116 ? -8.246 -36.116 5.084 1.00 13.82 95 ALA C O 1
ATOM 2781 N N . SER C 1 117 ? -9.365 -35.164 3.364 1.00 14.15 96 SER C N 1
ATOM 2782 C CA A SER C 1 117 ? -8.576 -33.932 3.379 0.50 14.10 96 SER C CA 1
ATOM 2783 C CA B SER C 1 117 ? -8.592 -33.935 3.335 0.50 14.63 96 SER C CA 1
ATOM 2784 C C . SER C 1 117 ? -9.381 -32.780 3.959 1.00 14.74 96 SER C C 1
ATOM 2785 O O . SER C 1 117 ? -8.992 -31.610 3.841 1.00 14.80 96 SER C O 1
ATOM 2790 N N . GLN C 1 118 ? -10.502 -33.115 4.599 1.00 14.91 97 GLN C N 1
ATOM 2791 C CA . GLN C 1 118 ? -11.394 -32.130 5.230 1.00 15.31 97 GLN C CA 1
ATOM 2792 C C . GLN C 1 118 ? -12.055 -31.163 4.250 1.00 15.34 97 GLN C C 1
ATOM 2793 O O . GLN C 1 118 ? -12.383 -30.032 4.623 1.00 15.47 97 GLN C O 1
ATOM 2795 N N . GLN C 1 119 ? -12.252 -31.586 3.001 1.00 14.59 98 GLN C N 1
ATOM 2796 C CA . GLN C 1 119 ? -13.170 -30.854 2.154 1.00 14.58 98 GLN C CA 1
ATOM 2797 C C . GLN C 1 119 ? -14.576 -31.091 2.715 1.00 15.49 98 GLN C C 1
ATOM 2798 O O . GLN C 1 119 ? -15.000 -32.245 2.905 1.00 16.17 98 GLN C O 1
ATOM 2804 N N . THR C 1 120 ? -15.275 -30.002 3.012 1.00 15.59 99 THR C N 1
ATOM 2805 C CA . THR C 1 120 ? -16.655 -30.081 3.487 1.00 15.98 99 THR C CA 1
ATOM 2806 C C . THR C 1 120 ? -17.647 -29.463 2.517 1.00 15.36 99 THR C C 1
ATOM 2807 O O . THR C 1 120 ? -18.813 -29.887 2.482 1.00 15.59 99 THR C O 1
ATOM 2811 N N . VAL C 1 121 ? -17.192 -28.478 1.735 1.00 14.80 100 VAL C N 1
ATOM 2812 C CA . VAL C 1 121 ? -17.981 -27.933 0.630 1.00 13.58 100 VAL C CA 1
ATOM 2813 C C . VAL C 1 121 ? -17.455 -28.481 -0.714 1.00 13.54 100 VAL C C 1
ATOM 2814 O O . VAL C 1 121 ? -16.339 -28.181 -1.127 1.00 13.10 100 VAL C O 1
ATOM 2818 N N . TYR C 1 122 ? -18.288 -29.280 -1.375 1.00 12.68 101 TYR C N 1
ATOM 2819 C CA . TYR C 1 122 ? -17.931 -29.937 -2.629 1.00 12.38 101 TYR C CA 1
ATOM 2820 C C . TYR C 1 122 ? -18.106 -29.095 -3.888 1.00 11.44 101 TYR C C 1
ATOM 2821 O O . TYR C 1 122 ? -18.801 -29.485 -4.849 1.00 11.30 101 TYR C O 1
ATOM 2830 N N . HIS C 1 123 ? -17.445 -27.936 -3.851 1.00 10.27 102 HIS C N 1
ATOM 2831 C CA . HIS C 1 123 ? -17.232 -27.069 -4.999 1.00 10.06 102 HIS C CA 1
ATOM 2832 C C . HIS C 1 123 ? -15.783 -26.624 -4.880 1.00 9.22 102 HIS C C 1
ATOM 2833 O O . HIS C 1 123 ? -15.320 -26.274 -3.782 1.00 9.04 102 HIS C O 1
ATOM 2840 N N . LEU C 1 124 ? -15.071 -26.640 -6.004 1.00 8.17 103 LEU C N 1
ATOM 2841 C CA . LEU C 1 124 ? -13.639 -26.325 -6.017 1.00 8.17 103 LEU C CA 1
ATOM 2842 C C . LEU C 1 124 ? -13.389 -24.961 -5.384 1.00 8.69 103 LEU C C 1
ATOM 2843 O O . LEU C 1 124 ? -13.984 -23.954 -5.799 1.00 10.04 103 LEU C O 1
ATOM 2848 N N . HIS C 1 125 ? -12.559 -24.939 -4.348 1.00 9.18 104 HIS C N 1
ATOM 2849 C CA . HIS C 1 125 ? -12.145 -23.676 -3.752 1.00 8.87 104 HIS C CA 1
ATOM 2850 C C . HIS C 1 125 ? -10.679 -23.675 -3.309 1.00 8.54 104 HIS C C 1
ATOM 2851 O O . HIS C 1 125 ? -10.194 -24.664 -2.751 1.00 8.95 104 HIS C O 1
ATOM 2858 N N . PHE C 1 126 ? -9.969 -22.575 -3.577 1.00 8.17 105 PHE C N 1
ATOM 2859 C CA . PHE C 1 126 ? -8.616 -22.374 -3.011 1.00 8.09 105 PHE C CA 1
ATOM 2860 C C . PHE C 1 126 ? -8.709 -21.397 -1.845 1.00 7.65 105 PHE C C 1
ATOM 2861 O O . PHE C 1 126 ? -9.457 -20.395 -1.930 1.00 7.45 105 PHE C O 1
ATOM 2869 N N . HIS C 1 127 ? -7.991 -21.711 -0.762 1.00 8.24 106 HIS C N 1
ATOM 2870 C CA . HIS C 1 127 ? -7.811 -20.816 0.389 1.00 8.07 106 HIS C CA 1
ATOM 2871 C C . HIS C 1 127 ? -6.580 -19.931 0.158 1.00 7.61 106 HIS C C 1
ATOM 2872 O O . HIS C 1 127 ? -5.547 -20.436 -0.240 1.00 8.36 106 HIS C O 1
ATOM 2879 N N . ILE C 1 128 ? -6.693 -18.637 0.442 1.00 7.91 107 ILE C N 1
ATOM 2880 C CA . ILE C 1 128 ? -5.560 -17.696 0.442 1.00 7.34 107 ILE C CA 1
ATOM 2881 C C . ILE C 1 128 ? -5.524 -17.114 1.844 1.00 7.52 107 ILE C C 1
ATOM 2882 O O . ILE C 1 128 ? -6.418 -16.356 2.242 1.00 7.59 107 ILE C O 1
ATOM 2887 N N . ILE C 1 129 ? -4.509 -17.502 2.616 1.00 7.44 108 ILE C N 1
ATOM 2888 C CA . ILE C 1 129 ? -4.468 -17.133 4.044 1.00 7.28 108 ILE C CA 1
ATOM 2889 C C . ILE C 1 129 ? -3.219 -16.322 4.354 1.00 8.01 108 ILE C C 1
ATOM 2890 O O . ILE C 1 129 ? -2.089 -16.815 4.177 1.00 7.66 108 ILE C O 1
ATOM 2895 N N . PRO C 1 130 ? -3.402 -15.063 4.798 1.00 8.31 109 PRO C N 1
ATOM 2896 C CA . PRO C 1 130 ? -2.217 -14.265 5.135 1.00 8.53 109 PRO C CA 1
ATOM 2897 C C . PRO C 1 130 ? -1.575 -14.761 6.417 1.00 9.07 109 PRO C C 1
ATOM 2898 O O . PRO C 1 130 ? -2.274 -15.208 7.330 1.00 8.53 109 PRO C O 1
ATOM 2902 N N . ARG C 1 131 ? -0.254 -14.677 6.455 1.00 9.81 110 ARG C N 1
ATOM 2903 C CA . ARG C 1 131 ? 0.553 -15.213 7.539 1.00 10.40 110 ARG C CA 1
ATOM 2904 C C . ARG C 1 131 ? 1.405 -14.125 8.156 1.00 10.74 110 ARG C C 1
ATOM 2905 O O . ARG C 1 131 ? 1.863 -13.223 7.460 1.00 11.30 110 ARG C O 1
ATOM 2913 N N . MET C 1 132 ? 1.612 -14.196 9.470 1.00 11.19 111 MET C N 1
ATOM 2914 C CA . MET C 1 132 ? 2.531 -13.292 10.148 1.00 12.00 111 MET C CA 1
ATOM 2915 C C . MET C 1 132 ? 3.617 -14.082 10.864 1.00 12.64 111 MET C C 1
ATOM 2916 O O . MET C 1 132 ? 3.347 -15.125 11.466 1.00 13.03 111 MET C O 1
ATOM 2921 N N . GLU C 1 133 ? 4.848 -13.578 10.782 1.00 13.82 112 GLU C N 1
ATOM 2922 C CA . GLU C 1 133 ? 6.009 -14.132 11.495 1.00 14.58 112 GLU C CA 1
ATOM 2923 C C . GLU C 1 133 ? 5.676 -14.567 12.923 1.00 15.67 112 GLU C C 1
ATOM 2924 O O . GLU C 1 133 ? 5.156 -13.780 13.717 1.00 15.35 112 GLU C O 1
ATOM 2926 N N . GLY C 1 134 ? 5.950 -15.835 13.220 1.00 17.09 113 GLY C N 1
ATOM 2927 C CA . GLY C 1 134 ? 5.789 -16.388 14.567 1.00 19.13 113 GLY C CA 1
ATOM 2928 C C . GLY C 1 134 ? 4.373 -16.788 14.947 1.00 20.29 113 GLY C C 1
ATOM 2929 O O . GLY C 1 134 ? 4.153 -17.324 16.037 1.00 20.40 113 GLY C O 1
ATOM 2930 N N . ILE C 1 135 ? 3.409 -16.511 14.072 1.00 21.41 114 ILE C N 1
ATOM 2931 C CA . ILE C 1 135 ? 2.007 -16.821 14.360 1.00 22.99 114 ILE C CA 1
ATOM 2932 C C . ILE C 1 135 ? 1.563 -18.086 13.634 1.00 24.08 114 ILE C C 1
ATOM 2933 O O . ILE C 1 135 ? 1.476 -18.111 12.401 1.00 24.01 114 ILE C O 1
ATOM 2938 N N . GLU C 1 136 ? 1.284 -19.131 14.412 1.00 25.52 115 GLU C N 1
ATOM 2939 C CA . GLU C 1 136 ? 0.819 -20.408 13.869 1.00 27.46 115 GLU C CA 1
ATOM 2940 C C . GLU C 1 136 ? -0.639 -20.285 13.403 1.00 28.80 115 GLU C C 1
ATOM 2941 O O . GLU C 1 136 ? -1.329 -19.328 13.764 1.00 29.06 115 GLU C O 1
ATOM 2943 N N . LEU C 1 137 ? -1.092 -21.219 12.567 1.00 30.06 116 LEU C N 1
ATOM 2944 C CA . LEU C 1 137 ? -2.501 -21.272 12.184 1.00 31.22 116 LEU C CA 1
ATOM 2945 C C . LEU C 1 137 ? -3.312 -22.125 13.156 1.00 32.26 116 LEU C C 1
ATOM 2946 O O . LEU C 1 137 ? -2.743 -22.902 13.925 1.00 32.26 116 LEU C O 1
ATOM 2951 N N . THR C 1 138 ? -4.634 -21.959 13.143 1.00 33.35 117 THR C N 1
ATOM 2952 C CA . THR C 1 138 ? -5.520 -22.751 14.003 1.00 34.56 117 THR C CA 1
ATOM 2953 C C . THR C 1 138 ? -6.874 -23.016 13.331 1.00 35.06 117 THR C C 1
ATOM 2954 O O . THR C 1 138 ? -7.807 -22.220 13.472 1.00 35.22 117 THR C O 1
ATOM 2958 N N . PRO C 1 139 ? -6.987 -24.129 12.586 1.00 35.54 118 PRO C N 1
ATOM 2959 C CA . PRO C 1 139 ? -8.318 -24.557 12.144 1.00 35.71 118 PRO C CA 1
ATOM 2960 C C . PRO C 1 139 ? -9.021 -25.367 13.242 1.00 35.84 118 PRO C C 1
ATOM 2961 O O . PRO C 1 139 ? -10.193 -25.125 13.549 1.00 35.68 118 PRO C O 1
ATOM 2965 N N . ASN C 1 142 ? -13.882 -22.475 15.679 1.00 23.42 121 ASN C N 1
ATOM 2966 C CA . ASN C 1 142 ? -15.197 -21.851 15.557 1.00 22.75 121 ASN C CA 1
ATOM 2967 C C . ASN C 1 142 ? -15.122 -20.353 15.865 1.00 22.72 121 ASN C C 1
ATOM 2968 O O . ASN C 1 142 ? -15.519 -19.898 16.952 1.00 22.86 121 ASN C O 1
ATOM 2973 N N . ILE C 1 143 ? -14.582 -19.602 14.906 1.00 22.31 122 ILE C N 1
ATOM 2974 C CA . ILE C 1 143 ? -14.607 -18.136 14.933 1.00 22.07 122 ILE C CA 1
ATOM 2975 C C . ILE C 1 143 ? -15.540 -17.633 13.842 1.00 21.55 122 ILE C C 1
ATOM 2976 O O . ILE C 1 143 ? -15.388 -18.005 12.680 1.00 21.75 122 ILE C O 1
ATOM 2981 N N . ILE C 1 144 ? -16.508 -16.800 14.206 1.00 20.51 123 ILE C N 1
ATOM 2982 C CA . ILE C 1 144 ? -17.430 -16.258 13.212 1.00 19.71 123 ILE C CA 1
ATOM 2983 C C . ILE C 1 144 ? -17.298 -14.747 13.118 1.00 18.98 123 ILE C C 1
ATOM 2984 O O . ILE C 1 144 ? -17.547 -14.016 14.077 1.00 18.31 123 ILE C O 1
ATOM 2989 N N . THR C 1 145 ? -16.893 -14.306 11.935 1.00 18.43 124 THR C N 1
ATOM 2990 C CA . THR C 1 145 ? -16.673 -12.904 11.665 1.00 18.43 124 THR C CA 1
ATOM 2991 C C . THR C 1 145 ? -17.852 -12.376 10.868 1.00 18.19 124 THR C C 1
ATOM 2992 O O . THR C 1 145 ? -18.185 -12.940 9.811 1.00 18.42 124 THR C O 1
ATOM 2996 N N . PRO C 1 146 ? -18.462 -11.287 11.363 1.00 17.91 125 PRO C N 1
ATOM 2997 C CA . PRO C 1 146 ? -19.670 -10.720 10.793 1.00 18.25 125 PRO C CA 1
ATOM 2998 C C . PRO C 1 146 ? -19.388 -9.900 9.546 1.00 18.21 125 PRO C C 1
ATOM 2999 O O . PRO C 1 146 ? -18.263 -9.439 9.348 1.00 18.07 125 PRO C O 1
ATOM 3003 N N . THR C 1 147 ? -20.436 -9.701 8.751 1.00 17.86 126 THR C N 1
ATOM 3004 C CA . THR C 1 147 ? -20.372 -9.019 7.452 1.00 17.55 126 THR C CA 1
ATOM 3005 C C . THR C 1 147 ? -19.665 -7.668 7.464 1.00 16.40 126 THR C C 1
ATOM 3006 O O . THR C 1 147 ? -18.902 -7.380 6.544 1.00 16.12 126 THR C O 1
ATOM 3010 N N . GLU C 1 148 ? -19.922 -6.846 8.491 1.00 14.71 127 GLU C N 1
ATOM 3011 C CA . GLU C 1 148 ? -19.357 -5.490 8.574 1.00 13.36 127 GLU C CA 1
ATOM 3012 C C . GLU C 1 148 ? -17.832 -5.502 8.529 1.00 12.62 127 GLU C C 1
ATOM 3013 O O . GLU C 1 148 ? -17.211 -4.670 7.838 1.00 11.51 127 GLU C O 1
ATOM 3015 N N . ILE C 1 149 ? -17.240 -6.447 9.267 1.00 10.87 128 ILE C N 1
ATOM 3016 C CA . ILE C 1 149 ? -15.794 -6.559 9.368 1.00 10.54 128 ILE C CA 1
ATOM 3017 C C . ILE C 1 149 ? -15.222 -7.226 8.116 1.00 9.97 128 ILE C C 1
ATOM 3018 O O . ILE C 1 149 ? -14.150 -6.836 7.637 1.00 9.15 128 ILE C O 1
ATOM 3023 N N . LEU C 1 150 ? -15.928 -8.237 7.610 1.00 9.75 129 LEU C N 1
ATOM 3024 C CA . LEU C 1 150 ? -15.537 -8.887 6.357 1.00 9.18 129 LEU C CA 1
ATOM 3025 C C . LEU C 1 150 ? -15.564 -7.884 5.204 1.00 9.92 129 LEU C C 1
ATOM 3026 O O . LEU C 1 150 ? -14.677 -7.885 4.361 1.00 9.56 129 LEU C O 1
ATOM 3031 N N . GLU C 1 151 ? -16.602 -7.050 5.174 1.00 11.01 130 GLU C N 1
ATOM 3032 C CA . GLU C 1 151 ? -16.737 -6.025 4.155 1.00 12.90 130 GLU C CA 1
ATOM 3033 C C . GLU C 1 151 ? -15.553 -5.070 4.231 1.00 12.36 130 GLU C C 1
ATOM 3034 O O . GLU C 1 151 ? -15.005 -4.709 3.204 1.00 12.74 130 GLU C O 1
ATOM 3040 N N . GLU C 1 152 ? -15.141 -4.695 5.441 1.00 12.68 131 GLU C N 1
ATOM 3041 C CA . GLU C 1 152 ? -13.979 -3.802 5.602 1.00 12.89 131 GLU C CA 1
ATOM 3042 C C . GLU C 1 152 ? -12.716 -4.394 5.008 1.00 12.12 131 GLU C C 1
ATOM 3043 O O . GLU C 1 152 ? -12.011 -3.725 4.234 1.00 11.37 131 GLU C O 1
ATOM 3049 N N . ASN C 1 153 ? -12.457 -5.660 5.357 1.00 11.34 132 ASN C N 1
ATOM 3050 C CA . ASN C 1 153 ? -11.258 -6.360 4.919 1.00 10.30 132 ASN C CA 1
ATOM 3051 C C . ASN C 1 153 ? -11.290 -6.559 3.427 1.00 9.69 132 ASN C C 1
ATOM 3052 O O . ASN C 1 153 ? -10.257 -6.448 2.790 1.00 8.00 132 ASN C O 1
ATOM 3057 N N . ALA C 1 154 ? -12.483 -6.833 2.882 1.00 9.24 133 ALA C N 1
ATOM 3058 C CA . ALA C 1 154 ? -12.651 -6.983 1.434 1.00 10.01 133 ALA C CA 1
ATOM 3059 C C . ALA C 1 154 ? -12.366 -5.703 0.670 1.00 10.00 133 ALA C C 1
ATOM 3060 O O . ALA C 1 154 ? -11.786 -5.753 -0.400 1.00 11.08 133 ALA C O 1
ATOM 3062 N N . LYS C 1 155 ? -12.774 -4.559 1.209 1.00 10.70 134 LYS C N 1
ATOM 3063 C CA . LYS C 1 155 ? -12.479 -3.264 0.583 1.00 10.25 134 LYS C CA 1
ATOM 3064 C C . LYS C 1 155 ? -10.959 -3.030 0.514 1.00 9.45 134 LYS C C 1
ATOM 3065 O O . LYS C 1 155 ? -10.438 -2.534 -0.489 1.00 9.76 134 LYS C O 1
ATOM 3071 N N . LYS C 1 156 ? -10.263 -3.406 1.578 1.00 8.30 135 LYS C N 1
ATOM 3072 C CA . LYS C 1 156 ? -8.811 -3.272 1.645 1.00 8.74 135 LYS C CA 1
ATOM 3073 C C . LYS C 1 156 ? -8.146 -4.116 0.565 1.00 8.42 135 LYS C C 1
ATOM 3074 O O . LYS C 1 156 ? -7.244 -3.649 -0.135 1.00 8.05 135 LYS C O 1
ATOM 3080 N N . ILE C 1 157 ? -8.595 -5.366 0.441 1.00 7.82 136 ILE C N 1
ATOM 3081 C CA . ILE C 1 157 ? -8.083 -6.251 -0.609 1.00 7.66 136 ILE C CA 1
ATOM 3082 C C . ILE C 1 157 ? -8.438 -5.730 -1.996 1.00 7.29 136 ILE C C 1
ATOM 3083 O O . ILE C 1 157 ? -7.585 -5.737 -2.882 1.00 7.08 136 ILE C O 1
ATOM 3088 N N . ARG C 1 158 ? -9.679 -5.266 -2.177 1.00 7.94 137 ARG C N 1
ATOM 3089 C CA . ARG C 1 158 ? -10.119 -4.716 -3.474 1.00 9.17 137 ARG C CA 1
ATOM 3090 C C . ARG C 1 158 ? -9.222 -3.541 -3.864 1.00 9.68 137 ARG C C 1
ATOM 3091 O O . ARG C 1 158 ? -8.792 -3.428 -5.018 1.00 10.20 137 ARG C O 1
ATOM 3099 N N . ALA C 1 159 ? -8.944 -2.676 -2.893 1.00 9.43 138 ALA C N 1
ATOM 3100 C CA . ALA C 1 159 ? -8.070 -1.511 -3.099 1.00 10.03 138 ALA C CA 1
ATOM 3101 C C . ALA C 1 159 ? -6.637 -1.889 -3.488 1.00 10.41 138 ALA C C 1
ATOM 3102 O O . ALA C 1 159 ? -5.960 -1.112 -4.159 1.00 9.65 138 ALA C O 1
ATOM 3104 N N . ALA C 1 160 ? -6.192 -3.087 -3.101 1.00 10.64 139 ALA C N 1
ATOM 3105 C CA . ALA C 1 160 ? -4.815 -3.518 -3.389 1.00 12.19 139 ALA C CA 1
ATOM 3106 C C . ALA C 1 160 ? -4.653 -4.225 -4.739 1.00 12.57 139 ALA C C 1
ATOM 3107 O O . ALA C 1 160 ? -3.531 -4.507 -5.173 1.00 13.59 139 ALA C O 1
ATOM 3109 N N . LEU C 1 161 ? -5.769 -4.505 -5.398 1.00 13.56 140 LEU C N 1
ATOM 3110 C CA . LEU C 1 161 ? -5.761 -5.155 -6.703 1.00 14.00 140 LEU C CA 1
ATOM 3111 C C . LEU C 1 161 ? -5.131 -4.294 -7.796 1.00 14.74 140 LEU C C 1
ATOM 3112 O O . LEU C 1 161 ? -4.955 -3.080 -7.653 1.00 14.67 140 LEU C O 1
ATOM 3118 N N . ALA D 1 25 ? 16.113 -11.226 -4.159 1.00 13.95 4 ALA D N 1
ATOM 3119 C CA . ALA D 1 25 ? 16.326 -11.752 -5.535 1.00 13.61 4 ALA D CA 1
ATOM 3120 C C . ALA D 1 25 ? 16.112 -13.264 -5.564 1.00 12.88 4 ALA D C 1
ATOM 3121 O O . ALA D 1 25 ? 16.332 -13.949 -4.573 1.00 12.98 4 ALA D O 1
ATOM 3123 N N . TYR D 1 26 ? 15.710 -13.784 -6.721 1.00 11.98 5 TYR D N 1
A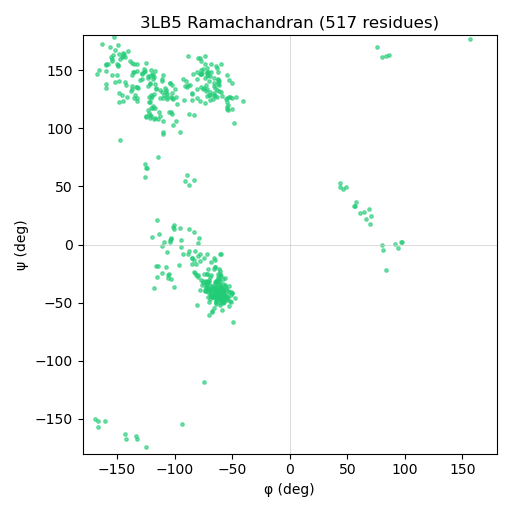TOM 3124 C CA . TYR D 1 26 ? 15.641 -15.228 -6.924 1.00 10.28 5 TYR D CA 1
ATOM 3125 C C . TYR D 1 26 ? 17.043 -15.816 -6.780 1.00 9.92 5 TYR D C 1
ATOM 3126 O O . TYR D 1 26 ? 18.005 -15.248 -7.269 1.00 9.86 5 TYR D O 1
ATOM 3135 N N . ASP D 1 27 ? 17.145 -16.950 -6.105 1.00 9.65 6 ASP D N 1
ATOM 3136 C CA . ASP D 1 27 ? 18.418 -17.609 -5.865 1.00 9.93 6 ASP D CA 1
ATOM 3137 C C . ASP D 1 27 ? 18.615 -18.739 -6.879 1.00 9.69 6 ASP D C 1
ATOM 3138 O O . ASP D 1 27 ? 17.999 -19.783 -6.760 1.00 9.39 6 ASP D O 1
ATOM 3143 N N . ASN D 1 28 ? 19.500 -18.544 -7.862 1.00 9.80 7 ASN D N 1
ATOM 3144 C CA . ASN D 1 28 ? 19.703 -19.566 -8.896 1.00 10.30 7 ASN D CA 1
ATOM 3145 C C . ASN D 1 28 ? 20.438 -20.827 -8.395 1.00 10.50 7 ASN D C 1
ATOM 3146 O O . ASN D 1 28 ? 20.554 -21.811 -9.135 1.00 10.10 7 ASN D O 1
ATOM 3151 N N . ASN D 1 29 ? 20.946 -20.786 -7.154 1.00 10.31 8 ASN D N 1
ATOM 3152 C CA . ASN D 1 29 ? 21.481 -21.984 -6.519 1.00 10.15 8 ASN D CA 1
ATOM 3153 C C . ASN D 1 29 ? 20.536 -22.656 -5.506 1.00 10.02 8 ASN D C 1
ATOM 3154 O O . ASN D 1 29 ? 20.965 -23.533 -4.751 1.00 9.82 8 ASN D O 1
ATOM 3159 N N . ASN D 1 30 ? 19.255 -22.273 -5.498 1.00 9.91 9 ASN D N 1
ATOM 3160 C CA . ASN D 1 30 ? 18.279 -22.983 -4.663 1.00 9.19 9 ASN D CA 1
ATOM 3161 C C . ASN D 1 30 ? 18.154 -24.427 -5.154 1.00 9.41 9 ASN D C 1
ATOM 3162 O O . ASN D 1 30 ? 18.443 -24.741 -6.329 1.00 8.99 9 ASN D O 1
ATOM 3167 N N . ILE D 1 31 ? 17.774 -25.306 -4.249 1.00 9.08 10 ILE D N 1
ATOM 3168 C CA . ILE D 1 31 ? 17.887 -26.732 -4.497 1.00 10.17 10 ILE D CA 1
ATOM 3169 C C . ILE D 1 31 ? 17.049 -27.195 -5.668 1.00 9.34 10 ILE D C 1
ATOM 3170 O O . ILE D 1 31 ? 17.466 -28.075 -6.385 1.00 9.59 10 ILE D O 1
ATOM 3175 N N . PHE D 1 32 ? 15.892 -26.575 -5.884 1.00 9.28 11 PHE D N 1
ATOM 3176 C CA . PHE D 1 32 ? 15.061 -26.957 -7.016 1.00 9.40 11 PHE D CA 1
ATOM 3177 C C . PHE D 1 32 ? 15.571 -26.404 -8.343 1.00 9.30 11 PHE D C 1
ATOM 3178 O O . PHE D 1 32 ? 15.368 -27.030 -9.372 1.00 10.18 11 PHE D O 1
ATOM 3186 N N . ALA D 1 33 ? 16.231 -25.239 -8.335 1.00 9.95 12 ALA D N 1
ATOM 3187 C CA . ALA D 1 33 ? 16.889 -24.747 -9.559 1.00 10.36 12 ALA D CA 1
ATOM 3188 C C . ALA D 1 33 ? 18.041 -25.686 -9.942 1.00 10.15 12 ALA D C 1
ATOM 3189 O O . ALA D 1 33 ? 18.259 -25.985 -11.131 1.00 10.45 12 ALA D O 1
ATOM 3191 N N . LYS D 1 34 ? 18.762 -26.171 -8.931 1.00 9.34 13 LYS D N 1
ATOM 3192 C CA . LYS D 1 34 ? 19.842 -27.164 -9.149 1.00 8.83 13 LYS D CA 1
ATOM 3193 C C . LYS D 1 34 ? 19.306 -28.479 -9.718 1.00 8.83 13 LYS D C 1
ATOM 3194 O O . LYS D 1 34 ? 19.915 -29.078 -10.597 1.00 8.38 13 LYS D O 1
ATOM 3200 N N . LEU D 1 35 ? 18.166 -28.924 -9.193 1.00 9.16 14 LEU D N 1
ATOM 3201 C CA . LEU D 1 35 ? 17.473 -30.128 -9.686 1.00 9.25 14 LEU D CA 1
ATOM 3202 C C . LEU D 1 35 ? 17.087 -29.981 -11.176 1.00 8.89 14 LEU D C 1
ATOM 3203 O O . LEU D 1 35 ? 17.337 -30.884 -11.992 1.00 7.72 14 LEU D O 1
ATOM 3208 N N . ILE D 1 36 ? 16.500 -28.833 -11.516 1.00 8.62 15 ILE D N 1
ATOM 3209 C CA . ILE D 1 36 ? 16.087 -28.526 -12.903 1.00 8.58 15 ILE D CA 1
ATOM 3210 C C . ILE D 1 36 ? 17.276 -28.595 -13.873 1.00 8.23 15 ILE D C 1
ATOM 3211 O O . ILE D 1 36 ? 17.148 -29.110 -14.994 1.00 7.84 15 ILE D O 1
ATOM 3216 N N . ARG D 1 37 ? 18.425 -28.075 -13.435 1.00 8.84 16 ARG D N 1
ATOM 3217 C CA . ARG D 1 37 ? 19.653 -28.103 -14.230 1.00 8.84 16 ARG D CA 1
ATOM 3218 C C . ARG D 1 37 ? 20.393 -29.463 -14.186 1.00 8.45 16 ARG D C 1
ATOM 3219 O O . ARG D 1 37 ? 21.456 -29.617 -14.802 1.00 8.22 16 ARG D O 1
ATOM 3227 N N . ASN D 1 38 ? 19.830 -30.438 -13.471 1.00 8.25 17 ASN D N 1
ATOM 3228 C CA . ASN D 1 38 ? 20.414 -31.800 -13.380 1.00 8.58 17 ASN D CA 1
ATOM 3229 C C . ASN D 1 38 ? 21.715 -31.840 -12.562 1.00 8.79 17 ASN D C 1
ATOM 3230 O O . ASN D 1 38 ? 22.558 -32.717 -12.758 1.00 9.53 17 ASN D O 1
ATOM 3235 N N . GLU D 1 39 ? 21.874 -30.876 -11.661 1.00 9.20 18 GLU D N 1
ATOM 3236 C CA . GLU D 1 39 ? 23.072 -30.805 -10.812 1.00 9.46 18 GLU D CA 1
ATOM 3237 C C . GLU D 1 39 ? 22.975 -31.751 -9.623 1.00 10.16 18 GLU D C 1
ATOM 3238 O O . GLU D 1 39 ? 23.993 -32.197 -9.085 1.00 8.95 18 GLU D O 1
ATOM 3244 N N . ILE D 1 40 ? 21.742 -32.049 -9.232 1.00 10.81 19 ILE D N 1
ATOM 3245 C CA . ILE D 1 40 ? 21.467 -32.989 -8.147 1.00 12.61 19 ILE D CA 1
ATOM 3246 C C . ILE D 1 40 ? 20.309 -33.928 -8.534 1.00 12.87 19 ILE D C 1
ATOM 3247 O O . ILE D 1 40 ? 19.388 -33.519 -9.235 1.00 12.97 19 ILE D O 1
ATOM 3252 N N . PRO D 1 41 ? 20.368 -35.185 -8.071 1.00 13.51 20 PRO D N 1
ATOM 3253 C CA . PRO D 1 41 ? 19.412 -36.227 -8.443 1.00 13.58 20 PRO D CA 1
ATOM 3254 C C . PRO D 1 41 ? 18.019 -35.965 -7.877 1.00 12.90 20 PRO D C 1
ATOM 3255 O O . PRO D 1 41 ? 17.868 -35.261 -6.873 1.00 12.94 20 PRO D O 1
ATOM 3259 N N . SER D 1 42 ? 17.009 -36.520 -8.535 1.00 12.04 21 SER D N 1
ATOM 3260 C CA . SER D 1 42 ? 15.634 -36.459 -8.030 1.00 11.93 21 SER D CA 1
ATOM 3261 C C . SER D 1 42 ? 14.931 -37.712 -8.505 1.00 11.13 21 SER D C 1
ATOM 3262 O O . SER D 1 42 ? 15.313 -38.279 -9.523 1.00 11.09 21 SER D O 1
ATOM 3265 N N . VAL D 1 43 ? 13.920 -38.140 -7.763 1.00 10.57 22 VAL D N 1
ATOM 3266 C CA . VAL D 1 43 ? 13.075 -39.266 -8.167 1.00 10.48 22 VAL D CA 1
ATOM 3267 C C . VAL D 1 43 ? 11.849 -38.702 -8.855 1.00 10.32 22 VAL D C 1
ATOM 3268 O O . VAL D 1 43 ? 10.930 -38.266 -8.199 1.00 10.17 22 VAL D O 1
ATOM 3272 N N . ARG D 1 44 ? 11.874 -38.661 -10.185 1.00 10.25 23 ARG D N 1
ATOM 3273 C CA . ARG D 1 44 ? 10.855 -37.961 -10.958 1.00 9.77 23 ARG D CA 1
ATOM 3274 C C . ARG D 1 44 ? 9.685 -38.864 -11.306 1.00 10.76 23 ARG D C 1
ATOM 3275 O O . ARG D 1 44 ? 9.870 -40.045 -11.635 1.00 11.38 23 ARG D O 1
ATOM 3283 N N . VAL D 1 45 ? 8.476 -38.322 -11.241 1.00 10.16 24 VAL D N 1
ATOM 3284 C CA . VAL D 1 45 ? 7.311 -39.121 -11.624 1.00 11.45 24 VAL D CA 1
ATOM 3285 C C . VAL D 1 45 ? 6.697 -38.686 -12.958 1.00 11.70 24 VAL D C 1
ATOM 3286 O O . VAL D 1 45 ? 5.919 -39.429 -13.577 1.00 11.96 24 VAL D O 1
ATOM 3290 N N . TYR D 1 46 ? 7.017 -37.459 -13.363 1.00 11.81 25 TYR D N 1
ATOM 3291 C CA . TYR D 1 46 ? 6.397 -36.836 -14.521 1.00 12.67 25 TYR D CA 1
ATOM 3292 C C . TYR D 1 46 ? 7.184 -35.592 -14.917 1.00 12.29 25 TYR D C 1
ATOM 3293 O O . TYR D 1 46 ? 7.708 -34.877 -14.068 1.00 12.79 25 TYR D O 1
ATOM 3302 N N . GLU D 1 47 ? 7.226 -35.325 -16.210 1.00 12.12 26 GLU D N 1
ATOM 3303 C CA . GLU D 1 47 ? 7.983 -34.203 -16.712 1.00 12.27 26 GLU D CA 1
ATOM 3304 C C . GLU D 1 47 ? 7.430 -33.882 -18.096 1.00 12.84 26 GLU D C 1
ATOM 3305 O O . GLU D 1 47 ? 7.143 -34.784 -18.867 1.00 11.66 26 GLU D O 1
ATOM 3311 N N . ASP D 1 48 ? 7.199 -32.599 -18.365 1.00 12.96 27 ASP D N 1
ATOM 3312 C CA . ASP D 1 48 ? 6.882 -32.140 -19.718 1.00 13.48 27 ASP D CA 1
ATOM 3313 C C . ASP D 1 48 ? 7.753 -30.929 -20.015 1.00 12.98 27 ASP D C 1
ATOM 3314 O O . ASP D 1 48 ? 8.696 -30.679 -19.278 1.00 12.31 27 ASP D O 1
ATOM 3319 N N . ASP D 1 49 ? 7.454 -30.191 -21.088 1.00 12.95 28 ASP D N 1
ATOM 3320 C CA . ASP D 1 49 ? 8.253 -29.047 -21.471 1.00 12.61 28 ASP D CA 1
ATOM 3321 C C . ASP D 1 49 ? 8.370 -28.011 -20.344 1.00 12.90 28 ASP D C 1
ATOM 3322 O O . ASP D 1 49 ? 9.383 -27.314 -20.260 1.00 11.68 28 ASP D O 1
ATOM 3327 N N . ASP D 1 50 ? 7.353 -27.946 -19.472 1.00 11.58 29 ASP D N 1
ATOM 3328 C CA . ASP D 1 50 ? 7.232 -26.837 -18.518 1.00 11.31 29 ASP D CA 1
ATOM 3329 C C . ASP D 1 50 ? 7.373 -27.225 -17.056 1.00 11.18 29 ASP D C 1
ATOM 3330 O O . ASP D 1 50 ? 7.588 -26.342 -16.226 1.00 10.05 29 ASP D O 1
ATOM 3335 N N . VAL D 1 51 ? 7.208 -28.508 -16.725 1.00 10.49 30 VAL D N 1
ATOM 3336 C CA . VAL D 1 51 ? 7.143 -28.915 -15.301 1.00 10.80 30 VAL D CA 1
ATOM 3337 C C . VAL D 1 51 ? 7.910 -30.200 -14.988 1.00 10.10 30 VAL D C 1
ATOM 3338 O O . VAL D 1 51 ? 8.174 -31.019 -15.878 1.00 9.81 30 VAL D O 1
ATOM 3342 N N . ILE D 1 52 ? 8.263 -30.357 -13.713 1.00 9.73 31 ILE D N 1
ATOM 3343 C CA . ILE D 1 52 ? 8.793 -31.608 -13.204 1.00 9.21 31 ILE D CA 1
ATOM 3344 C C . ILE D 1 52 ? 8.027 -31.896 -11.929 1.00 8.96 31 ILE D C 1
ATOM 3345 O O . ILE D 1 52 ? 7.830 -31.004 -11.087 1.00 7.72 31 ILE D O 1
ATOM 3350 N N . ALA D 1 53 ? 7.614 -33.148 -11.800 1.00 8.33 32 ALA D N 1
ATOM 3351 C CA . ALA D 1 53 ? 7.044 -33.639 -10.561 1.00 7.90 32 ALA D CA 1
ATOM 3352 C C . ALA D 1 53 ? 7.960 -34.746 -10.043 1.00 7.43 32 ALA D C 1
ATOM 3353 O O . ALA D 1 53 ? 8.448 -35.577 -10.821 1.00 6.38 32 ALA D O 1
ATOM 3355 N N . PHE D 1 54 ? 8.191 -34.742 -8.727 1.00 7.03 33 PHE D N 1
ATOM 3356 C CA . PHE D 1 54 ? 9.166 -35.612 -8.119 1.00 7.29 33 PHE D CA 1
ATOM 3357 C C . PHE D 1 54 ? 8.827 -35.853 -6.652 1.00 7.67 33 PHE D C 1
ATOM 3358 O O . PHE D 1 54 ? 8.087 -35.088 -6.047 1.00 8.26 33 PHE D O 1
ATOM 3366 N N . MET D 1 55 ? 9.401 -36.913 -6.099 1.00 7.58 34 MET D N 1
ATOM 3367 C CA . MET D 1 55 ? 9.109 -37.352 -4.732 1.00 7.43 34 MET D CA 1
ATOM 3368 C C . MET D 1 55 ? 9.715 -36.419 -3.684 1.00 8.67 34 MET D C 1
ATOM 3369 O O . MET D 1 55 ? 10.891 -36.028 -3.790 1.00 7.87 34 MET D O 1
ATOM 3374 N N . ASP D 1 56 ? 8.905 -36.033 -2.694 1.00 9.66 35 ASP D N 1
ATOM 3375 C CA . ASP D 1 56 ? 9.406 -35.263 -1.557 1.00 11.49 35 ASP D CA 1
ATOM 3376 C C . ASP D 1 56 ? 10.259 -36.241 -0.769 1.00 11.44 35 ASP D C 1
ATOM 3377 O O . ASP D 1 56 ? 9.831 -37.374 -0.488 1.00 11.55 35 ASP D O 1
ATOM 3382 N N . ILE D 1 57 ? 11.488 -35.849 -0.455 1.00 12.00 36 ILE D N 1
ATOM 3383 C CA . ILE D 1 57 ? 12.396 -36.780 0.244 1.00 12.15 36 ILE D CA 1
ATOM 3384 C C . ILE D 1 57 ? 12.203 -36.853 1.753 1.00 12.56 36 ILE D C 1
ATOM 3385 O O . ILE D 1 57 ? 12.856 -37.664 2.424 1.00 12.58 36 ILE D O 1
ATOM 3390 N N . MET D 1 58 ? 11.331 -35.997 2.278 1.00 13.22 37 MET D N 1
ATOM 3391 C CA . MET D 1 58 ? 10.833 -36.120 3.657 1.00 14.71 37 MET D CA 1
ATOM 3392 C C . MET D 1 58 ? 9.300 -36.165 3.623 1.00 14.44 37 MET D C 1
ATOM 3393 O O . MET D 1 58 ? 8.634 -35.242 4.103 1.00 14.36 37 MET D O 1
ATOM 3398 N N . PRO D 1 59 ? 8.725 -37.235 3.034 1.00 14.71 38 PRO D N 1
ATOM 3399 C CA . PRO D 1 59 ? 7.289 -37.239 2.777 1.00 14.07 38 PRO D CA 1
ATOM 3400 C C . PRO D 1 59 ? 6.452 -37.159 4.048 1.00 14.70 38 PRO D C 1
ATOM 3401 O O . PRO D 1 59 ? 6.796 -37.763 5.068 1.00 14.11 38 PRO D O 1
ATOM 3405 N N . GLN D 1 60 ? 5.358 -36.408 3.978 1.00 14.50 39 GLN D N 1
ATOM 3406 C CA . GLN D 1 60 ? 4.409 -36.352 5.079 1.00 14.86 39 GLN D CA 1
ATOM 3407 C C . GLN D 1 60 ? 3.462 -37.557 5.040 1.00 14.40 39 GLN D C 1
ATOM 3408 O O . GLN D 1 60 ? 2.810 -37.890 6.037 1.00 13.58 39 GLN D O 1
ATOM 3414 N N . ALA D 1 61 ? 3.424 -38.217 3.883 1.00 12.98 40 ALA D N 1
ATOM 3415 C CA . ALA D 1 61 ? 2.681 -39.457 3.684 1.00 12.11 40 ALA D CA 1
ATOM 3416 C C . ALA D 1 61 ? 3.295 -40.184 2.480 1.00 11.44 40 ALA D C 1
ATOM 3417 O O . ALA D 1 61 ? 3.891 -39.529 1.626 1.00 10.84 40 ALA D O 1
ATOM 3419 N N . PRO D 1 62 ? 3.137 -41.526 2.401 1.00 11.06 41 PRO D N 1
ATOM 3420 C CA . PRO D 1 62 ? 3.682 -42.223 1.241 1.00 10.57 41 PRO D CA 1
ATOM 3421 C C . PRO D 1 62 ? 3.053 -41.681 -0.041 1.00 10.35 41 PRO D C 1
ATOM 3422 O O . PRO D 1 62 ? 1.820 -41.539 -0.138 1.00 10.70 41 PRO D O 1
ATOM 3426 N N . GLY D 1 63 ? 3.904 -41.374 -1.006 1.00 9.14 42 GLY D N 1
ATOM 3427 C CA . GLY D 1 63 ? 3.466 -40.798 -2.256 1.00 8.60 42 GLY D CA 1
ATOM 3428 C C . GLY D 1 63 ? 3.446 -39.270 -2.302 1.00 8.27 42 GLY D C 1
ATOM 3429 O O . GLY D 1 63 ? 3.053 -38.712 -3.331 1.00 8.35 42 GLY D O 1
ATOM 3430 N N . HIS D 1 64 ? 3.829 -38.600 -1.210 1.00 6.85 43 HIS D N 1
ATOM 3431 C CA . HIS D 1 64 ? 3.976 -37.111 -1.183 1.00 6.90 43 HIS D CA 1
ATOM 3432 C C . HIS D 1 64 ? 4.843 -36.651 -2.380 1.00 7.38 43 HIS D C 1
ATOM 3433 O O . HIS D 1 64 ? 6.020 -37.021 -2.488 1.00 7.51 43 HIS D O 1
ATOM 3440 N N . THR D 1 65 ? 4.243 -35.877 -3.275 1.00 6.94 44 THR D N 1
ATOM 3441 C CA . THR D 1 65 ? 4.876 -35.456 -4.535 1.00 7.76 44 THR D CA 1
ATOM 3442 C C . THR D 1 65 ? 4.933 -33.937 -4.613 1.00 7.83 44 THR D C 1
ATOM 3443 O O . THR D 1 65 ? 4.032 -33.248 -4.126 1.00 7.84 44 THR D O 1
ATOM 3447 N N . LEU D 1 66 ? 6.005 -33.427 -5.212 1.00 8.39 45 LEU D N 1
ATOM 3448 C CA . LEU D 1 66 ? 6.147 -31.994 -5.470 1.00 9.56 45 LEU D CA 1
ATOM 3449 C C . LEU D 1 66 ? 6.072 -31.716 -6.970 1.00 10.09 45 LEU D C 1
ATOM 3450 O O . LEU D 1 66 ? 6.576 -32.497 -7.754 1.00 10.35 45 LEU D O 1
ATOM 3455 N N . VAL D 1 67 ? 5.413 -30.618 -7.350 1.00 9.96 46 VAL D N 1
ATOM 3456 C CA . VAL D 1 67 ? 5.359 -30.151 -8.760 1.00 9.17 46 VAL D CA 1
ATOM 3457 C C . VAL D 1 67 ? 5.968 -28.757 -8.785 1.00 8.08 46 VAL D C 1
ATOM 3458 O O . VAL D 1 67 ? 5.575 -27.891 -7.971 1.00 8.57 46 VAL D O 1
ATOM 3462 N N . ILE D 1 68 ? 6.929 -28.572 -9.688 1.00 7.69 47 ILE D N 1
ATOM 3463 C CA . ILE D 1 68 ? 7.639 -27.291 -9.879 1.00 7.10 47 ILE D CA 1
ATOM 3464 C C . ILE D 1 68 ? 7.576 -26.873 -11.339 1.00 7.48 47 ILE D C 1
ATOM 3465 O O . ILE D 1 68 ? 7.539 -27.720 -12.223 1.00 7.05 47 ILE D O 1
ATOM 3470 N N . PRO D 1 69 ? 7.553 -25.548 -11.603 1.00 7.87 48 PRO D N 1
ATOM 3471 C CA . PRO D 1 69 ? 7.781 -25.106 -12.968 1.00 8.16 48 PRO D CA 1
ATOM 3472 C C . PRO D 1 69 ? 9.269 -25.240 -13.280 1.00 8.23 48 PRO D C 1
ATOM 3473 O O . PRO D 1 69 ? 10.093 -25.123 -12.367 1.00 9.14 48 PRO D O 1
ATOM 3477 N N . LYS D 1 70 ? 9.633 -25.462 -14.539 1.00 7.02 49 LYS D N 1
ATOM 3478 C CA . LYS D 1 70 ? 11.066 -25.402 -14.894 1.00 7.58 49 LYS D CA 1
ATOM 3479 C C . LYS D 1 70 ? 11.505 -23.944 -14.938 1.00 8.23 49 LYS D C 1
ATOM 3480 O O . LYS D 1 70 ? 12.645 -23.634 -14.618 1.00 9.41 49 LYS D O 1
ATOM 3486 N N . LYS D 1 71 ? 10.607 -23.046 -15.312 1.00 8.00 50 LYS D N 1
ATOM 3487 C CA . LYS D 1 71 ? 10.957 -21.602 -15.272 1.00 8.37 50 LYS D CA 1
ATOM 3488 C C . LYS D 1 71 ? 10.880 -21.090 -13.811 1.00 9.08 50 LYS D C 1
ATOM 3489 O O . LYS D 1 71 ? 9.842 -21.204 -13.151 1.00 10.56 50 LYS D O 1
ATOM 3495 N N . GLY D 1 72 ? 11.980 -20.531 -13.318 1.00 9.60 51 GLY D N 1
ATOM 3496 C CA . GLY D 1 72 ? 12.102 -20.118 -11.902 1.00 9.63 51 GLY D CA 1
ATOM 3497 C C . GLY D 1 72 ? 11.326 -18.876 -11.465 1.00 9.84 51 GLY D C 1
ATOM 3498 O O . GLY D 1 72 ? 11.245 -17.873 -12.181 1.00 9.15 51 GLY D O 1
ATOM 3499 N N . SER D 1 73 ? 10.705 -18.958 -10.287 1.00 9.23 52 SER D N 1
ATOM 3500 C CA . SER D 1 73 ? 10.335 -17.766 -9.558 1.00 8.96 52 SER D CA 1
ATOM 3501 C C . SER D 1 73 ? 10.448 -18.180 -8.100 1.00 8.80 52 SER D C 1
ATOM 3502 O O . SER D 1 73 ? 10.522 -19.376 -7.794 1.00 8.55 52 SER D O 1
ATOM 3505 N N . ARG D 1 74 ? 10.481 -17.207 -7.203 1.00 8.38 53 ARG D N 1
ATOM 3506 C CA . ARG D 1 74 ? 10.584 -17.544 -5.773 1.00 8.86 53 ARG D CA 1
ATOM 3507 C C . ARG D 1 74 ? 9.351 -18.305 -5.272 1.00 9.54 53 ARG D C 1
ATOM 3508 O O . ARG D 1 74 ? 9.463 -19.228 -4.476 1.00 10.71 53 ARG D O 1
ATOM 3516 N N . ASN D 1 75 ? 8.172 -17.898 -5.733 1.00 9.11 54 ASN D N 1
ATOM 3517 C CA . ASN D 1 75 ? 6.921 -18.485 -5.257 1.00 9.51 54 ASN D CA 1
ATOM 3518 C C . ASN D 1 75 ? 5.765 -18.086 -6.174 1.00 9.31 54 ASN D C 1
ATOM 3519 O O . ASN D 1 75 ? 5.974 -17.839 -7.364 1.00 9.38 54 ASN D O 1
ATOM 3524 N N . LEU D 1 76 ? 4.548 -18.016 -5.640 1.00 10.04 55 LEU D N 1
ATOM 3525 C CA . LEU D 1 76 ? 3.421 -17.700 -6.476 1.00 9.96 55 LEU D CA 1
ATOM 3526 C C . LEU D 1 76 ? 3.330 -16.193 -6.750 1.00 10.82 55 LEU D C 1
ATOM 3527 O O . LEU D 1 76 ? 2.833 -15.787 -7.805 1.00 11.33 55 LEU D O 1
ATOM 3532 N N . LEU D 1 77 ? 3.833 -15.387 -5.810 1.00 10.14 56 LEU D N 1
ATOM 3533 C CA . LEU D 1 77 ? 3.728 -13.917 -5.864 1.00 11.00 56 LEU D CA 1
ATOM 3534 C C . LEU D 1 77 ? 4.467 -13.298 -7.040 1.00 11.24 56 LEU D C 1
ATOM 3535 O O . LEU D 1 77 ? 4.038 -12.254 -7.576 1.00 12.05 56 LEU D O 1
ATOM 3540 N N . ASP D 1 78 ? 5.569 -13.934 -7.436 1.00 11.32 57 ASP D N 1
ATOM 3541 C CA . ASP D 1 78 ? 6.432 -13.404 -8.491 1.00 11.69 57 ASP D CA 1
ATOM 3542 C C . ASP D 1 78 ? 6.434 -14.209 -9.810 1.00 11.92 57 ASP D C 1
ATOM 3543 O O . ASP D 1 78 ? 7.098 -13.806 -10.776 1.00 11.03 57 ASP D O 1
ATOM 3548 N N . ALA D 1 79 ? 5.677 -15.309 -9.855 1.00 11.38 58 ALA D N 1
ATOM 3549 C CA . ALA D 1 79 ? 5.641 -16.148 -11.052 1.00 11.63 58 ALA D CA 1
ATOM 3550 C C . ALA D 1 79 ? 4.937 -15.415 -12.181 1.00 11.87 58 ALA D C 1
ATOM 3551 O O . ALA D 1 79 ? 4.033 -14.632 -11.939 1.00 11.56 58 ALA D O 1
ATOM 3553 N N . ASP D 1 80 ? 5.383 -15.625 -13.415 1.00 12.70 59 ASP D N 1
ATOM 3554 C CA A ASP D 1 80 ? 4.632 -15.087 -14.520 0.50 12.96 59 ASP D CA 1
ATOM 3555 C CA B ASP D 1 80 ? 4.647 -15.167 -14.594 0.50 13.11 59 ASP D CA 1
ATOM 3556 C C . ASP D 1 80 ? 3.337 -15.910 -14.640 1.00 13.27 59 ASP D C 1
ATOM 3557 O O . ASP D 1 80 ? 3.310 -17.123 -14.396 1.00 12.80 59 ASP D O 1
ATOM 3566 N N . THR D 1 81 ? 2.259 -15.212 -14.971 1.00 13.54 60 THR D N 1
ATOM 3567 C CA . THR D 1 81 ? 0.929 -15.813 -14.972 1.00 13.75 60 THR D CA 1
ATOM 3568 C C . THR D 1 81 ? 0.828 -17.001 -15.933 1.00 13.73 60 THR D C 1
ATOM 3569 O O . THR D 1 81 ? 0.175 -17.997 -15.618 1.00 14.45 60 THR D O 1
ATOM 3573 N N . GLU D 1 82 ? 1.510 -16.906 -17.078 1.00 12.95 61 GLU D N 1
ATOM 3574 C CA A GLU D 1 82 ? 1.476 -17.926 -18.113 0.50 12.58 61 GLU D CA 1
ATOM 3575 C CA B GLU D 1 82 ? 1.444 -17.955 -18.099 0.50 12.37 61 GLU D CA 1
ATOM 3576 C C . GLU D 1 82 ? 2.093 -19.246 -17.610 1.00 11.88 61 GLU D C 1
ATOM 3577 O O . GLU D 1 82 ? 1.665 -20.332 -17.975 1.00 11.29 61 GLU D O 1
ATOM 3588 N N . THR D 1 83 ? 3.115 -19.138 -16.760 1.00 11.34 62 THR D N 1
ATOM 3589 C CA . THR D 1 83 ? 3.715 -20.331 -16.150 1.00 10.35 62 THR D CA 1
ATOM 3590 C C . THR D 1 83 ? 2.708 -21.106 -15.284 1.00 11.23 62 THR D C 1
ATOM 3591 O O . THR D 1 83 ? 2.819 -22.330 -15.121 1.00 9.73 62 THR D O 1
ATOM 3595 N N . LEU D 1 84 ? 1.732 -20.396 -14.725 1.00 10.91 63 LEU D N 1
ATOM 3596 C CA . LEU D 1 84 ? 0.852 -21.028 -13.744 1.00 11.25 63 LEU D CA 1
ATOM 3597 C C . LEU D 1 84 ? -0.090 -22.031 -14.380 1.00 11.51 63 LEU D C 1
ATOM 3598 O O . LEU D 1 84 ? -0.597 -22.939 -13.724 1.00 11.79 63 LEU D O 1
ATOM 3603 N N . PHE D 1 85 ? -0.300 -21.885 -15.676 1.00 10.38 64 PHE D N 1
ATOM 3604 C CA . PHE D 1 85 ? -1.190 -22.772 -16.367 1.00 11.55 64 PHE D CA 1
ATOM 3605 C C . PHE D 1 85 ? -0.629 -24.215 -16.495 1.00 10.84 64 PHE D C 1
ATOM 3606 O O . PHE D 1 85 ? -1.221 -25.132 -15.963 1.00 10.88 64 PHE D O 1
ATOM 3614 N N . PRO D 1 86 ? 0.528 -24.413 -17.161 1.00 11.39 65 PRO D N 1
ATOM 3615 C CA . PRO D 1 86 ? 1.072 -25.784 -17.108 1.00 10.80 65 PRO D CA 1
ATOM 3616 C C . PRO D 1 86 ? 1.304 -26.311 -15.673 1.00 10.16 65 PRO D C 1
ATOM 3617 O O . PRO D 1 86 ? 1.119 -27.509 -15.411 1.00 9.80 65 PRO D O 1
ATOM 3621 N N . VAL D 1 87 ? 1.704 -25.436 -14.753 1.00 9.45 66 VAL D N 1
ATOM 3622 C CA . VAL D 1 87 ? 1.870 -25.874 -13.377 1.00 9.06 66 VAL D CA 1
ATOM 3623 C C . VAL D 1 87 ? 0.562 -26.451 -12.799 1.00 8.94 66 VAL D C 1
ATOM 3624 O O . VAL D 1 87 ? 0.545 -27.593 -12.356 1.00 9.82 66 VAL D O 1
ATOM 3628 N N . ILE D 1 88 ? -0.521 -25.683 -12.820 1.00 8.47 67 ILE D N 1
ATOM 3629 C CA . ILE D 1 88 ? -1.786 -26.156 -12.233 1.00 7.41 67 ILE D CA 1
ATOM 3630 C C . ILE D 1 88 ? -2.367 -27.369 -12.960 1.00 7.34 67 ILE D C 1
ATOM 3631 O O . ILE D 1 88 ? -2.949 -28.233 -12.325 1.00 7.24 67 ILE D O 1
ATOM 3636 N N . LYS D 1 89 ? -2.177 -27.446 -14.276 1.00 7.45 68 LYS D N 1
ATOM 3637 C CA . LYS D 1 89 ? -2.582 -28.618 -15.046 1.00 8.59 68 LYS D CA 1
ATOM 3638 C C . LYS D 1 89 ? -1.833 -29.896 -14.591 1.00 8.16 68 LYS D C 1
ATOM 3639 O O . LYS D 1 89 ? -2.449 -30.970 -14.442 1.00 8.45 68 LYS D O 1
ATOM 3645 N N . ALA D 1 90 ? -0.520 -29.781 -14.357 1.00 8.09 69 ALA D N 1
ATOM 3646 C CA . ALA D 1 90 ? 0.283 -30.866 -13.787 1.00 8.31 69 ALA D CA 1
ATOM 3647 C C . ALA D 1 90 ? -0.114 -31.191 -12.344 1.00 8.51 69 ALA D C 1
ATOM 3648 O O . ALA D 1 90 ? -0.141 -32.352 -11.954 1.00 8.36 69 ALA D O 1
ATOM 3650 N N . VAL D 1 91 ? -0.436 -30.170 -11.552 1.00 9.27 70 VAL D N 1
ATOM 3651 C CA . VAL D 1 91 ? -0.880 -30.421 -10.181 1.00 9.17 70 VAL D CA 1
ATOM 3652 C C . VAL D 1 91 ? -2.157 -31.291 -10.173 1.00 9.36 70 VAL D C 1
ATOM 3653 O O . VAL D 1 91 ? -2.273 -32.228 -9.364 1.00 9.45 70 VAL D O 1
ATOM 3657 N N . GLN D 1 92 ? -3.087 -30.999 -11.078 1.00 8.55 71 GLN D N 1
ATOM 3658 C CA . GLN D 1 92 ? -4.299 -31.813 -11.235 1.00 8.45 71 GLN D CA 1
ATOM 3659 C C . GLN D 1 92 ? -3.989 -33.249 -11.692 1.00 8.39 71 GLN D C 1
ATOM 3660 O O . GLN D 1 92 ? -4.476 -34.216 -11.096 1.00 7.89 71 GLN D O 1
ATOM 3666 N N . LYS D 1 93 ? -3.171 -33.380 -12.735 1.00 8.13 72 LYS D N 1
ATOM 3667 C CA . LYS D 1 93 ? -2.720 -34.672 -13.216 1.00 9.60 72 LYS D CA 1
ATOM 3668 C C . LYS D 1 93 ? -2.065 -35.517 -12.106 1.00 9.76 72 LYS D C 1
ATOM 3669 O O . LYS D 1 93 ? -2.371 -36.730 -11.954 1.00 9.53 72 LYS D O 1
ATOM 3675 N N . ILE D 1 94 ? -1.165 -34.903 -11.343 1.00 10.29 73 ILE D N 1
ATOM 3676 C CA . ILE D 1 94 ? -0.479 -35.609 -10.248 1.00 10.68 73 ILE D CA 1
ATOM 3677 C C . ILE D 1 94 ? -1.422 -35.910 -9.078 1.00 10.38 73 ILE D C 1
ATOM 3678 O O . ILE D 1 94 ? -1.354 -36.988 -8.496 1.00 9.11 73 ILE D O 1
ATOM 3683 N N . ALA D 1 95 ? -2.309 -34.971 -8.744 1.00 10.15 74 ALA D N 1
ATOM 3684 C CA . ALA D 1 95 ? -3.353 -35.250 -7.740 1.00 10.46 74 ALA D CA 1
ATOM 3685 C C . ALA D 1 95 ? -4.112 -36.548 -8.056 1.00 10.55 74 ALA D C 1
ATOM 3686 O O . ALA D 1 95 ? -4.262 -37.426 -7.192 1.00 9.68 74 ALA D O 1
ATOM 3688 N N . LYS D 1 96 ? -4.562 -36.675 -9.308 1.00 10.58 75 LYS D N 1
ATOM 3689 C CA . LYS D 1 96 ? -5.356 -37.832 -9.726 1.00 10.53 75 LYS D CA 1
ATOM 3690 C C . LYS D 1 96 ? -4.515 -39.128 -9.682 1.00 10.06 75 LYS D C 1
ATOM 3691 O O . LYS D 1 96 ? -4.954 -40.139 -9.140 1.00 9.61 75 LYS D O 1
ATOM 3697 N N . ALA D 1 97 ? -3.291 -39.044 -10.201 1.00 9.77 76 ALA D N 1
ATOM 3698 C CA . ALA D 1 97 ? -2.357 -40.172 -10.261 1.00 10.00 76 ALA D CA 1
ATOM 3699 C C . ALA D 1 97 ? -1.964 -40.665 -8.877 1.00 9.66 76 ALA D C 1
ATOM 3700 O O . ALA D 1 97 ? -1.940 -41.874 -8.646 1.00 8.86 76 ALA D O 1
ATOM 3702 N N . VAL D 1 98 ? -1.646 -39.733 -7.972 1.00 9.25 77 VAL D N 1
ATOM 3703 C CA . VAL D 1 98 ? -1.305 -40.080 -6.584 1.00 9.08 77 VAL D CA 1
ATOM 3704 C C . VAL D 1 98 ? -2.488 -40.736 -5.847 1.00 9.79 77 VAL D C 1
ATOM 3705 O O . VAL D 1 98 ? -2.316 -41.765 -5.165 1.00 10.13 77 VAL D O 1
ATOM 3709 N N . LYS D 1 99 ? -3.687 -40.152 -5.986 1.00 9.04 78 LYS D N 1
ATOM 3710 C CA . LYS D 1 99 ? -4.889 -40.758 -5.399 1.00 9.49 78 LYS D CA 1
ATOM 3711 C C . LYS D 1 99 ? -5.136 -42.189 -5.908 1.00 9.02 78 LYS D C 1
ATOM 3712 O O . LYS D 1 99 ? -5.441 -43.081 -5.124 1.00 8.76 78 LYS D O 1
ATOM 3718 N N . LYS D 1 100 ? -5.004 -42.402 -7.211 1.00 9.61 79 LYS D N 1
ATOM 3719 C CA . LYS D 1 100 ? -5.247 -43.721 -7.788 1.00 10.26 79 LYS D CA 1
ATOM 3720 C C . LYS D 1 100 ? -4.147 -44.701 -7.343 1.00 10.05 79 LYS D C 1
ATOM 3721 O O . LYS D 1 100 ? -4.443 -45.807 -6.889 1.00 10.01 79 LYS D O 1
ATOM 3727 N N . ALA D 1 101 ? -2.886 -44.272 -7.437 1.00 10.76 80 ALA D N 1
ATOM 3728 C CA . ALA D 1 101 ? -1.747 -45.131 -7.109 1.00 10.62 80 ALA D CA 1
ATOM 3729 C C . ALA D 1 101 ? -1.779 -45.675 -5.679 1.00 11.07 80 ALA D C 1
ATOM 3730 O O . ALA D 1 101 ? -1.486 -46.855 -5.454 1.00 11.54 80 ALA D O 1
ATOM 3732 N N . PHE D 1 102 ? -2.156 -44.833 -4.721 1.00 10.72 81 PHE D N 1
ATOM 3733 C CA . PHE D 1 102 ? -2.181 -45.240 -3.305 1.00 11.16 81 PHE D CA 1
ATOM 3734 C C . PHE D 1 102 ? -3.574 -45.530 -2.779 1.00 10.69 81 PHE D C 1
ATOM 3735 O O . PHE D 1 102 ? -3.755 -45.791 -1.589 1.00 11.04 81 PHE D O 1
ATOM 3743 N N . GLN D 1 103 ? -4.552 -45.502 -3.675 1.00 10.75 82 GLN D N 1
ATOM 3744 C CA . GLN D 1 103 ? -5.956 -45.617 -3.289 1.00 11.43 82 GLN D CA 1
ATOM 3745 C C . GLN D 1 103 ? -6.269 -44.706 -2.103 1.00 11.56 82 GLN D C 1
ATOM 3746 O O . GLN D 1 103 ? -6.877 -45.135 -1.113 1.00 11.89 82 GLN D O 1
ATOM 3752 N N . ALA D 1 104 ? -5.826 -43.450 -2.210 1.00 11.50 83 ALA D N 1
ATOM 3753 C CA . ALA D 1 104 ? -6.012 -42.470 -1.151 1.00 11.85 83 ALA D CA 1
ATOM 3754 C C . ALA D 1 104 ? -7.473 -42.053 -1.069 1.00 11.74 83 ALA D C 1
ATOM 3755 O O . ALA D 1 104 ? -8.194 -42.042 -2.077 1.00 12.83 83 ALA D O 1
ATOM 3757 N N . ASP D 1 105 ? -7.914 -41.721 0.130 1.00 10.67 84 ASP D N 1
ATOM 3758 C CA . ASP D 1 105 ? -9.283 -41.247 0.311 1.00 10.66 84 ASP D CA 1
ATOM 3759 C C . ASP D 1 105 ? -9.414 -39.763 -0.019 1.00 10.44 84 ASP D C 1
ATOM 3760 O O . ASP D 1 105 ? -10.492 -39.286 -0.384 1.00 10.01 84 ASP D O 1
ATOM 3765 N N . GLY D 1 106 ? -8.299 -39.044 0.088 1.00 10.29 85 GLY D N 1
ATOM 3766 C CA . GLY D 1 106 ? -8.287 -37.624 -0.220 1.00 9.85 85 GLY D CA 1
ATOM 3767 C C . GLY D 1 106 ? -6.931 -37.147 -0.701 1.00 9.80 85 GLY D C 1
ATOM 3768 O O . GLY D 1 106 ? -5.936 -37.875 -0.586 1.00 9.63 85 GLY D O 1
ATOM 3769 N N . ILE D 1 107 ? -6.895 -35.928 -1.251 1.00 9.30 86 ILE D N 1
ATOM 3770 C CA . ILE D 1 107 ? -5.634 -35.274 -1.636 1.00 8.97 86 ILE D CA 1
ATOM 3771 C C . ILE D 1 107 ? -5.634 -33.839 -1.104 1.00 9.80 86 ILE D C 1
ATOM 3772 O O . ILE D 1 107 ? -6.582 -33.094 -1.358 1.00 9.67 86 ILE D O 1
ATOM 3777 N N . THR D 1 108 ? -4.584 -33.495 -0.351 1.00 9.69 87 THR D N 1
ATOM 3778 C CA . THR D 1 108 ? -4.284 -32.133 0.085 1.00 9.59 87 THR D CA 1
ATOM 3779 C C . THR D 1 108 ? -3.231 -31.473 -0.791 1.00 9.05 87 THR D C 1
ATOM 3780 O O . THR D 1 108 ? -2.135 -32.003 -0.999 1.00 9.79 87 THR D O 1
ATOM 3784 N N . VAL D 1 109 ? -3.571 -30.293 -1.288 1.00 9.29 88 VAL D N 1
ATOM 3785 C CA . VAL D 1 109 ? -2.659 -29.485 -2.076 1.00 8.51 88 VAL D CA 1
ATOM 3786 C C . VAL D 1 109 ? -2.294 -28.216 -1.308 1.00 8.85 88 VAL D C 1
ATOM 3787 O O . VAL D 1 109 ? -3.173 -27.475 -0.895 1.00 9.44 88 VAL D O 1
ATOM 3791 N N . MET D 1 110 ? -0.990 -27.981 -1.146 1.00 8.62 89 MET D N 1
ATOM 3792 C CA . MET D 1 110 ? -0.459 -26.825 -0.424 1.00 9.96 89 MET D CA 1
ATOM 3793 C C . MET D 1 110 ? 0.565 -26.084 -1.250 1.00 8.67 89 MET D C 1
ATOM 3794 O O . MET D 1 110 ? 1.319 -26.686 -2.035 1.00 10.07 89 MET D O 1
ATOM 3799 N N . GLN D 1 111 ? 0.599 -24.768 -1.075 1.00 7.88 90 GLN D N 1
ATOM 3800 C CA . GLN D 1 111 ? 1.620 -23.960 -1.681 1.00 7.91 90 GLN D CA 1
ATOM 3801 C C . GLN D 1 111 ? 1.946 -22.823 -0.733 1.00 8.48 90 GLN D C 1
ATOM 3802 O O . GLN D 1 111 ? 1.055 -22.114 -0.264 1.00 8.98 90 GLN D O 1
ATOM 3808 N N . PHE D 1 112 ? 3.229 -22.655 -0.446 1.00 7.62 91 PHE D N 1
ATOM 3809 C CA . PHE D 1 112 ? 3.660 -21.736 0.597 1.00 8.46 91 PHE D CA 1
ATOM 3810 C C . PHE D 1 112 ? 4.493 -20.577 0.063 1.00 7.63 91 PHE D C 1
ATOM 3811 O O . PHE D 1 112 ? 5.411 -20.759 -0.746 1.00 7.37 91 PHE D O 1
ATOM 3819 N N . ASN D 1 113 ? 4.170 -19.382 0.539 1.00 7.63 92 ASN D N 1
ATOM 3820 C CA . ASN D 1 113 ? 4.833 -18.172 0.096 1.00 7.84 92 ASN D CA 1
ATOM 3821 C C . ASN D 1 113 ? 5.487 -17.479 1.271 1.00 8.20 92 ASN D C 1
ATOM 3822 O O . ASN D 1 113 ? 4.789 -16.913 2.117 1.00 7.41 92 ASN D O 1
ATOM 3827 N N . GLU D 1 114 ? 6.820 -17.497 1.288 1.00 8.68 93 GLU D N 1
ATOM 3828 C CA . GLU D 1 114 ? 7.643 -16.777 2.297 1.00 10.14 93 GLU D CA 1
ATOM 3829 C C . GLU D 1 114 ? 7.819 -17.562 3.601 1.00 10.05 93 GLU D C 1
ATOM 3830 O O . GLU D 1 114 ? 7.090 -18.517 3.858 1.00 10.02 93 GLU D O 1
ATOM 3836 N N . ALA D 1 115 ? 8.822 -17.174 4.397 1.00 10.91 94 ALA D N 1
ATOM 3837 C CA . ALA D 1 115 ? 9.151 -17.863 5.652 1.00 10.29 94 ALA D CA 1
ATOM 3838 C C . ALA D 1 115 ? 7.972 -17.982 6.636 1.00 10.12 94 ALA D C 1
ATOM 3839 O O . ALA D 1 115 ? 7.828 -19.002 7.303 1.00 8.85 94 ALA D O 1
ATOM 3841 N N . ALA D 1 116 ? 7.143 -16.940 6.730 1.00 9.48 95 ALA D N 1
ATOM 3842 C CA . ALA D 1 116 ? 6.003 -16.962 7.665 1.00 9.16 95 ALA D CA 1
ATOM 3843 C C . ALA D 1 116 ? 4.922 -17.965 7.258 1.00 9.33 95 ALA D C 1
ATOM 3844 O O . ALA D 1 116 ? 4.077 -18.296 8.077 1.00 8.80 95 ALA D O 1
ATOM 3846 N N . SER D 1 117 ? 4.969 -18.438 6.004 1.00 8.92 96 SER D N 1
ATOM 3847 C CA . SER D 1 117 ? 4.127 -19.551 5.521 1.00 10.06 96 SER D CA 1
ATOM 3848 C C . SER D 1 117 ? 4.914 -20.884 5.463 1.00 10.30 96 SER D C 1
ATOM 3849 O O . SER D 1 117 ? 4.477 -21.863 4.858 1.00 9.58 96 SER D O 1
ATOM 3852 N N . GLN D 1 118 ? 6.071 -20.889 6.132 1.00 11.22 97 GLN D N 1
ATOM 3853 C CA . GLN D 1 118 ? 6.998 -22.018 6.199 1.00 11.96 97 GLN D CA 1
ATOM 3854 C C . GLN D 1 118 ? 7.484 -22.486 4.822 1.00 12.64 97 GLN D C 1
ATOM 3855 O O . GLN D 1 118 ? 7.663 -23.687 4.584 1.00 11.59 97 GLN D O 1
ATOM 3861 N N . GLN D 1 119 ? 7.687 -21.529 3.914 1.00 12.86 98 GLN D N 1
ATOM 3862 C CA . GLN D 1 119 ? 8.363 -21.863 2.666 1.00 14.26 98 GLN D CA 1
ATOM 3863 C C . GLN D 1 119 ? 9.860 -22.070 2.967 1.00 15.24 98 GLN D C 1
ATOM 3864 O O . GLN D 1 119 ? 10.515 -21.189 3.523 1.00 16.98 98 GLN D O 1
ATOM 3870 N N . THR D 1 120 ? 10.362 -23.256 2.636 1.00 16.45 99 THR D N 1
ATOM 3871 C CA . THR D 1 120 ? 11.730 -23.671 2.974 1.00 17.21 99 THR D CA 1
ATOM 3872 C C . THR D 1 120 ? 12.648 -23.584 1.744 1.00 16.03 99 THR D C 1
ATOM 3873 O O . THR D 1 120 ? 13.851 -23.355 1.873 1.00 16.67 99 THR D O 1
ATOM 3877 N N . VAL D 1 121 ? 12.062 -23.768 0.563 1.00 14.43 100 VAL D N 1
ATOM 3878 C CA . VAL D 1 121 ? 12.778 -23.696 -0.713 1.00 12.84 100 VAL D CA 1
ATOM 3879 C C . VAL D 1 121 ? 12.108 -22.614 -1.568 1.00 12.17 100 VAL D C 1
ATOM 3880 O O . VAL D 1 121 ? 10.892 -22.651 -1.811 1.00 12.50 100 VAL D O 1
ATOM 3884 N N . TYR D 1 122 ? 12.904 -21.632 -1.973 1.00 11.13 101 TYR D N 1
ATOM 3885 C CA . TYR D 1 122 ? 12.415 -20.428 -2.649 1.00 10.41 101 TYR D CA 1
ATOM 3886 C C . TYR D 1 122 ? 12.386 -20.561 -4.170 1.00 10.19 101 TYR D C 1
ATOM 3887 O O . TYR D 1 122 ? 12.934 -19.736 -4.902 1.00 9.29 101 TYR D O 1
ATOM 3896 N N . HIS D 1 123 ? 11.698 -21.616 -4.603 1.00 9.39 102 HIS D N 1
ATOM 3897 C CA . HIS D 1 123 ? 11.344 -21.851 -5.975 1.00 10.04 102 HIS D CA 1
ATOM 3898 C C . HIS D 1 123 ? 9.887 -22.319 -5.855 1.00 10.41 102 HIS D C 1
ATOM 3899 O O . HIS D 1 123 ? 9.553 -23.130 -4.962 1.00 10.98 102 HIS D O 1
ATOM 3906 N N . LEU D 1 124 ? 9.015 -21.772 -6.697 1.00 10.43 103 LEU D N 1
ATOM 3907 C CA . LEU D 1 124 ? 7.587 -22.103 -6.621 1.00 10.17 103 LEU D CA 1
ATOM 3908 C C . LEU D 1 124 ? 7.413 -23.615 -6.627 1.00 9.50 103 LEU D C 1
ATOM 3909 O O . LEU D 1 124 ? 7.919 -24.294 -7.522 1.00 9.09 103 LEU D O 1
ATOM 3914 N N . HIS D 1 125 ? 6.684 -24.141 -5.645 1.00 9.40 104 HIS D N 1
ATOM 3915 C CA . HIS D 1 125 ? 6.321 -25.562 -5.698 1.00 8.77 104 HIS D CA 1
ATOM 3916 C C . HIS D 1 125 ? 4.985 -25.848 -5.010 1.00 9.09 104 HIS D C 1
ATOM 3917 O O . HIS D 1 125 ? 4.646 -25.201 -4.008 1.00 9.62 104 HIS D O 1
ATOM 3924 N N . PHE D 1 126 ? 4.246 -26.815 -5.545 1.00 8.08 105 PHE D N 1
ATOM 3925 C CA . PHE D 1 126 ? 2.999 -27.294 -4.946 1.00 8.82 105 PHE D CA 1
ATOM 3926 C C . PHE D 1 126 ? 3.220 -28.670 -4.336 1.00 8.64 105 PHE D C 1
ATOM 3927 O O . PHE D 1 126 ? 3.842 -29.525 -4.954 1.00 8.49 105 PHE D O 1
ATOM 3935 N N . HIS D 1 127 ? 2.751 -28.845 -3.105 1.00 8.99 106 HIS D N 1
ATOM 3936 C CA . HIS D 1 127 ? 2.737 -30.122 -2.425 1.00 8.97 106 HIS D CA 1
ATOM 3937 C C . HIS D 1 127 ? 1.446 -30.866 -2.805 1.00 8.95 106 HIS D C 1
ATOM 3938 O O . HIS D 1 127 ? 0.345 -30.276 -2.835 1.00 9.80 106 HIS D O 1
ATOM 3945 N N . ILE D 1 128 ? 1.583 -32.154 -3.061 1.00 8.44 107 ILE D N 1
ATOM 3946 C CA . ILE D 1 128 ? 0.443 -33.033 -3.304 1.00 8.52 107 ILE D CA 1
ATOM 3947 C C . ILE D 1 128 ? 0.577 -34.155 -2.322 1.00 8.21 107 ILE D C 1
ATOM 3948 O O . ILE D 1 128 ? 1.470 -34.996 -2.446 1.00 8.95 107 ILE D O 1
ATOM 3953 N N . ILE D 1 129 ? -0.314 -34.164 -1.337 1.00 8.32 108 ILE D N 1
ATOM 3954 C CA . ILE D 1 129 ? -0.206 -35.105 -0.215 1.00 8.52 108 ILE D CA 1
ATOM 3955 C C . ILE D 1 129 ? -1.466 -35.955 -0.083 1.00 9.04 108 ILE D C 1
ATOM 3956 O O . ILE D 1 129 ? -2.545 -35.431 0.204 1.00 9.44 108 ILE D O 1
ATOM 3961 N N . PRO D 1 130 ? -1.334 -37.280 -0.279 1.00 9.32 109 PRO D N 1
ATOM 3962 C CA . PRO D 1 130 ? -2.499 -38.147 -0.133 1.00 9.34 109 PRO D CA 1
ATOM 3963 C C . PRO D 1 130 ? -2.923 -38.273 1.340 1.00 10.16 109 PRO D C 1
ATOM 3964 O O . PRO D 1 130 ? -2.082 -38.236 2.227 1.00 10.84 109 PRO D O 1
ATOM 3968 N N . ARG D 1 131 ? -4.222 -38.389 1.584 1.00 10.98 110 ARG D N 1
ATOM 3969 C CA . ARG D 1 131 ? -4.731 -38.552 2.939 1.00 12.65 110 ARG D CA 1
ATOM 3970 C C . ARG D 1 131 ? -5.600 -39.800 3.027 1.00 13.11 110 ARG D C 1
ATOM 3971 O O . ARG D 1 131 ? -6.130 -40.262 2.031 1.00 13.12 110 ARG D O 1
ATOM 3979 N N . MET D 1 132 ? -5.732 -40.344 4.228 1.00 14.59 111 MET D N 1
ATOM 3980 C CA . MET D 1 132 ? -6.516 -41.554 4.434 1.00 15.99 111 MET D CA 1
ATOM 3981 C C . MET D 1 132 ? -7.591 -41.274 5.472 1.00 16.90 111 MET D C 1
ATOM 3982 O O . MET D 1 132 ? -7.316 -40.631 6.489 1.00 17.07 111 MET D O 1
ATOM 3987 N N . GLU D 1 133 ? -8.806 -41.753 5.195 1.00 18.32 112 GLU D N 1
ATOM 3988 C CA . GLU D 1 133 ? -9.979 -41.538 6.048 1.00 19.30 112 GLU D CA 1
ATOM 3989 C C . GLU D 1 133 ? -9.732 -41.986 7.474 1.00 20.34 112 GLU D C 1
ATOM 3990 O O . GLU D 1 133 ? -9.345 -43.142 7.720 1.00 20.28 112 GLU D O 1
ATOM 3992 N N . GLY D 1 134 ? -9.976 -41.067 8.405 1.00 21.27 113 GLY D N 1
ATOM 3993 C CA . GLY D 1 134 ? -9.769 -41.310 9.831 1.00 22.37 113 GLY D CA 1
ATOM 3994 C C . GLY D 1 134 ? -8.329 -41.097 10.281 1.00 23.11 113 GLY D C 1
ATOM 3995 O O . GLY D 1 134 ? -8.066 -40.867 11.462 1.00 23.76 113 GLY D O 1
ATOM 3996 N N . ILE D 1 135 ? -7.394 -41.172 9.344 1.00 23.25 114 ILE D N 1
ATOM 3997 C CA . ILE D 1 135 ? -5.979 -41.108 9.685 1.00 23.94 114 ILE D CA 1
ATOM 3998 C C . ILE D 1 135 ? -5.461 -39.679 9.579 1.00 23.75 114 ILE D C 1
ATOM 3999 O O . ILE D 1 135 ? -5.329 -39.147 8.474 1.00 24.40 114 ILE D O 1
ATOM 4004 N N . ILE D 1 144 ? 16.087 -38.640 5.694 1.00 21.11 123 ILE D N 1
ATOM 4005 C CA . ILE D 1 144 ? 15.788 -38.840 4.265 1.00 20.84 123 ILE D CA 1
ATOM 4006 C C . ILE D 1 144 ? 15.223 -40.245 4.060 1.00 20.33 123 ILE D C 1
ATOM 4007 O O . ILE D 1 144 ? 15.830 -41.234 4.461 1.00 19.89 123 ILE D O 1
ATOM 4012 N N . THR D 1 145 ? 14.042 -40.316 3.454 1.00 19.73 124 THR D N 1
ATOM 4013 C CA . THR D 1 145 ? 13.489 -41.591 3.034 1.00 18.54 124 THR D CA 1
ATOM 4014 C C . THR D 1 145 ? 14.436 -42.177 1.982 1.00 17.60 124 THR D C 1
ATOM 4015 O O . THR D 1 145 ? 14.784 -41.492 1.010 1.00 17.60 124 THR D O 1
ATOM 4019 N N . PRO D 1 146 ? 14.882 -43.434 2.191 1.00 16.31 125 PRO D N 1
ATOM 4020 C CA . PRO D 1 146 ? 15.767 -44.088 1.235 1.00 15.73 125 PRO D CA 1
ATOM 4021 C C . PRO D 1 146 ? 15.202 -43.982 -0.167 1.00 14.94 125 PRO D C 1
ATOM 4022 O O . PRO D 1 146 ? 14.000 -44.131 -0.365 1.00 14.05 125 PRO D O 1
ATOM 4026 N N . THR D 1 147 ? 16.077 -43.714 -1.125 1.00 14.39 126 THR D N 1
ATOM 4027 C CA . THR D 1 147 ? 15.683 -43.537 -2.509 1.00 14.20 126 THR D CA 1
ATOM 4028 C C . THR D 1 147 ? 14.957 -44.743 -3.093 1.00 13.34 126 THR D C 1
ATOM 4029 O O . THR D 1 147 ? 14.082 -44.578 -3.940 1.00 12.88 126 THR D O 1
ATOM 4033 N N . GLU D 1 148 ? 15.324 -45.955 -2.673 1.00 12.55 127 GLU D N 1
ATOM 4034 C CA . GLU D 1 148 ? 14.639 -47.124 -3.218 1.00 12.00 127 GLU D CA 1
ATOM 4035 C C . GLU D 1 148 ? 13.156 -47.153 -2.831 1.00 10.74 127 GLU D C 1
ATOM 4036 O O . GLU D 1 148 ? 12.337 -47.639 -3.610 1.00 9.86 127 GLU D O 1
ATOM 4042 N N . ILE D 1 149 ? 12.822 -46.627 -1.650 1.00 9.57 128 ILE D N 1
ATOM 4043 C CA . ILE D 1 149 ? 11.427 -46.454 -1.249 1.00 9.01 128 ILE D CA 1
ATOM 4044 C C . ILE D 1 149 ? 10.740 -45.372 -2.078 1.00 9.67 128 ILE D C 1
ATOM 4045 O O . ILE D 1 149 ? 9.602 -45.543 -2.534 1.00 9.39 128 ILE D O 1
ATOM 4050 N N . LEU D 1 150 ? 11.429 -44.255 -2.283 1.00 9.75 129 LEU D N 1
ATOM 4051 C CA . LEU D 1 150 ? 10.861 -43.178 -3.087 1.00 10.26 129 LEU D CA 1
ATOM 4052 C C . LEU D 1 150 ? 10.608 -43.656 -4.513 1.00 10.21 129 LEU D C 1
ATOM 4053 O O . LEU D 1 150 ? 9.578 -43.308 -5.123 1.00 9.45 129 LEU D O 1
ATOM 4058 N N . GLU D 1 151 ? 11.545 -44.462 -5.020 1.00 10.43 130 GLU D N 1
ATOM 4059 C CA . GLU D 1 151 ? 11.471 -44.981 -6.381 1.00 10.75 130 GLU D CA 1
ATOM 4060 C C . GLU D 1 151 ? 10.312 -45.965 -6.558 1.00 10.35 130 GLU D C 1
ATOM 4061 O O . GLU D 1 151 ? 9.602 -45.909 -7.571 1.00 10.05 130 GLU D O 1
ATOM 4067 N N . GLU D 1 152 ? 10.125 -46.873 -5.594 1.00 10.33 131 GLU D N 1
ATOM 4068 C CA . GLU D 1 152 ? 9.029 -47.839 -5.698 1.00 10.66 131 GLU D CA 1
ATOM 4069 C C . GLU D 1 152 ? 7.665 -47.110 -5.658 1.00 10.09 131 GLU D C 1
ATOM 4070 O O . GLU D 1 152 ? 6.743 -47.442 -6.416 1.00 9.85 131 GLU D O 1
ATOM 4076 N N . ASN D 1 153 ? 7.558 -46.113 -4.790 1.00 9.47 132 ASN D N 1
ATOM 4077 C CA . ASN D 1 153 ? 6.392 -45.222 -4.760 1.00 10.05 132 ASN D CA 1
ATOM 4078 C C . ASN D 1 153 ? 6.187 -44.440 -6.056 1.00 9.50 132 ASN D C 1
ATOM 4079 O O . ASN D 1 153 ? 5.056 -44.331 -6.556 1.00 10.06 132 ASN D O 1
ATOM 4084 N N . ALA D 1 154 ? 7.274 -43.922 -6.612 1.00 9.39 133 ALA D N 1
ATOM 4085 C CA . ALA D 1 154 ? 7.217 -43.256 -7.925 1.00 9.46 133 ALA D CA 1
ATOM 4086 C C . ALA D 1 154 ? 6.679 -44.160 -9.044 1.00 9.85 133 ALA D C 1
ATOM 4087 O O . ALA D 1 154 ? 5.928 -43.696 -9.896 1.00 10.96 133 ALA D O 1
ATOM 4089 N N . LYS D 1 155 ? 7.065 -45.437 -9.045 1.00 10.27 134 LYS D N 1
ATOM 4090 C CA . LYS D 1 155 ? 6.564 -46.396 -10.027 1.00 10.10 134 LYS D CA 1
ATOM 4091 C C . LYS D 1 155 ? 5.053 -46.484 -9.982 1.00 9.78 134 LYS D C 1
ATOM 4092 O O . LYS D 1 155 ? 4.390 -46.468 -11.019 1.00 9.10 134 LYS D O 1
ATOM 4098 N N . LYS D 1 156 ? 4.509 -46.583 -8.771 1.00 9.21 135 LYS D N 1
ATOM 4099 C CA . LYS D 1 156 ? 3.072 -46.657 -8.610 1.00 10.22 135 LYS D CA 1
ATOM 4100 C C . LYS D 1 156 ? 2.414 -45.429 -9.235 1.00 9.98 135 LYS D C 1
ATOM 4101 O O . LYS D 1 156 ? 1.455 -45.557 -9.983 1.00 10.24 135 LYS D O 1
ATOM 4107 N N . ILE D 1 157 ? 2.952 -44.249 -8.962 1.00 10.10 136 ILE D N 1
ATOM 4108 C CA . ILE D 1 157 ? 2.358 -43.015 -9.471 1.00 9.62 136 ILE D CA 1
ATOM 4109 C C . ILE D 1 157 ? 2.484 -42.974 -11.011 1.00 9.50 136 ILE D C 1
ATOM 4110 O O . ILE D 1 157 ? 1.527 -42.649 -11.700 1.00 9.38 136 ILE D O 1
ATOM 4115 N N . ARG D 1 158 ? 3.655 -43.315 -11.540 1.00 10.12 137 ARG D N 1
ATOM 4116 C CA . ARG D 1 158 ? 3.856 -43.343 -13.013 1.00 10.53 137 ARG D CA 1
ATOM 4117 C C . ARG D 1 158 ? 2.851 -44.302 -13.666 1.00 10.97 137 ARG D C 1
ATOM 4118 O O . ARG D 1 158 ? 2.311 -44.011 -14.733 1.00 11.79 137 ARG D O 1
ATOM 4126 N N . ALA D 1 159 ? 2.592 -45.436 -13.017 1.00 11.64 138 ALA D N 1
ATOM 4127 C CA . ALA D 1 159 ? 1.672 -46.440 -13.556 1.00 12.51 138 ALA D CA 1
ATOM 4128 C C . ALA D 1 159 ? 0.226 -45.932 -13.560 1.00 13.25 138 ALA D C 1
ATOM 4129 O O . ALA D 1 159 ? -0.578 -46.389 -14.373 1.00 13.57 138 ALA D O 1
ATOM 4131 N N . ALA D 1 160 ? -0.096 -45.000 -12.647 1.00 13.41 139 ALA D N 1
ATOM 4132 C CA . ALA D 1 160 ? -1.439 -44.421 -12.551 1.00 14.33 139 ALA D CA 1
ATOM 4133 C C . ALA D 1 160 ? -1.704 -43.242 -13.489 1.00 15.39 139 ALA D C 1
ATOM 4134 O O . ALA D 1 160 ? -2.854 -42.806 -13.609 1.00 15.78 139 ALA D O 1
ATOM 4136 N N . LEU D 1 161 ? -0.661 -42.702 -14.126 1.00 16.23 140 LEU D N 1
ATOM 4137 C CA . LEU D 1 161 ? -0.849 -41.624 -15.092 1.00 17.66 140 LEU D CA 1
ATOM 4138 C C . LEU D 1 161 ? -1.591 -42.109 -16.354 1.00 18.94 140 LEU D C 1
ATOM 4139 O O . LEU D 1 161 ? -2.211 -41.314 -17.069 1.00 19.68 140 LEU D O 1
#

Organism: Bartonella henselae (strain ATCC 49882 / DSM 28221 / CCUG 30454 / Houston 1) (NCBI:txid283166)

Radius of gyration: 26.77 Å; Cα contacts (8 Å, |Δi|>4): 1202; chains: 4; bounding box: 72×72×58 Å

InterPro domains:
  IPR001310 Histidine triad (HIT) protein [PR00332] (10-26)
  IPR001310 Histidine triad (HIT) protein [PR00332] (31-49)
  IPR001310 Histidine triad (HIT) protein [PR00332] (98-108)
  IPR001310 Histidine triad (HIT) protein [PTHR46648] (3-113)
  IPR011146 HIT-like domain [PF01230] (17-112)
  IPR011146 HIT-like domain [PS51084] (10-117)
  IPR036265 HIT-like superfamily [G3DSA:3.30.428.10] (3-140)
  IPR036265 HIT-like superfamily [SSF54197] (4-140)
  IPR039384 HINT family [cd01277] (8-110)

CATH classification: 3.30.428.10

Foldseek 3Di:
DFDCPFPVNCVLVVVDDFQWQDDDPFKTKTADQPAFAQLKIKIATNDWAQEDVGDDPVSVVVRVVVLVLLLQLSCVLVVAPHWDKDWADDVVSPDDTRTYMIIIHGHHPPDDTRHDPVSRNVSSVSSNVSD/DDFDCPWVVNCCLVVNDDFAWQDDDPFKTKTDDQVAPAQLKIKIATSDWDQEDVGDDPVSVPVRVVVVVLLLQLSCVLVVAPHWDKDWADDVVSVPDTRTYMIIIHGHHPPDDDDDGDDPVSRNVSSVSSNVSD/DFDDCPFPVNCVLVVVDDWQFLDDDQFKTKTDDQAAQAQLKIKIFTSDWGQEDVRDPPVSVVVRVVVLVLLLQLSCVLVVAPHWDKDWADDVVRPDPTRTYMIIIHGHHPPDDTDDPDGDDPVSRNVSSVSSSVSD/DFDCPFPVNCVLVVVDDFQWQDDDPFKTKTFDLVAPAQLWIKIATSDWDQEDVGDDPVSVVVRVVVLVLLLQLSCVLVVAPHWDKDWADDVVSPDPTRTYMIIIHGHHPPGVPDVVSRNVSSVSSNVSD

Solvent-accessible surface area: 23050 Å² total; per-residue (Å²): 134,55,81,92,105,24,79,19,7,68,6,40,113,114,94,55,128,38,12,53,9,50,84,49,134,66,0,0,0,8,5,14,97,116,40,90,21,91,1,1,0,7,0,0,1,66,130,34,9,60,1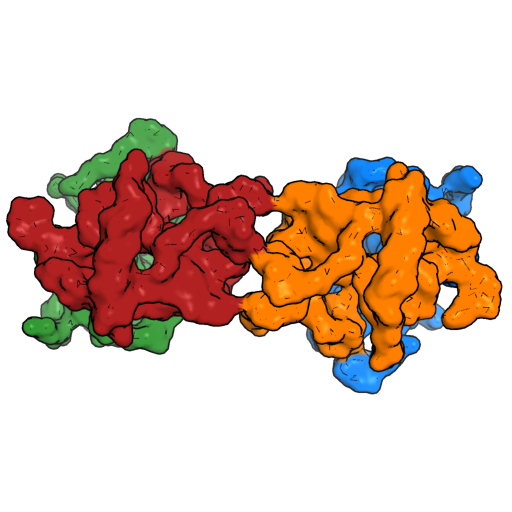,0,19,69,9,78,50,74,19,0,53,36,1,0,101,2,0,12,76,0,0,109,3,0,60,145,8,21,140,5,68,0,0,0,3,26,1,39,0,30,74,10,0,104,6,116,34,66,0,0,18,0,19,0,0,5,10,73,70,88,108,94,86,164,30,85,88,132,79,4,74,107,19,0,51,92,0,93,87,18,89,117,66,21,72,12,40,13,95,16,6,65,6,11,17,85,72,65,128,36,9,59,8,50,79,47,89,42,0,0,0,8,5,17,83,73,38,113,24,91,2,1,0,9,0,0,0,26,17,10,4,38,1,0,20,68,11,55,50,97,18,0,40,26,1,0,97,1,0,13,85,0,0,104,3,0,65,65,13,17,140,7,68,0,0,6,3,24,0,27,0,31,74,11,0,98,6,117,20,65,0,0,6,0,20,0,8,5,44,74,71,84,117,137,102,97,139,110,26,80,90,80,80,4,70,105,11,0,51,89,0,99,91,36,88,197,81,65,77,110,92,18,82,18,4,68,6,39,107,114,92,47,128,40,14,39,6,44,76,66,136,63,1,0,0,8,6,18,108,98,12,50,18,93,2,1,0,9,0,0,4,63,59,46,8,24,1,0,24,75,8,69,52,139,21,1,55,34,0,0,102,2,0,11,77,0,0,103,3,0,60,131,25,30,138,5,66,0,0,0,2,25,1,43,0,30,75,16,4,73,4,117,32,57,0,3,18,0,20,0,0,7,14,78,72,85,116,84,43,119,140,168,95,125,18,72,90,73,90,5,54,101,17,0,107,95,0,76,90,20,96,98,24,74,11,66,12,90,15,6,51,6,12,16,82,74,66,128,38,19,57,6,48,78,47,90,39,0,0,0,8,4,18,85,141,41,127,21,91,1,0,0,9,0,0,1,24,22,9,4,64,0,0,18,63,9,46,37,75,16,0,50,26,0,0,96,2,0,14,86,0,0,114,3,0,56,136,17,33,139,4,65,0,0,12,2,30,0,33,0,30,71,11,0,103,7,118,19,64,0,0,8,1,19,0,9,6,90,76,66,91,151,156,32,66,80,131,90,3,53,118,21,0,117,88,0,89,89,18,91

Sequence (530 aa):
AYDNNNIFAKLIRNEIPSVRVYEDDDDVIAFMDIMPQAPGHTLVIPKKGSRNLLDADTETLFPVIKAVQKIAKAVKKAFQADGITVMQFNEAASQQTVYHLHFHIIPRMEGIELITPTEILEENAKKIRAALQAYDNNNIFAKLIRNEIPSVRVYEDDDVIAFMDIMPQAPGHTLVIPKKGSRNLLDADTETLFPVIKAVQKIAKAVKKAFQADGITVMQFNEAASQQTVYHLHFHIIPRMEGIENNIITPTEILEENAKKIRAALQAYDNNNIFAKLIRNEIPSVRVYEDDDVIAFMDIMPQAPGHTLVIPKKGSSRNLLDADTETLFPVIKAVQKIAKAVKKAFQADGITVMQFNEAASSQQTVYHLHFHIIPRMEGIELTPNIITPTEILEENAKKIRAALAYDNNNIFAKLIRNEIPSVRVYEDDDVIAFMDIMPQAPGHTLVIPKKGSRNLLDADDTEETLFPVIKAVQKIAKAVKKAFQADGITVMQFNEAASQQTVYHLHFHIIPRMEGIITPTEILEENAKKIRAAL

Nearest PDB structures (foldseek):
  3lb5-assembly1_B  TM=1.008E+00  e=6.080E-28  Bartonella henselae
  3lb5-assembly1_A  TM=9.951E-01  e=1.851E-25  Bartonella henselae
  3lb5-assembly2_D  TM=9.972E-01  e=2.501E-25  Bartonella henselae
  3lb5-assembly2_C  TM=9.919E-01  e=6.959E-25  Bartonella henselae
  2eo4-assembly1_A-2  TM=9.344E-01  e=6.255E-14  Sulfurisphaera tokodaii

B-factor: mean 12.9, std 5.36, range [2.02, 42.97]

Secondary structure (DSSP, 8-state):
---TTSHHHHHHTTSS---EEEE-SSEEEEE-SS-SSTT-EEEEESS--SSTTTS-HHHHHHHHHHHHHHHHHHHHHHT-SEEEEEEEESGGGT--S-S--EEEEEE-TT------HHHHHHHHHHHHHH-/----TTSHHHHHHTTSS---EEEE-SSEEEEE-SS-SSTT-EEEEESS--SSSSSS-HHHHHHHHHHHHHHHHHHHHHTT-SEEEEEEEESGGGT--SSS--EEEEEE-TT-----PPPHHHHHHHHHHHHHH-/----TTSHHHHHHTTSS---EEEE-SSEEEEE-SS-SSTT-EEEEESS--SSSTT--HHHHHHHHHHHHHHHHHHHHHHT-SEEEEEEEESGGGT--S-S--EEEEEE-TT----------HHHHHHHHHHHHHH-/---TTSHHHHHHTTSS---EEEE-SSEEEEE-SS-SSTT-EEEEESS--SSTTTS-HHHHHHHHHHHHHHHHHHHHHHT-SEEEEEEEESGGGT--SSS--EEEEEE-TT----HHHHHHHHHHHHHH-